Protein AF-A0A3B8VR86-F1 (afdb_monomer_lite)

Structure (mmCIF, N/CA/C/O backbone):
data_AF-A0A3B8VR86-F1
#
_entry.id   AF-A0A3B8VR86-F1
#
loop_
_atom_site.group_PDB
_atom_site.id
_atom_site.type_symbol
_atom_site.label_atom_id
_atom_site.label_alt_id
_atom_site.label_comp_id
_atom_site.label_asym_id
_atom_site.label_entity_id
_atom_site.label_seq_id
_atom_site.pdbx_PDB_ins_code
_atom_site.Cartn_x
_atom_site.Cartn_y
_atom_site.Cartn_z
_atom_site.occupancy
_atom_site.B_iso_or_equiv
_atom_site.auth_seq_id
_atom_site.auth_comp_id
_atom_site.auth_asym_id
_atom_site.auth_atom_id
_atom_site.pdbx_PDB_model_num
ATOM 1 N N . PHE A 1 1 ? 19.528 20.215 -13.055 1.00 92.31 1 PHE A N 1
ATOM 2 C CA . PHE A 1 1 ? 19.491 21.619 -13.507 1.00 92.31 1 PHE A CA 1
ATOM 3 C C . PHE A 1 1 ? 18.129 22.178 -13.163 1.00 92.31 1 PHE A C 1
ATOM 5 O O . PHE A 1 1 ? 17.144 21.514 -13.458 1.00 92.31 1 PHE A O 1
ATOM 12 N N . ILE A 1 2 ? 18.087 23.339 -12.516 1.00 92.44 2 ILE A N 1
ATOM 13 C CA . ILE A 1 2 ? 16.859 23.933 -11.980 1.00 92.44 2 ILE A CA 1
ATOM 14 C C . ILE A 1 2 ? 16.801 25.414 -12.376 1.00 92.44 2 ILE A C 1
ATOM 16 O O . ILE A 1 2 ? 17.784 26.120 -12.166 1.00 92.44 2 ILE A O 1
ATOM 20 N N . ASP A 1 3 ? 15.677 25.845 -12.936 1.00 89.75 3 ASP A N 1
ATOM 21 C CA . ASP A 1 3 ? 15.248 27.235 -13.146 1.00 89.75 3 ASP A CA 1
ATOM 22 C C . ASP A 1 3 ? 14.078 27.483 -12.184 1.00 89.75 3 ASP A C 1
ATOM 24 O O . ASP A 1 3 ? 12.928 27.148 -12.471 1.00 89.75 3 ASP A O 1
ATOM 28 N N . GLY A 1 4 ? 14.410 27.909 -10.965 1.00 87.06 4 GLY A N 1
ATOM 29 C CA . GLY A 1 4 ? 13.513 27.808 -9.812 1.00 87.06 4 GLY A CA 1
ATOM 30 C C . GLY A 1 4 ? 12.331 28.778 -9.817 1.00 87.06 4 GLY A C 1
ATOM 31 O O . GLY A 1 4 ? 11.322 28.505 -9.179 1.00 87.06 4 GLY A O 1
ATOM 32 N N . ASP A 1 5 ? 12.428 29.879 -10.559 1.00 82.75 5 ASP A N 1
ATOM 33 C CA . ASP A 1 5 ? 11.340 30.837 -10.785 1.00 82.75 5 ASP A CA 1
ATOM 34 C C . ASP A 1 5 ? 10.658 30.631 -12.151 1.00 82.75 5 ASP A C 1
ATOM 36 O O . ASP A 1 5 ? 9.761 31.395 -12.517 1.00 82.75 5 ASP A O 1
ATOM 40 N N . ASN A 1 6 ? 11.071 29.594 -12.898 1.00 86.12 6 ASN A N 1
ATOM 41 C CA . ASN A 1 6 ? 10.586 29.259 -14.239 1.00 86.12 6 ASN A CA 1
ATOM 42 C C . ASN A 1 6 ? 10.618 30.452 -15.200 1.00 86.12 6 ASN A C 1
ATOM 44 O O . ASN A 1 6 ? 9.720 30.667 -16.027 1.00 86.12 6 ASN A O 1
ATOM 48 N N . SER A 1 7 ? 11.665 31.256 -15.070 1.00 82.75 7 SER A N 1
ATOM 49 C CA . SER A 1 7 ? 11.883 32.455 -15.863 1.00 82.75 7 SER A CA 1
ATOM 50 C C . SER A 1 7 ? 12.019 32.171 -17.365 1.00 82.75 7 SER A C 1
ATOM 52 O O . SER A 1 7 ? 11.749 33.054 -18.187 1.00 82.75 7 SER A O 1
ATOM 54 N N . ASN A 1 8 ? 12.382 30.935 -17.744 1.00 83.69 8 ASN A N 1
ATOM 55 C CA . ASN A 1 8 ? 12.529 30.491 -19.128 1.00 83.69 8 ASN A CA 1
ATOM 56 C C . ASN A 1 8 ? 13.514 31.363 -19.925 1.00 83.69 8 ASN A C 1
ATOM 58 O O . ASN A 1 8 ? 13.299 31.666 -21.107 1.00 83.69 8 ASN A O 1
ATOM 62 N N . PHE A 1 9 ? 14.613 31.799 -19.303 1.00 83.12 9 PHE A N 1
ATOM 63 C CA . PHE A 1 9 ? 15.593 32.616 -20.009 1.00 83.12 9 PHE A CA 1
ATOM 64 C C . PHE A 1 9 ? 16.363 31.812 -21.074 1.00 83.12 9 PHE A C 1
ATOM 66 O O . PHE A 1 9 ? 16.691 30.638 -20.887 1.00 83.12 9 PHE A O 1
ATOM 73 N N . PRO A 1 10 ? 16.721 32.430 -22.220 1.00 82.44 10 PRO A N 1
ATOM 74 C CA . PRO A 1 10 ? 17.488 31.751 -23.267 1.00 82.44 10 PRO A CA 1
ATOM 75 C C . PRO A 1 10 ? 18.859 31.248 -22.812 1.00 82.44 10 PRO A C 1
ATOM 77 O O . PRO A 1 10 ? 19.404 30.322 -23.404 1.00 82.44 10 PRO A O 1
ATOM 80 N N . THR A 1 11 ? 19.434 31.879 -21.795 1.00 74.88 11 THR A N 1
ATOM 81 C CA . THR A 1 11 ? 20.703 31.493 -21.188 1.00 74.88 11 THR A CA 1
ATOM 82 C C . THR A 1 11 ? 20.657 31.843 -19.723 1.00 74.88 11 THR A C 1
ATOM 84 O O . THR A 1 11 ? 20.204 32.934 -19.376 1.00 74.88 11 THR A O 1
ATOM 87 N N . ARG A 1 12 ? 21.238 30.974 -18.906 1.00 70.25 12 ARG A N 1
ATOM 88 C CA . ARG A 1 12 ? 21.379 31.235 -17.487 1.00 70.25 12 ARG A CA 1
ATOM 89 C C . ARG A 1 12 ? 22.223 32.475 -17.200 1.00 70.25 12 ARG A C 1
ATOM 91 O O . ARG A 1 12 ? 23.349 32.586 -17.692 1.00 70.25 12 ARG A O 1
ATOM 98 N N . ASP A 1 13 ? 21.724 33.347 -16.331 1.00 66.25 13 ASP A N 1
ATOM 99 C CA . ASP A 1 13 ? 22.490 34.474 -15.801 1.00 66.25 13 ASP A CA 1
ATOM 100 C C . ASP A 1 13 ? 22.986 34.200 -14.372 1.00 66.25 13 ASP A C 1
ATOM 102 O O . ASP A 1 13 ? 22.255 34.319 -13.395 1.00 66.25 13 ASP A O 1
ATOM 106 N N . THR A 1 14 ? 24.268 33.856 -14.237 1.00 58.62 14 THR A N 1
ATOM 107 C CA . THR A 1 14 ? 24.924 33.645 -12.932 1.00 58.62 14 THR A CA 1
ATOM 108 C C . THR A 1 14 ? 25.666 34.889 -12.424 1.00 58.62 14 THR A C 1
ATOM 110 O O . THR A 1 14 ? 26.443 34.797 -11.475 1.00 58.62 14 THR A O 1
ATOM 113 N N . SER A 1 15 ? 25.527 36.044 -13.087 1.00 60.34 15 SER A N 1
ATOM 114 C CA . SER A 1 15 ? 26.291 37.264 -12.774 1.00 60.34 15 SER A CA 1
ATOM 115 C C . SER A 1 15 ? 25.761 38.025 -11.560 1.00 60.34 15 SER A C 1
ATOM 117 O O . SER A 1 15 ? 26.470 38.873 -11.015 1.00 60.34 15 SER A O 1
ATOM 119 N N . GLY A 1 16 ? 24.508 37.770 -11.170 1.00 56.12 16 GLY A N 1
ATOM 120 C CA . GLY A 1 16 ? 23.803 38.525 -10.132 1.00 56.12 16 GLY A CA 1
ATOM 121 C C . GLY A 1 16 ? 23.524 39.989 -10.501 1.00 56.12 16 GLY A C 1
ATOM 122 O O . GLY A 1 16 ? 23.138 40.773 -9.638 1.00 56.12 16 GLY A O 1
ATOM 123 N N . THR A 1 17 ? 23.763 40.392 -11.756 1.00 57.66 17 THR A N 1
ATOM 124 C CA . THR A 1 17 ? 23.596 41.783 -12.218 1.00 57.66 17 THR A CA 1
ATOM 125 C C . THR A 1 17 ? 22.307 42.035 -12.994 1.00 57.66 17 THR A C 1
ATOM 127 O O . THR A 1 17 ? 21.959 43.196 -13.220 1.00 57.66 17 THR A O 1
ATOM 130 N N . ASN A 1 18 ? 21.596 40.976 -13.381 1.00 60.91 18 ASN A N 1
ATOM 131 C CA . ASN A 1 18 ? 20.298 41.070 -14.026 1.00 60.91 18 ASN A CA 1
ATOM 132 C C . ASN A 1 18 ? 19.189 40.967 -12.969 1.00 60.91 18 ASN A C 1
ATOM 134 O O . ASN A 1 18 ? 19.035 39.909 -12.366 1.00 60.91 18 ASN A O 1
ATOM 138 N N . PRO A 1 19 ? 18.438 42.053 -12.718 1.00 55.03 19 PRO A N 1
ATOM 139 C CA . PRO A 1 19 ? 17.402 42.076 -11.689 1.00 55.03 19 PRO A CA 1
ATOM 140 C C . PRO A 1 19 ? 16.177 41.218 -12.035 1.00 55.03 19 PRO A C 1
ATOM 142 O O . PRO A 1 19 ? 15.383 40.954 -11.138 1.00 55.03 19 PRO A O 1
ATOM 145 N N . ASP A 1 20 ? 16.025 40.809 -13.301 1.00 53.38 20 ASP A N 1
ATOM 146 C CA . ASP A 1 20 ? 14.913 39.974 -13.770 1.00 53.38 20 ASP A CA 1
ATOM 147 C C . ASP A 1 20 ? 15.213 38.468 -13.640 1.00 53.38 20 ASP A C 1
ATOM 149 O O . ASP A 1 20 ? 14.305 37.661 -13.798 1.00 53.38 20 ASP A O 1
ATOM 153 N N . VAL A 1 21 ? 16.470 38.091 -13.361 1.00 56.06 21 VAL A N 1
ATOM 154 C CA . VAL A 1 21 ? 16.873 36.711 -13.052 1.00 56.06 21 VAL A CA 1
ATOM 155 C C . VAL A 1 21 ? 16.999 36.613 -11.542 1.00 56.06 21 VAL A C 1
ATOM 157 O O . VAL A 1 21 ? 17.958 37.127 -10.953 1.00 56.06 21 VAL A O 1
ATOM 160 N N . VAL A 1 22 ? 16.038 35.959 -10.894 1.00 56.66 22 VAL A N 1
ATOM 161 C CA . VAL A 1 22 ? 16.251 35.530 -9.515 1.00 56.66 22 VAL A CA 1
ATOM 162 C C . VAL A 1 22 ? 17.333 34.454 -9.585 1.00 56.66 22 VAL A C 1
ATOM 164 O O . VAL A 1 22 ? 17.293 33.568 -10.431 1.00 56.66 22 VAL A O 1
ATOM 167 N N . GLY A 1 23 ? 18.358 34.530 -8.734 1.00 62.97 23 GLY A N 1
ATOM 168 C CA . GLY A 1 23 ? 19.402 33.499 -8.647 1.00 62.97 23 GLY A CA 1
ATOM 169 C C . GLY A 1 23 ? 18.884 32.167 -8.087 1.00 62.97 23 GLY A C 1
ATOM 170 O O . GLY A 1 23 ? 19.576 31.535 -7.299 1.00 62.97 23 GLY A O 1
ATOM 171 N N . SER A 1 24 ? 17.657 31.781 -8.423 1.00 71.56 24 SER A N 1
ATOM 172 C CA . SER A 1 24 ? 16.942 30.605 -7.964 1.00 71.56 24 SER A CA 1
ATOM 173 C C . SER A 1 24 ? 17.316 29.398 -8.810 1.00 71.56 24 SER A C 1
ATOM 175 O O . SER A 1 24 ? 16.929 29.277 -9.971 1.00 71.56 24 SER A O 1
ATOM 177 N N . GLY A 1 25 ? 18.051 28.467 -8.206 1.00 81.00 25 GLY A N 1
ATOM 178 C CA . GLY A 1 25 ? 18.310 27.160 -8.795 1.00 81.00 25 GLY A CA 1
ATOM 179 C C . GLY A 1 25 ? 19.709 26.989 -9.357 1.00 81.00 25 GLY A C 1
ATOM 180 O O . GLY A 1 25 ? 20.681 27.630 -8.953 1.00 81.00 25 GLY A O 1
ATOM 181 N N . GLY A 1 26 ? 19.819 26.063 -10.303 1.00 88.31 26 GLY A N 1
ATOM 182 C CA . GLY A 1 26 ? 21.017 25.893 -11.089 1.00 88.31 26 GLY A CA 1
ATOM 183 C C . GLY A 1 26 ? 21.479 24.493 -11.397 1.00 88.31 26 GLY A C 1
ATOM 184 O O . GLY A 1 26 ? 20.700 23.546 -11.449 1.00 88.31 26 GLY A O 1
ATOM 185 N N . GLN A 1 27 ? 22.775 24.376 -11.679 1.00 92.31 27 GLN A N 1
ATOM 186 C CA . GLN A 1 27 ? 23.429 23.093 -11.861 1.00 92.31 27 GLN A CA 1
ATOM 187 C C . GLN A 1 27 ? 24.030 22.640 -10.531 1.00 92.31 27 GLN A C 1
ATOM 189 O O . GLN A 1 27 ? 24.890 23.315 -9.967 1.00 92.31 27 GLN A O 1
ATOM 194 N N . PHE A 1 28 ? 23.593 21.462 -10.109 1.00 94.12 28 PHE A N 1
ATOM 195 C CA . PHE A 1 28 ? 24.121 20.691 -8.996 1.00 94.12 28 PHE A CA 1
ATOM 196 C C . PHE A 1 28 ? 24.705 19.413 -9.594 1.00 94.12 28 PHE A C 1
ATOM 198 O O . PHE A 1 28 ? 24.042 18.769 -10.412 1.00 94.12 28 PHE A O 1
ATOM 205 N N . VAL A 1 29 ? 25.956 19.091 -9.273 1.00 95.56 29 VAL A N 1
ATOM 206 C CA . VAL A 1 29 ? 26.678 17.963 -9.878 1.00 95.56 29 VAL A CA 1
ATOM 207 C C . VAL A 1 29 ? 27.275 17.098 -8.787 1.00 95.56 29 VAL A C 1
ATOM 209 O O . VAL A 1 29 ? 27.971 17.623 -7.923 1.00 95.56 29 VAL A O 1
ATOM 212 N N . ILE A 1 30 ? 27.087 15.788 -8.907 1.00 96.75 30 ILE A N 1
ATOM 213 C CA . ILE A 1 30 ? 27.855 14.762 -8.205 1.00 96.75 30 ILE A CA 1
ATOM 214 C C . ILE A 1 30 ? 28.449 13.818 -9.259 1.00 96.75 30 ILE A C 1
ATOM 216 O O . ILE A 1 30 ? 27.813 13.535 -10.277 1.00 96.75 30 ILE A O 1
ATOM 220 N N . THR A 1 31 ? 29.689 13.390 -9.071 1.00 94.12 31 THR A N 1
ATOM 221 C CA . THR A 1 31 ? 30.352 12.372 -9.895 1.00 94.12 31 THR A CA 1
ATOM 222 C C . THR A 1 31 ? 30.292 11.021 -9.195 1.00 94.12 31 THR A C 1
ATOM 224 O O . THR A 1 31 ? 30.138 10.964 -7.982 1.00 94.12 31 THR A O 1
ATOM 227 N N . VAL A 1 32 ? 30.513 9.934 -9.939 1.00 91.38 32 VAL A N 1
ATOM 228 C CA . VAL A 1 32 ? 30.497 8.548 -9.424 1.00 91.38 32 VAL A CA 1
ATOM 229 C C . VAL A 1 32 ? 31.447 8.293 -8.238 1.00 91.38 32 VAL A C 1
ATOM 231 O O . VAL A 1 32 ? 31.246 7.382 -7.442 1.00 91.38 32 VAL A O 1
ATOM 234 N N . ASN A 1 33 ? 32.497 9.106 -8.095 1.00 92.00 33 ASN A N 1
ATOM 235 C CA . ASN A 1 33 ? 33.427 9.067 -6.966 1.00 92.00 33 ASN A CA 1
ATOM 236 C C . ASN A 1 33 ? 33.105 10.109 -5.876 1.00 92.00 33 ASN A C 1
ATOM 238 O O . ASN A 1 33 ? 33.997 10.475 -5.109 1.00 92.00 33 ASN A O 1
ATOM 242 N N . ASN A 1 34 ? 31.860 10.588 -5.813 1.00 94.12 34 ASN A N 1
ATOM 243 C CA . ASN A 1 34 ? 31.362 11.581 -4.860 1.00 94.12 34 ASN A CA 1
ATOM 244 C C . ASN A 1 34 ? 32.077 12.951 -4.899 1.00 94.12 34 ASN A C 1
ATOM 246 O O . ASN A 1 34 ? 32.069 13.689 -3.912 1.00 94.12 34 ASN A O 1
ATOM 250 N N . ALA A 1 35 ? 32.699 13.332 -6.022 1.00 95.50 35 ALA A N 1
ATOM 251 C CA . ALA A 1 35 ? 33.156 14.709 -6.211 1.00 95.50 35 ALA A CA 1
ATOM 252 C C . ALA A 1 35 ? 31.982 15.581 -6.671 1.00 95.50 35 ALA A C 1
ATOM 254 O O . ALA A 1 35 ? 31.164 15.158 -7.484 1.00 95.50 35 ALA A O 1
ATOM 255 N N . TYR A 1 36 ? 31.898 16.813 -6.174 1.00 95.94 36 TYR A N 1
ATOM 256 C CA . TYR A 1 36 ? 30.741 17.670 -6.416 1.00 95.94 36 TYR A CA 1
ATOM 257 C C . TYR A 1 36 ? 31.110 19.008 -7.061 1.00 95.94 36 TYR A C 1
ATOM 259 O O . TYR A 1 36 ? 32.258 19.463 -7.016 1.00 95.94 36 TYR A O 1
ATOM 267 N N . ARG A 1 37 ? 30.112 19.659 -7.667 1.00 93.25 37 ARG A N 1
ATOM 268 C CA . ARG A 1 37 ? 30.211 21.029 -8.183 1.00 93.25 37 ARG A CA 1
ATOM 269 C C . ARG A 1 37 ? 28.874 21.756 -8.063 1.00 93.25 37 ARG A C 1
ATOM 271 O O . ARG A 1 37 ? 27.836 21.229 -8.446 1.00 93.25 37 ARG A O 1
ATOM 278 N N . GLU A 1 38 ? 28.945 22.999 -7.600 1.00 90.31 38 GLU A N 1
ATOM 279 C CA . GLU A 1 38 ? 27.792 23.882 -7.351 1.00 90.31 38 GLU A CA 1
ATOM 280 C C . GLU A 1 38 ? 28.027 25.335 -7.787 1.00 90.31 38 GLU A C 1
ATOM 282 O O . GLU A 1 38 ? 27.231 26.225 -7.492 1.00 90.31 38 GLU A O 1
ATOM 287 N N . ASN A 1 39 ? 29.137 25.609 -8.474 1.00 87.06 39 ASN A N 1
ATOM 288 C CA . ASN A 1 39 ? 29.531 26.976 -8.811 1.00 87.06 39 ASN A CA 1
ATOM 289 C C . ASN A 1 39 ? 28.475 27.682 -9.659 1.00 87.06 39 ASN A C 1
ATOM 291 O O . ASN A 1 39 ? 28.183 28.860 -9.478 1.00 87.06 39 ASN A O 1
ATOM 295 N N . GLU A 1 40 ? 27.873 26.936 -10.572 1.00 85.31 40 GLU A N 1
ATOM 296 C CA . GLU A 1 40 ? 26.791 27.423 -11.392 1.00 85.31 40 GLU A CA 1
ATOM 297 C C . GLU A 1 40 ? 25.543 27.676 -10.544 1.00 85.31 40 GLU A C 1
ATOM 299 O O . GLU A 1 40 ? 24.824 28.603 -10.868 1.00 85.31 40 GLU A O 1
ATOM 304 N N . ALA A 1 41 ? 25.271 26.934 -9.468 1.00 83.31 41 ALA A N 1
ATOM 305 C CA . ALA A 1 41 ? 24.179 27.215 -8.524 1.00 83.31 41 ALA A CA 1
ATOM 306 C C . ALA A 1 41 ? 24.469 28.378 -7.548 1.00 83.31 41 ALA A C 1
ATOM 308 O O . ALA A 1 41 ? 23.674 28.639 -6.654 1.00 83.31 41 ALA A O 1
ATOM 309 N N . GLY A 1 42 ? 25.589 29.092 -7.710 1.00 82.69 42 GLY A N 1
ATOM 310 C CA . GLY A 1 42 ? 25.951 30.220 -6.848 1.00 82.69 42 GLY A CA 1
ATOM 311 C C . GLY A 1 42 ? 26.711 29.829 -5.578 1.00 82.69 42 GLY A C 1
ATOM 312 O O . GLY A 1 42 ? 26.880 30.675 -4.705 1.00 82.69 42 GLY A O 1
ATOM 313 N N . ASN A 1 43 ? 27.222 28.595 -5.496 1.00 87.25 43 ASN A N 1
ATOM 314 C CA . ASN A 1 43 ? 27.887 28.033 -4.311 1.00 87.25 43 ASN A CA 1
ATOM 315 C C . ASN A 1 43 ? 27.035 28.118 -3.023 1.00 87.25 43 ASN A C 1
ATOM 317 O O . ASN A 1 43 ? 27.471 28.738 -2.050 1.00 87.25 43 ASN A O 1
ATOM 321 N N . PRO A 1 44 ? 25.823 27.536 -3.013 1.00 84.56 44 PRO A N 1
ATOM 322 C CA . PRO A 1 44 ? 24.918 27.586 -1.867 1.00 84.56 44 PRO A CA 1
ATOM 323 C C . PRO A 1 44 ? 25.416 26.807 -0.635 1.00 84.56 44 PRO A C 1
ATOM 325 O O . PRO A 1 44 ? 24.967 27.100 0.468 1.00 84.56 44 PRO A O 1
ATOM 328 N N . GLY A 1 45 ? 26.360 25.875 -0.798 1.00 89.44 45 GLY A N 1
ATOM 329 C CA . GLY A 1 45 ? 26.959 25.079 0.274 1.00 89.44 45 GLY A CA 1
ATOM 330 C C . GLY A 1 45 ? 26.566 23.605 0.176 1.00 89.44 45 GLY A C 1
ATOM 331 O O . GLY A 1 45 ? 25.381 23.279 0.110 1.00 89.44 45 GLY A O 1
ATOM 332 N N . TYR A 1 46 ? 27.566 22.718 0.187 1.00 94.06 46 TYR A N 1
ATOM 333 C CA . TYR A 1 46 ? 27.408 21.268 0.037 1.00 94.06 46 TYR A CA 1
ATOM 334 C C . TYR A 1 46 ? 27.697 20.497 1.333 1.00 94.06 46 TYR A C 1
ATOM 336 O O . TYR A 1 46 ? 28.773 20.640 1.918 1.00 94.06 46 TYR A O 1
ATOM 344 N N . GLY A 1 47 ? 26.775 19.617 1.730 1.00 89.06 47 GLY A N 1
ATOM 345 C CA . GLY A 1 47 ? 26.893 18.760 2.913 1.00 89.06 47 GLY A CA 1
ATOM 346 C C . GLY A 1 47 ? 25.530 18.321 3.454 1.00 89.06 47 GLY A C 1
ATOM 347 O O . GLY A 1 47 ? 24.509 18.929 3.136 1.00 89.06 47 GLY A O 1
ATOM 348 N N . GLU A 1 48 ? 25.505 17.283 4.296 1.00 79.31 48 GLU A N 1
ATOM 349 C CA . GLU A 1 48 ? 24.270 16.719 4.880 1.00 79.31 48 GLU A CA 1
ATOM 350 C C . GLU A 1 48 ? 23.384 17.776 5.565 1.00 79.31 48 GLU A C 1
ATOM 352 O O . GLU A 1 48 ? 22.165 17.735 5.428 1.00 79.31 48 GLU A O 1
ATOM 357 N N . GLY A 1 49 ? 23.995 18.768 6.226 1.00 76.06 49 GLY A N 1
ATOM 358 C CA . GLY A 1 49 ? 23.303 19.896 6.866 1.00 76.06 49 GLY A CA 1
ATOM 359 C C . GLY A 1 49 ? 23.348 21.220 6.093 1.00 76.06 49 GLY A C 1
ATOM 360 O O . GLY A 1 49 ? 22.897 22.234 6.611 1.00 76.06 49 GLY A O 1
ATOM 361 N N . GLU A 1 50 ? 23.913 21.245 4.885 1.00 88.88 50 GLU A N 1
ATOM 362 C CA . GLU A 1 50 ? 24.061 22.477 4.096 1.00 88.88 50 GLU A CA 1
ATOM 363 C C . GLU A 1 50 ? 22.868 22.680 3.146 1.00 88.88 50 GLU A C 1
ATOM 365 O O . GLU A 1 50 ? 21.859 21.981 3.227 1.00 88.88 50 GLU A O 1
ATOM 370 N N . ALA A 1 51 ? 22.948 23.647 2.235 1.00 83.00 51 ALA A N 1
ATOM 371 C CA . ALA A 1 51 ? 21.869 23.978 1.308 1.00 83.00 51 ALA A CA 1
ATOM 372 C C . ALA A 1 51 ? 21.513 22.845 0.327 1.00 83.00 51 ALA A C 1
ATOM 374 O O . ALA A 1 51 ? 20.368 22.735 -0.119 1.00 83.00 51 ALA A O 1
ATOM 375 N N . TRP A 1 52 ? 22.477 21.989 -0.011 1.00 92.19 52 TRP A N 1
ATOM 376 C CA . TRP A 1 52 ? 22.225 20.780 -0.784 1.00 92.19 52 TRP A CA 1
ATOM 377 C C . TRP A 1 52 ? 23.235 19.679 -0.451 1.00 92.19 52 TRP A C 1
ATOM 379 O O . TRP A 1 52 ? 24.309 19.923 0.099 1.00 92.19 52 TRP A O 1
ATOM 389 N N . PHE A 1 53 ? 22.877 18.445 -0.779 1.00 94.00 53 PHE A N 1
ATOM 390 C CA . PHE A 1 53 ? 23.729 17.275 -0.629 1.00 94.00 53 PHE A CA 1
ATOM 391 C C . PHE A 1 53 ? 23.433 16.269 -1.733 1.00 94.00 53 PHE A C 1
ATOM 393 O O . PHE A 1 53 ? 22.331 16.256 -2.281 1.00 94.00 53 PHE A O 1
ATOM 400 N N . ALA A 1 54 ? 24.408 15.435 -2.063 1.00 95.50 54 ALA A N 1
ATOM 401 C CA . ALA A 1 54 ? 24.208 14.334 -2.984 1.00 95.50 54 ALA A CA 1
ATOM 402 C C . ALA A 1 54 ? 25.192 13.209 -2.678 1.00 95.50 54 ALA A C 1
ATOM 404 O O . ALA A 1 54 ? 26.284 13.469 -2.179 1.00 95.50 54 ALA A O 1
ATOM 405 N N . LEU A 1 55 ? 24.829 11.975 -2.999 1.00 95.12 55 LEU A N 1
ATOM 406 C CA . LEU A 1 55 ? 25.732 10.833 -2.915 1.00 95.12 55 LEU A CA 1
ATOM 407 C C . LEU A 1 55 ? 25.539 9.926 -4.119 1.00 95.12 55 LEU A C 1
ATOM 409 O O . LEU A 1 55 ? 24.454 9.850 -4.692 1.00 95.12 55 LEU A O 1
ATOM 413 N N . THR A 1 56 ? 26.611 9.235 -4.487 1.00 95.62 56 THR A N 1
ATOM 414 C CA . THR A 1 56 ? 26.597 8.193 -5.505 1.00 95.62 56 THR A CA 1
ATOM 415 C C . THR A 1 56 ? 27.015 6.851 -4.938 1.00 95.62 56 THR A C 1
ATOM 417 O O . THR A 1 56 ? 28.009 6.769 -4.205 1.00 95.62 56 THR A O 1
ATOM 420 N N . SER A 1 57 ? 26.314 5.802 -5.361 1.00 92.62 57 SER A N 1
ATOM 421 C CA . SER A 1 57 ? 26.659 4.405 -5.103 1.00 92.62 57 SER A CA 1
ATOM 422 C C . SER A 1 57 ? 26.910 3.692 -6.426 1.00 92.62 57 SER A C 1
ATOM 424 O O . SER A 1 57 ? 26.118 3.818 -7.353 1.00 92.62 57 SER A O 1
ATOM 426 N N . VAL A 1 58 ? 28.021 2.967 -6.541 1.00 91.25 58 VAL A N 1
ATOM 427 C CA . VAL A 1 58 ? 28.351 2.208 -7.757 1.00 91.25 58 VAL A CA 1
ATOM 428 C C . VAL A 1 58 ? 27.621 0.872 -7.727 1.00 91.25 58 VAL A C 1
ATOM 430 O O . VAL A 1 58 ? 27.657 0.176 -6.713 1.00 91.25 58 VAL A O 1
ATOM 433 N N . THR A 1 59 ? 27.009 0.506 -8.847 1.00 87.50 59 THR A N 1
ATOM 434 C CA . THR A 1 59 ? 26.355 -0.788 -9.062 1.00 87.50 59 THR A CA 1
ATOM 435 C C . THR A 1 59 ? 27.155 -1.616 -10.070 1.00 87.50 59 THR A C 1
ATOM 437 O O . THR A 1 59 ? 28.082 -1.112 -10.708 1.00 87.50 59 THR A O 1
ATOM 440 N N . ASP A 1 60 ? 26.808 -2.892 -10.245 1.00 85.75 60 ASP A N 1
ATOM 441 C CA . ASP A 1 60 ? 27.525 -3.786 -11.170 1.00 85.75 60 ASP A CA 1
ATOM 442 C C . ASP A 1 60 ? 27.489 -3.305 -12.633 1.00 85.75 60 ASP A C 1
ATOM 444 O O . ASP A 1 60 ? 28.382 -3.626 -13.420 1.00 85.75 60 ASP A O 1
ATOM 448 N N . THR A 1 61 ? 26.477 -2.512 -13.000 1.00 86.38 61 THR A N 1
ATOM 449 C CA . THR A 1 61 ? 26.256 -2.020 -14.368 1.00 86.38 61 THR A CA 1
ATOM 450 C C . THR A 1 61 ? 26.265 -0.495 -14.487 1.00 86.38 61 THR A C 1
ATOM 452 O O . THR A 1 61 ? 26.028 0.022 -15.579 1.00 86.38 61 THR A O 1
ATOM 455 N N . GLY A 1 62 ? 26.520 0.249 -13.406 1.00 88.00 62 GLY A N 1
ATOM 456 C CA . GLY A 1 62 ? 26.422 1.707 -13.419 1.00 88.00 62 GLY A CA 1
ATOM 457 C C . GLY A 1 62 ? 26.582 2.346 -12.044 1.00 88.00 62 GLY A C 1
ATOM 458 O O . GLY A 1 62 ? 27.478 1.996 -11.277 1.00 88.00 62 GLY A O 1
ATOM 459 N N . TYR A 1 63 ? 25.747 3.339 -11.756 1.00 90.81 63 TYR A N 1
ATOM 460 C CA . TYR A 1 63 ? 25.715 4.005 -10.462 1.00 90.81 63 TYR A CA 1
ATOM 461 C C . TYR A 1 63 ? 24.359 4.665 -10.221 1.00 90.81 63 TYR A C 1
ATOM 463 O O . TYR A 1 63 ? 23.732 5.168 -11.155 1.00 90.81 63 TYR A O 1
ATOM 471 N N . ASP A 1 64 ? 23.978 4.730 -8.955 1.00 91.00 64 ASP A N 1
ATOM 472 C CA . ASP A 1 64 ? 22.866 5.536 -8.474 1.00 91.00 64 ASP A CA 1
ATOM 473 C C . ASP A 1 64 ? 23.399 6.883 -7.993 1.00 91.00 64 ASP A C 1
ATOM 475 O O . ASP A 1 64 ? 24.517 6.972 -7.477 1.00 91.00 64 ASP A O 1
ATOM 479 N N . ALA A 1 65 ? 22.613 7.940 -8.180 1.00 92.38 65 ALA A N 1
ATOM 480 C CA . ALA A 1 65 ? 22.927 9.278 -7.701 1.00 92.38 65 ALA A CA 1
ATOM 481 C C . ALA A 1 65 ? 21.689 9.896 -7.052 1.00 92.38 65 ALA A C 1
ATOM 483 O O . ALA A 1 65 ? 20.694 10.158 -7.727 1.00 92.38 65 ALA A O 1
ATOM 484 N N . GLU A 1 66 ? 21.774 10.175 -5.758 1.00 91.00 66 GLU A N 1
ATOM 485 C CA . GLU A 1 66 ? 20.696 10.784 -4.983 1.00 91.00 66 GLU A CA 1
ATOM 486 C C . GLU A 1 66 ? 21.034 12.238 -4.668 1.00 91.00 66 GLU A C 1
ATOM 488 O O . GLU A 1 66 ? 22.176 12.556 -4.339 1.00 91.00 66 GLU A O 1
ATOM 493 N N . PHE A 1 67 ? 20.046 13.130 -4.767 1.00 93.62 67 PHE A N 1
ATOM 494 C CA . PHE A 1 67 ? 20.203 14.563 -4.521 1.00 93.62 67 PHE A CA 1
ATOM 495 C C . PHE A 1 67 ? 19.147 15.052 -3.529 1.00 93.62 67 PHE A C 1
ATOM 497 O O . PHE A 1 67 ? 17.958 14.802 -3.704 1.00 93.62 67 PHE A O 1
ATOM 504 N N . ARG A 1 68 ? 19.574 15.856 -2.555 1.00 90.31 68 ARG A N 1
ATOM 505 C CA . ARG A 1 68 ? 18.722 16.695 -1.706 1.00 90.31 68 ARG A CA 1
ATOM 506 C C . ARG A 1 68 ? 19.081 18.151 -1.970 1.00 90.31 68 ARG A C 1
ATOM 508 O O . ARG A 1 68 ? 20.221 18.545 -1.744 1.00 90.31 68 ARG A O 1
ATOM 515 N N . ILE A 1 69 ? 18.128 18.961 -2.420 1.00 89.62 69 ILE A N 1
ATOM 516 C CA . ILE A 1 69 ? 18.333 20.390 -2.696 1.00 89.62 69 ILE A CA 1
ATOM 517 C C . ILE A 1 69 ? 17.278 21.176 -1.920 1.00 89.62 69 ILE A C 1
ATOM 519 O O . ILE A 1 69 ? 16.087 20.915 -2.071 1.00 89.62 69 ILE A O 1
ATOM 523 N N . SER A 1 70 ? 17.704 22.130 -1.091 1.00 83.06 70 SER A N 1
ATOM 524 C CA . SER A 1 70 ? 16.787 22.979 -0.326 1.00 83.06 70 SER A CA 1
ATOM 525 C C . SER A 1 70 ? 15.910 23.828 -1.249 1.00 83.06 70 SER A C 1
ATOM 527 O O . SER A 1 70 ? 16.409 24.458 -2.187 1.00 83.06 70 SER A O 1
ATOM 529 N N . LEU A 1 71 ? 14.611 23.910 -0.942 1.00 82.62 71 LEU A N 1
ATOM 530 C CA . LEU A 1 71 ? 13.673 24.763 -1.676 1.00 82.62 71 LEU A CA 1
ATOM 531 C C . LEU A 1 71 ? 14.099 26.236 -1.640 1.00 82.62 71 LEU A C 1
ATOM 533 O O . LEU A 1 71 ? 14.029 26.916 -2.661 1.00 82.62 71 LEU A O 1
ATOM 537 N N . ASP A 1 72 ? 14.630 26.718 -0.513 1.00 81.25 72 ASP A N 1
ATOM 538 C CA . ASP A 1 72 ? 15.118 28.097 -0.382 1.00 81.25 72 ASP A CA 1
ATOM 539 C C . ASP A 1 72 ? 16.240 28.415 -1.381 1.00 81.25 72 ASP A C 1
ATOM 541 O O . ASP A 1 72 ? 16.294 29.513 -1.935 1.00 81.25 72 ASP A O 1
ATOM 545 N N . THR A 1 73 ? 17.095 27.432 -1.680 1.00 83.62 73 THR A N 1
ATOM 546 C CA . THR A 1 73 ? 18.184 27.576 -2.666 1.00 83.62 73 THR A CA 1
ATOM 547 C C . THR A 1 73 ? 17.656 27.764 -4.084 1.00 83.62 73 THR A C 1
ATOM 549 O O . THR A 1 73 ? 18.309 28.378 -4.930 1.00 83.62 73 THR A O 1
ATOM 552 N N . ILE A 1 74 ? 16.459 27.252 -4.360 1.00 86.44 74 ILE A N 1
ATOM 553 C CA . ILE A 1 74 ? 15.848 27.298 -5.684 1.00 86.44 74 ILE A CA 1
ATOM 554 C C . ILE A 1 74 ? 14.728 28.336 -5.778 1.00 86.44 74 ILE A C 1
ATOM 556 O O . ILE A 1 74 ? 13.867 28.222 -6.635 1.00 86.44 74 ILE A O 1
ATOM 560 N N . GLY A 1 75 ? 14.753 29.378 -4.942 1.00 80.81 75 GLY A N 1
ATOM 561 C CA . GLY A 1 75 ? 13.770 30.471 -4.993 1.00 80.81 75 GLY A CA 1
ATOM 562 C C . GLY A 1 75 ? 12.532 30.253 -4.127 1.00 80.81 75 GLY A C 1
ATOM 563 O O . GLY A 1 75 ? 11.600 31.049 -4.193 1.00 80.81 75 GLY A O 1
ATOM 564 N N . ASN A 1 76 ? 12.545 29.218 -3.286 1.00 78.88 76 ASN A N 1
ATOM 565 C CA . ASN A 1 76 ? 11.454 28.818 -2.402 1.00 78.88 76 ASN A CA 1
ATOM 566 C C . ASN A 1 76 ? 10.097 28.640 -3.122 1.00 78.88 76 ASN A C 1
ATOM 568 O O . ASN A 1 76 ? 9.093 29.200 -2.657 1.00 78.88 76 ASN A O 1
ATOM 572 N N . PRO A 1 77 ? 10.064 27.894 -4.247 1.00 79.50 77 PRO A N 1
ATOM 573 C CA . PRO A 1 77 ? 8.838 27.642 -4.988 1.00 79.50 77 PRO A CA 1
ATOM 574 C C . PRO A 1 77 ? 7.849 26.877 -4.101 1.00 79.50 77 PRO A C 1
ATOM 576 O O . PRO A 1 77 ? 8.235 26.103 -3.219 1.00 79.50 77 PRO A O 1
ATOM 579 N N . LYS A 1 78 ? 6.564 27.152 -4.286 1.00 70.88 78 LYS A N 1
ATOM 580 C CA . LYS A 1 78 ? 5.467 26.631 -3.470 1.00 70.88 78 LYS A CA 1
ATOM 581 C C . LYS A 1 78 ? 4.745 25.491 -4.185 1.00 70.88 78 LYS A C 1
ATOM 583 O O . LYS A 1 78 ? 4.831 25.390 -5.407 1.00 70.88 78 LYS A O 1
ATOM 588 N N . PRO A 1 79 ? 4.010 24.639 -3.449 1.00 66.56 79 PRO A N 1
ATOM 589 C CA . PRO A 1 79 ? 3.045 23.745 -4.071 1.00 66.56 79 PRO A CA 1
ATOM 590 C C . PRO A 1 79 ? 2.128 24.517 -5.037 1.00 66.56 79 PRO A C 1
ATOM 592 O O . PRO A 1 79 ? 1.644 25.597 -4.701 1.00 66.56 79 PRO A O 1
ATOM 595 N N . GLY A 1 80 ? 1.943 23.992 -6.246 1.00 59.84 80 GLY A N 1
ATOM 596 C CA . GLY A 1 80 ? 1.260 24.634 -7.371 1.00 59.84 80 GLY A CA 1
ATOM 597 C C . GLY A 1 80 ? 2.178 25.417 -8.321 1.00 59.84 80 GLY A C 1
ATOM 598 O O . GLY A 1 80 ? 1.796 25.636 -9.474 1.00 59.84 80 GLY A O 1
ATOM 599 N N . ASP A 1 81 ? 3.388 25.796 -7.895 1.00 76.12 81 ASP A N 1
ATOM 600 C CA . ASP A 1 81 ? 4.346 26.474 -8.767 1.00 76.12 81 ASP A CA 1
ATOM 601 C C . ASP A 1 81 ? 4.958 25.494 -9.775 1.00 76.12 81 ASP A C 1
ATOM 603 O O . ASP A 1 81 ? 5.164 24.304 -9.521 1.00 76.12 81 ASP A O 1
ATOM 607 N N . VAL A 1 82 ? 5.283 26.023 -10.948 1.00 81.81 82 VAL A N 1
ATOM 608 C CA . VAL A 1 82 ? 6.057 25.309 -11.960 1.00 81.81 82 VAL A CA 1
ATOM 609 C C . VAL A 1 82 ? 7.481 25.822 -11.889 1.00 81.81 82 VAL A C 1
ATOM 611 O O . VAL A 1 82 ? 7.674 27.033 -11.903 1.00 81.81 82 VAL A O 1
ATOM 614 N N . ILE A 1 83 ? 8.454 24.915 -11.877 1.00 89.62 83 ILE A N 1
ATOM 615 C CA . ILE A 1 83 ? 9.876 25.227 -12.041 1.00 89.62 83 ILE A CA 1
ATOM 616 C C . ILE A 1 83 ? 10.398 24.623 -13.343 1.00 89.62 83 ILE A C 1
ATOM 618 O O . ILE A 1 83 ? 9.916 23.581 -13.795 1.00 89.62 83 ILE A O 1
ATOM 622 N N . GLY A 1 84 ? 11.406 25.246 -13.947 1.00 91.50 84 GLY A N 1
ATOM 623 C CA . GLY A 1 84 ? 12.128 24.629 -15.053 1.00 91.50 84 GLY A CA 1
ATOM 624 C C . GLY A 1 84 ? 13.090 23.568 -14.516 1.00 91.50 84 GLY A C 1
ATOM 625 O O . GLY A 1 84 ? 13.879 23.825 -13.606 1.00 91.50 84 GLY A O 1
ATOM 626 N N . PHE A 1 85 ? 13.052 22.361 -15.069 1.00 93.94 85 PHE A N 1
ATOM 627 C CA . PHE A 1 85 ? 13.842 21.232 -14.595 1.00 93.94 85 PHE A CA 1
ATOM 628 C C . PHE A 1 85 ? 14.421 20.410 -15.744 1.00 93.94 85 PHE A C 1
ATOM 630 O O . PHE A 1 85 ? 13.759 20.116 -16.741 1.00 93.94 85 PHE A O 1
ATOM 637 N N . THR A 1 86 ? 15.676 19.994 -15.588 1.00 94.06 86 THR A N 1
ATOM 638 C CA . THR A 1 86 ? 16.237 18.904 -16.386 1.00 94.06 86 THR A CA 1
ATOM 639 C C . THR A 1 86 ? 17.374 18.190 -15.666 1.00 94.06 86 THR A C 1
ATOM 641 O O . THR A 1 86 ? 18.091 18.786 -14.857 1.00 94.06 86 THR A O 1
ATOM 644 N N . VAL A 1 87 ? 17.578 16.914 -15.977 1.00 94.94 87 VAL A N 1
ATOM 645 C CA . VAL A 1 87 ? 18.701 16.101 -15.489 1.00 94.94 87 VAL A CA 1
ATOM 646 C C . VAL A 1 87 ? 19.598 15.764 -16.667 1.00 94.94 87 VAL A C 1
ATOM 648 O O . VAL A 1 87 ? 19.113 15.559 -17.780 1.00 94.94 87 VAL A O 1
ATOM 651 N N . ALA A 1 88 ? 20.909 15.724 -16.432 1.00 93.00 88 ALA A N 1
ATOM 652 C CA . ALA A 1 88 ? 21.853 15.269 -17.437 1.00 93.00 88 ALA A CA 1
ATOM 653 C C . ALA A 1 88 ? 22.889 14.317 -16.848 1.00 93.00 88 ALA A C 1
ATOM 655 O O . ALA A 1 88 ? 23.392 14.547 -15.750 1.00 93.00 88 ALA A O 1
ATOM 656 N N . ILE A 1 89 ? 23.241 13.305 -17.632 1.00 92.88 89 ILE A N 1
ATOM 657 C CA . ILE A 1 89 ? 24.210 12.265 -17.306 1.00 92.88 89 ILE A CA 1
ATOM 658 C C . ILE A 1 89 ? 25.384 12.433 -18.263 1.00 92.88 89 ILE A C 1
ATOM 660 O O . ILE A 1 89 ? 25.198 12.458 -19.481 1.00 92.88 89 ILE A O 1
ATOM 664 N N . ASN A 1 90 ? 26.577 12.615 -17.705 1.00 89.88 90 ASN A N 1
ATOM 665 C CA . ASN A 1 90 ? 27.815 12.677 -18.471 1.00 89.88 90 ASN A CA 1
ATOM 666 C C . ASN A 1 90 ? 28.427 11.283 -18.525 1.00 89.88 90 ASN A C 1
ATOM 668 O O . ASN A 1 90 ? 28.437 10.585 -17.516 1.00 89.88 90 ASN A O 1
ATOM 672 N N . GLU A 1 91 ? 28.961 10.927 -19.679 1.00 85.88 91 GLU A N 1
ATOM 673 C CA . GLU A 1 91 ? 29.644 9.663 -19.904 1.00 85.88 91 GLU A CA 1
ATOM 674 C C . GLU A 1 91 ? 31.121 9.948 -20.250 1.00 85.88 91 GLU A C 1
ATOM 676 O O . GLU A 1 91 ? 31.429 10.956 -20.902 1.00 85.88 91 GLU A O 1
ATOM 681 N N . ASP A 1 92 ? 32.004 9.127 -19.677 1.00 82.38 92 ASP A N 1
ATOM 682 C CA . ASP A 1 92 ? 33.470 9.219 -19.718 1.00 82.38 92 ASP A CA 1
ATOM 683 C C . ASP A 1 92 ? 34.067 7.821 -19.419 1.00 82.38 92 ASP A C 1
ATOM 685 O O . ASP A 1 92 ? 34.535 7.558 -18.308 1.00 82.38 92 ASP A O 1
ATOM 689 N N . ASP A 1 93 ? 33.938 6.880 -20.363 1.00 77.88 93 ASP A N 1
ATOM 690 C CA . ASP A 1 93 ? 34.409 5.488 -20.254 1.00 77.88 93 ASP A CA 1
ATOM 691 C C . ASP A 1 93 ? 35.822 5.242 -20.823 1.00 77.88 93 ASP A C 1
ATOM 693 O O . ASP A 1 93 ? 36.339 4.122 -20.728 1.00 77.88 93 ASP A O 1
ATOM 697 N N . ASP A 1 94 ? 36.477 6.279 -21.364 1.00 78.88 94 ASP A N 1
ATOM 698 C CA . ASP A 1 94 ? 37.729 6.164 -22.124 1.00 78.88 94 ASP A CA 1
ATOM 699 C C . ASP A 1 94 ? 38.957 6.864 -21.494 1.00 78.88 94 ASP A C 1
ATOM 701 O O . ASP A 1 94 ? 40.016 6.954 -22.128 1.00 78.88 94 ASP A O 1
ATOM 705 N N . ASP A 1 95 ? 38.850 7.306 -20.232 1.00 72.31 95 ASP A N 1
ATOM 706 C CA . ASP A 1 95 ? 39.849 8.114 -19.503 1.00 72.31 95 ASP A CA 1
ATOM 707 C C . ASP A 1 95 ? 40.171 9.474 -20.189 1.00 72.31 95 ASP A C 1
ATOM 709 O O . ASP A 1 95 ? 41.218 10.096 -19.934 1.00 72.31 95 ASP A O 1
ATOM 713 N N . GLY A 1 96 ? 39.301 9.928 -21.096 1.00 75.50 96 GLY A N 1
ATOM 714 C CA . GLY A 1 96 ? 39.403 11.151 -21.881 1.00 75.50 96 GLY A CA 1
ATOM 715 C C . GLY A 1 96 ? 38.603 12.329 -21.307 1.00 75.50 96 GLY A C 1
ATOM 716 O O . GLY A 1 96 ? 38.341 12.425 -20.111 1.00 75.50 96 GLY A O 1
ATOM 717 N N . PRO A 1 97 ? 38.318 13.369 -22.111 1.00 79.31 97 PRO A N 1
ATOM 718 C CA . PRO A 1 97 ? 37.258 14.308 -21.775 1.00 79.31 97 PRO A CA 1
ATOM 719 C C . PRO A 1 97 ? 35.898 13.646 -22.022 1.00 79.31 97 PRO A C 1
ATOM 721 O O . PRO A 1 97 ? 35.770 12.905 -22.983 1.00 79.31 97 PRO A O 1
ATOM 724 N N . ARG A 1 98 ? 34.866 14.051 -21.269 1.00 80.62 98 ARG A N 1
ATOM 725 C CA . ARG A 1 98 ? 33.467 13.643 -21.494 1.00 80.62 98 ARG A CA 1
ATOM 726 C C . ARG A 1 98 ? 33.122 13.440 -22.977 1.00 80.62 98 ARG A C 1
ATOM 728 O O . ARG A 1 98 ? 33.063 14.420 -23.735 1.00 80.62 98 ARG A O 1
ATOM 735 N N . ASP A 1 99 ? 32.756 12.214 -23.318 1.00 81.50 99 ASP A N 1
ATOM 736 C CA . ASP A 1 99 ? 32.413 11.792 -24.671 1.00 81.50 99 ASP A CA 1
ATOM 737 C C . ASP A 1 99 ? 30.985 12.188 -25.044 1.00 81.50 99 ASP A C 1
ATOM 739 O O . ASP A 1 99 ? 30.728 12.753 -26.118 1.00 81.50 99 ASP A O 1
ATOM 743 N N . LYS A 1 100 ? 30.032 11.946 -24.136 1.00 86.25 100 LYS A N 1
ATOM 744 C CA . LYS A 1 100 ? 28.618 12.276 -24.345 1.00 86.25 100 LYS A CA 1
ATOM 745 C C . LYS A 1 100 ? 27.949 12.843 -23.104 1.00 86.25 100 LYS A C 1
ATOM 747 O O . LYS A 1 100 ? 28.386 12.683 -21.969 1.00 86.25 100 LYS A O 1
ATOM 752 N N . GLN A 1 101 ? 26.843 13.537 -23.353 1.00 90.06 101 GLN A N 1
ATOM 753 C CA . GLN A 1 101 ? 25.895 13.919 -22.322 1.00 90.06 101 GLN A CA 1
ATOM 754 C C . GLN A 1 101 ? 24.491 13.579 -22.801 1.00 90.06 101 GLN A C 1
ATOM 756 O O . GLN A 1 101 ? 24.058 14.065 -23.847 1.00 90.06 101 GLN A O 1
ATOM 761 N N . ILE A 1 102 ? 23.794 12.756 -22.030 1.00 91.56 102 ILE A N 1
ATOM 762 C CA . ILE A 1 102 ? 22.362 12.532 -22.200 1.00 91.56 102 ILE A CA 1
ATOM 763 C C . ILE A 1 102 ? 21.646 13.523 -21.292 1.00 91.56 102 ILE A C 1
ATOM 765 O O . ILE A 1 102 ? 22.054 13.725 -20.152 1.00 91.56 102 ILE A O 1
ATOM 769 N N . VAL A 1 103 ? 20.607 14.172 -21.807 1.00 92.56 103 VAL A N 1
ATOM 770 C CA . VAL A 1 103 ? 19.790 15.145 -21.077 1.00 92.56 103 VAL A CA 1
ATOM 771 C C . VAL A 1 103 ? 18.343 14.679 -21.173 1.00 92.56 103 VAL A C 1
ATOM 773 O O . VAL A 1 103 ? 17.914 14.312 -22.264 1.00 92.56 103 VAL A O 1
ATOM 776 N N . TRP A 1 104 ? 17.605 14.693 -20.059 1.00 92.56 104 TRP A N 1
ATOM 777 C CA . TRP A 1 104 ? 16.193 14.294 -20.029 1.00 92.56 104 TRP A CA 1
ATOM 778 C C . TRP A 1 104 ? 15.368 15.094 -21.045 1.00 92.56 104 TRP A C 1
ATOM 780 O O . TRP A 1 104 ? 14.682 14.526 -21.891 1.00 92.56 104 TRP A O 1
ATOM 790 N N . VAL A 1 105 ? 15.502 16.421 -21.005 1.00 91.81 105 VAL A N 1
ATOM 791 C CA . VAL A 1 105 ? 14.901 17.341 -21.975 1.00 91.81 105 VAL A CA 1
ATOM 792 C C . VAL A 1 105 ? 15.708 18.636 -22.077 1.00 91.81 105 VAL A C 1
ATOM 794 O O . VAL A 1 105 ? 16.309 19.095 -21.102 1.00 91.81 105 VAL A O 1
ATOM 797 N N . GLY A 1 106 ? 15.718 19.240 -23.263 1.00 91.88 106 GLY A N 1
ATOM 798 C CA . GLY A 1 106 ? 16.372 20.525 -23.494 1.00 91.88 106 GLY A CA 1
ATOM 799 C C . GLY A 1 106 ? 17.893 20.448 -23.569 1.00 91.88 106 GLY A C 1
ATOM 800 O O . GLY A 1 106 ? 18.471 19.426 -23.931 1.00 91.88 106 GLY A O 1
ATOM 801 N N . ASN A 1 107 ? 18.543 21.568 -23.255 1.00 90.75 107 ASN A N 1
ATOM 802 C CA . ASN A 1 107 ? 19.992 21.729 -23.302 1.00 90.75 107 ASN A CA 1
ATOM 803 C C . ASN A 1 107 ? 20.511 22.315 -21.989 1.00 90.75 107 ASN A C 1
ATOM 805 O O . ASN A 1 107 ? 19.960 23.291 -21.482 1.00 90.75 107 ASN A O 1
ATOM 809 N N . ALA A 1 108 ? 21.626 21.786 -21.479 1.00 88.25 108 ALA A N 1
ATOM 810 C CA . ALA A 1 108 ? 22.283 22.320 -20.287 1.00 88.25 108 ALA A CA 1
ATOM 811 C C . ALA A 1 108 ? 22.537 23.839 -20.403 1.00 88.25 108 ALA A C 1
ATOM 813 O O . ALA A 1 108 ? 22.958 24.334 -21.450 1.00 88.25 108 ALA A O 1
ATOM 814 N N . HIS A 1 109 ? 22.290 24.575 -19.313 1.00 85.19 109 HIS A N 1
ATOM 815 C CA . HIS A 1 109 ? 22.463 26.036 -19.202 1.00 85.19 109 HIS A CA 1
ATOM 816 C C . HIS A 1 109 ? 21.567 26.895 -20.116 1.00 85.19 109 HIS A C 1
ATOM 818 O O . HIS A 1 109 ? 21.792 28.102 -20.237 1.00 85.19 109 HIS A O 1
ATOM 824 N N . THR A 1 110 ? 20.552 26.292 -20.738 1.00 89.81 110 THR A N 1
ATOM 825 C CA . THR A 1 110 ? 19.594 26.956 -21.632 1.00 89.81 110 THR A CA 1
ATOM 826 C C . THR A 1 110 ? 18.189 26.805 -21.038 1.00 89.81 110 THR A C 1
ATOM 828 O O . THR A 1 110 ? 17.443 25.907 -21.425 1.00 89.81 110 THR A O 1
ATOM 831 N N . GLU A 1 111 ? 17.847 27.646 -20.061 1.00 87.88 111 GLU A N 1
ATOM 832 C CA . GLU A 1 111 ? 16.680 27.469 -19.172 1.00 87.88 111 GLU A CA 1
ATOM 833 C C . GLU A 1 111 ? 15.346 27.402 -19.929 1.00 87.88 111 GLU A C 1
ATOM 835 O O . GLU A 1 111 ? 14.550 26.514 -19.657 1.00 87.88 111 GLU A O 1
ATOM 840 N N . ILE A 1 112 ? 15.172 28.195 -20.995 1.00 89.12 112 ILE A N 1
ATOM 841 C CA . ILE A 1 112 ? 13.995 28.156 -21.896 1.00 89.12 112 ILE A CA 1
ATOM 842 C C . ILE A 1 112 ? 13.721 26.786 -22.543 1.00 89.12 112 ILE A C 1
ATOM 844 O O . ILE A 1 112 ? 12.701 26.590 -23.201 1.00 89.12 112 ILE A O 1
ATOM 848 N N . THR A 1 113 ? 14.673 25.855 -22.468 1.00 92.25 113 THR A N 1
ATOM 849 C CA . THR A 1 113 ? 14.535 24.510 -23.041 1.00 92.25 113 THR A CA 1
ATOM 850 C C . THR A 1 113 ? 14.273 23.435 -21.996 1.00 92.25 113 THR A C 1
ATOM 852 O O . THR A 1 113 ? 14.058 22.285 -22.378 1.00 92.25 113 THR A O 1
ATOM 855 N N . TYR A 1 114 ? 14.323 23.775 -20.708 1.00 92.88 114 TYR A N 1
ATOM 856 C CA . TYR A 1 114 ? 14.044 22.829 -19.636 1.00 92.88 114 TYR A CA 1
ATOM 857 C C . TYR A 1 114 ? 12.581 22.376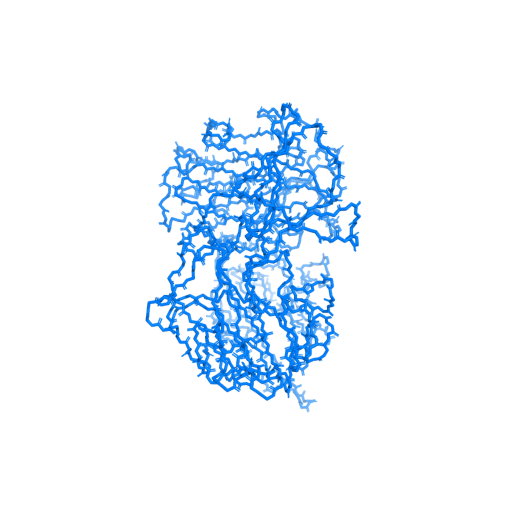 -19.675 1.00 92.88 114 TYR A C 1
ATOM 859 O O . TYR A 1 114 ? 11.712 23.039 -20.242 1.00 92.88 114 TYR A O 1
ATOM 867 N N . GLY A 1 115 ? 12.321 21.203 -19.103 1.00 89.94 115 GLY A N 1
ATOM 868 C CA . GLY A 1 115 ? 10.962 20.722 -18.908 1.00 89.94 115 GLY A CA 1
ATOM 869 C C . GLY A 1 115 ? 10.301 21.488 -17.774 1.00 89.94 115 GLY A C 1
ATOM 870 O O . GLY A 1 115 ? 10.979 22.025 -16.904 1.00 89.94 115 GLY A O 1
ATOM 871 N N . ASN A 1 116 ? 8.975 21.494 -17.758 1.00 87.44 116 ASN A N 1
ATOM 872 C CA . ASN A 1 116 ? 8.226 22.001 -16.619 1.00 87.44 116 ASN A CA 1
ATOM 873 C C . ASN A 1 116 ? 8.103 20.891 -15.575 1.00 87.44 116 ASN A C 1
ATOM 875 O O . ASN A 1 116 ? 7.549 19.832 -15.870 1.00 87.44 116 ASN A O 1
ATOM 879 N N . LEU A 1 117 ? 8.586 21.148 -14.365 1.00 85.56 117 LEU A N 1
ATOM 880 C CA . LEU A 1 117 ? 8.281 20.352 -13.185 1.00 85.56 117 LEU A CA 1
ATOM 881 C C . LEU A 1 117 ? 7.242 21.115 -12.362 1.00 85.56 117 LEU A C 1
ATOM 883 O O . LEU A 1 117 ? 7.528 22.187 -11.835 1.00 85.56 117 LEU A O 1
ATOM 887 N N . LEU A 1 118 ? 6.027 20.575 -12.292 1.00 75.69 118 LEU A N 1
ATOM 888 C CA . LEU A 1 118 ? 4.986 21.071 -11.398 1.00 75.69 118 LEU A CA 1
ATOM 889 C C . LEU A 1 118 ? 5.280 20.554 -9.989 1.00 75.69 118 LEU A C 1
ATOM 891 O O . LEU A 1 118 ? 5.325 19.342 -9.779 1.00 75.69 118 LEU A O 1
ATOM 895 N N . LEU A 1 119 ? 5.470 21.456 -9.030 1.00 72.06 119 LEU A N 1
ATOM 896 C CA . LEU A 1 119 ? 5.588 21.083 -7.626 1.00 72.06 119 LEU A CA 1
ATOM 897 C C . LEU A 1 119 ? 4.181 20.870 -7.068 1.00 72.06 119 LEU A C 1
ATOM 899 O O . LEU A 1 119 ? 3.545 21.811 -6.619 1.00 72.06 119 LEU A O 1
ATOM 903 N N . GLY A 1 120 ? 3.651 19.654 -7.168 1.00 67.94 120 GLY A N 1
ATOM 904 C CA . GLY A 1 120 ? 2.339 19.302 -6.617 1.00 67.94 120 GLY A CA 1
ATOM 905 C C . GLY A 1 120 ? 2.390 18.883 -5.145 1.00 67.94 120 GLY A C 1
ATOM 906 O O . GLY A 1 120 ? 3.463 18.622 -4.597 1.00 67.94 120 GLY A O 1
ATOM 907 N N . GLY A 1 121 ? 1.213 18.773 -4.523 1.00 69.69 121 GLY A N 1
ATOM 908 C CA . GLY A 1 121 ? 1.039 17.947 -3.327 1.00 69.69 121 GLY A CA 1
ATOM 909 C C . GLY A 1 121 ? 1.245 16.465 -3.658 1.00 69.69 121 GLY A C 1
ATOM 910 O O . GLY A 1 121 ? 1.210 16.065 -4.826 1.00 69.69 121 GLY A O 1
ATOM 911 N N . ARG A 1 122 ? 1.480 15.634 -2.639 1.00 82.06 122 ARG A N 1
ATOM 912 C CA . ARG A 1 122 ? 1.537 14.177 -2.840 1.00 82.06 122 ARG A CA 1
ATOM 913 C C . ARG A 1 122 ? 0.176 13.668 -3.301 1.00 82.06 122 ARG A C 1
ATOM 915 O O . ARG A 1 122 ? -0.836 14.222 -2.901 1.00 82.06 122 ARG A O 1
ATOM 922 N N . SER A 1 123 ? 0.140 12.623 -4.117 1.00 82.75 123 SER A N 1
ATOM 923 C CA . SER A 1 123 ? -1.109 11.945 -4.468 1.00 82.75 123 SER A CA 1
ATOM 924 C C . SER A 1 123 ? -1.074 10.519 -3.940 1.00 82.75 123 SER A C 1
ATOM 926 O O . SER A 1 123 ? -0.008 9.907 -3.895 1.00 82.75 123 SER A O 1
ATOM 928 N N . TYR A 1 124 ? -2.228 10.023 -3.520 1.00 87.50 124 TYR A N 1
ATOM 929 C CA . TYR A 1 124 ? -2.440 8.673 -3.040 1.00 87.50 124 TYR A CA 1
ATOM 930 C C . TYR A 1 124 ? -3.759 8.153 -3.600 1.00 87.50 124 TYR A C 1
ATOM 932 O O . TYR A 1 124 ? -4.778 8.835 -3.508 1.00 87.50 124 TYR A O 1
ATOM 940 N N . THR A 1 125 ? -3.760 6.952 -4.173 1.00 85.94 125 THR A N 1
ATOM 941 C CA . THR A 1 125 ? -5.000 6.290 -4.599 1.00 85.94 125 THR A CA 1
ATOM 942 C C . THR A 1 125 ? -5.362 5.240 -3.564 1.00 85.94 125 THR A C 1
ATOM 944 O O . THR A 1 125 ? -4.735 4.187 -3.516 1.00 85.94 125 THR A O 1
ATOM 947 N N . ALA A 1 126 ? -6.357 5.536 -2.728 1.00 93.69 126 ALA A N 1
ATOM 948 C CA . ALA A 1 126 ? -6.863 4.592 -1.746 1.00 93.69 126 ALA A CA 1
ATOM 949 C C . ALA A 1 126 ? -7.691 3.524 -2.444 1.00 93.69 126 ALA A C 1
ATOM 951 O O . ALA A 1 126 ? -8.691 3.864 -3.074 1.00 93.69 126 ALA A O 1
ATOM 952 N N . PRO A 1 127 ? -7.316 2.248 -2.354 1.00 85.94 127 PRO A N 1
ATOM 953 C CA . PRO A 1 127 ? -8.112 1.205 -2.956 1.00 85.94 127 PRO A CA 1
ATOM 954 C C . PRO A 1 127 ? -9.435 0.978 -2.247 1.00 85.94 127 PRO A C 1
ATOM 956 O O . PRO A 1 127 ? -9.558 1.192 -1.037 1.00 85.94 127 PRO A O 1
ATOM 959 N N . LYS A 1 128 ? -10.397 0.452 -3.009 1.00 84.69 128 LYS A N 1
ATOM 960 C CA . LYS A 1 128 ? -11.627 -0.074 -2.434 1.00 84.69 128 LYS A CA 1
ATOM 961 C C . LYS A 1 128 ? -11.421 -1.498 -1.906 1.00 84.69 128 LYS A C 1
ATOM 963 O O . LYS A 1 128 ? -11.213 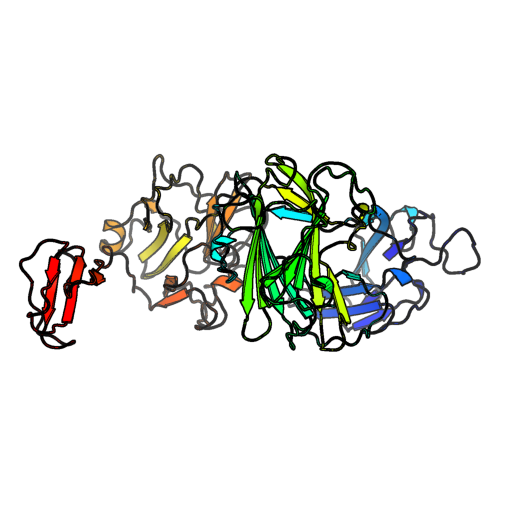-2.410 -2.708 1.00 84.69 128 LYS A O 1
ATOM 968 N N . THR A 1 129 ? -11.519 -1.683 -0.594 1.00 84.62 129 THR A N 1
ATOM 969 C CA . THR A 1 129 ? -11.307 -2.957 0.117 1.00 84.62 129 THR A CA 1
ATOM 970 C C . THR A 1 129 ? -12.517 -3.312 0.984 1.00 84.62 129 THR A C 1
ATOM 972 O O . THR A 1 129 ? -13.476 -2.541 1.076 1.00 84.62 129 THR A O 1
ATOM 975 N N . ASP A 1 130 ? -12.474 -4.476 1.636 1.00 86.38 130 ASP A N 1
ATOM 976 C CA . ASP A 1 130 ? -13.342 -4.738 2.786 1.00 86.38 130 ASP A CA 1
ATOM 977 C C . ASP A 1 130 ? -12.971 -3.811 3.954 1.00 86.38 130 ASP A C 1
ATOM 979 O O . ASP A 1 130 ? -11.848 -3.307 4.031 1.00 86.38 130 ASP A O 1
ATOM 983 N N . ALA A 1 131 ? -13.930 -3.575 4.853 1.00 91.00 131 ALA A N 1
ATOM 984 C CA . ALA A 1 131 ? -13.762 -2.694 6.002 1.00 91.00 131 ALA A CA 1
ATOM 985 C C . ALA A 1 131 ? -12.703 -3.235 6.990 1.00 91.00 131 ALA A C 1
ATOM 987 O O . ALA A 1 131 ? -12.932 -4.297 7.582 1.00 91.00 131 ALA A O 1
ATOM 988 N N . PRO A 1 132 ? -11.610 -2.490 7.251 1.00 92.75 132 PRO A N 1
ATOM 989 C CA . PRO A 1 132 ? -10.673 -2.785 8.330 1.00 92.75 132 PRO A CA 1
ATOM 990 C C . PRO A 1 132 ? -11.355 -2.774 9.698 1.00 92.75 132 PRO A C 1
ATOM 992 O O . PRO A 1 132 ? -12.324 -2.032 9.933 1.00 92.75 132 PRO A O 1
ATOM 995 N N . LYS A 1 133 ? -10.826 -3.556 10.640 1.00 93.25 133 LYS A N 1
ATOM 996 C CA . LYS A 1 133 ? -11.270 -3.497 12.027 1.00 93.25 133 LYS A CA 1
ATOM 997 C C . LYS A 1 133 ? -10.490 -2.414 12.766 1.00 93.25 133 LYS A C 1
ATOM 999 O O . LYS A 1 133 ? -9.316 -2.565 13.038 1.00 93.25 133 LYS A O 1
ATOM 1004 N N . ILE A 1 134 ? -11.190 -1.365 13.184 1.00 97.12 134 ILE A N 1
ATOM 1005 C CA . ILE A 1 134 ? -10.586 -0.242 13.912 1.00 97.12 134 ILE A CA 1
ATOM 1006 C C . ILE A 1 134 ? -10.431 -0.598 15.388 1.00 97.12 134 ILE A C 1
ATOM 1008 O O . ILE A 1 134 ? -11.318 -0.326 16.201 1.00 97.12 134 ILE A O 1
ATOM 1012 N N . ASP A 1 135 ? -9.320 -1.242 15.731 1.00 95.56 135 ASP A N 1
ATOM 1013 C CA . ASP A 1 135 ? -8.983 -1.613 17.108 1.00 95.56 135 ASP A CA 1
ATOM 1014 C C . ASP A 1 135 ? -7.650 -1.028 17.601 1.00 95.56 135 ASP A C 1
ATOM 1016 O O . ASP A 1 135 ? -7.293 -1.193 18.772 1.00 95.56 135 ASP A O 1
ATOM 1020 N N . GLY A 1 136 ? -6.983 -0.247 16.748 1.00 93.69 136 GLY A N 1
ATOM 1021 C CA . GLY A 1 136 ? -5.742 0.451 17.049 1.00 93.69 136 GLY A CA 1
ATOM 1022 C C . GLY A 1 136 ? -4.516 -0.440 16.896 1.00 93.69 136 GLY A C 1
ATOM 1023 O O . GLY A 1 136 ? -3.433 -0.016 17.295 1.00 93.69 136 GLY A O 1
ATOM 1024 N N . ILE A 1 137 ? -4.674 -1.660 16.374 1.00 91.88 137 ILE A N 1
ATOM 1025 C CA . ILE A 1 137 ? -3.597 -2.595 16.059 1.00 91.88 137 ILE A CA 1
ATOM 1026 C C . ILE A 1 137 ? -3.618 -2.825 14.553 1.00 91.88 137 ILE A C 1
ATOM 1028 O O . ILE A 1 137 ? -4.498 -3.494 14.028 1.00 91.88 137 ILE A O 1
ATOM 1032 N N . ILE A 1 138 ? -2.601 -2.325 13.858 1.00 86.38 138 ILE A N 1
ATOM 1033 C CA . ILE A 1 138 ? -2.556 -2.421 12.400 1.00 86.38 138 ILE A CA 1
ATOM 1034 C C . ILE A 1 138 ? -2.180 -3.850 11.999 1.00 86.38 138 ILE A C 1
ATOM 1036 O O . ILE A 1 138 ? -1.027 -4.264 12.167 1.00 86.38 138 ILE A O 1
ATOM 1040 N N . ASN A 1 139 ? -3.126 -4.590 11.415 1.00 81.44 139 ASN A N 1
ATOM 1041 C CA . ASN A 1 139 ? -2.826 -5.826 10.698 1.00 81.44 139 ASN A CA 1
ATOM 1042 C C . ASN A 1 139 ? -2.708 -5.505 9.209 1.00 81.44 139 ASN A C 1
ATOM 1044 O O . ASN A 1 139 ? -3.644 -5.016 8.587 1.00 81.44 139 ASN A O 1
ATOM 1048 N N . TYR A 1 140 ? -1.549 -5.793 8.615 1.00 66.75 140 TYR A N 1
ATOM 1049 C CA . TYR A 1 140 ? -1.284 -5.442 7.215 1.00 66.75 140 TYR A CA 1
ATOM 1050 C C . TYR A 1 140 ? -2.304 -6.044 6.229 1.00 66.75 140 TYR A C 1
ATOM 1052 O O . TYR A 1 140 ? -2.605 -5.424 5.216 1.00 66.75 140 TYR A O 1
ATOM 1060 N N . GLU A 1 141 ? -2.881 -7.205 6.558 1.00 70.00 141 GLU A N 1
ATOM 1061 C CA . GLU A 1 141 ? -3.947 -7.856 5.779 1.00 70.00 141 GLU A CA 1
ATOM 1062 C C . GLU A 1 141 ? -5.204 -6.978 5.636 1.00 70.00 141 GLU A C 1
ATOM 1064 O O . GLU A 1 141 ? -5.892 -7.039 4.624 1.00 70.00 141 GLU A O 1
ATOM 1069 N N . GLU A 1 142 ? -5.504 -6.129 6.623 1.00 78.81 142 GLU A N 1
ATOM 1070 C CA . GLU A 1 142 ? -6.686 -5.254 6.603 1.00 78.81 142 GLU A CA 1
ATOM 1071 C C . GLU A 1 142 ? -6.526 -4.082 5.626 1.00 78.81 142 GLU A C 1
ATOM 1073 O O . GLU A 1 142 ? -7.513 -3.498 5.186 1.00 78.81 142 GLU A O 1
ATOM 1078 N N . TYR A 1 143 ? -5.284 -3.763 5.260 1.00 83.75 143 TYR A N 1
ATOM 1079 C CA . TYR A 1 143 ? -4.925 -2.695 4.330 1.00 83.75 143 TYR A CA 1
ATOM 1080 C C . TYR A 1 143 ? -4.207 -3.257 3.094 1.00 83.75 143 TYR A C 1
ATOM 1082 O O . TYR A 1 143 ? -3.419 -2.559 2.451 1.00 83.75 143 TYR A O 1
ATOM 1090 N N . GLU A 1 144 ? -4.449 -4.530 2.765 1.00 67.69 144 GLU A N 1
ATOM 1091 C CA . GLU A 1 144 ? -3.832 -5.189 1.618 1.00 67.69 144 GLU A CA 1
ATOM 1092 C C . GLU A 1 144 ? -4.127 -4.426 0.319 1.00 67.69 144 GLU A C 1
ATOM 1094 O O . GLU A 1 144 ? -5.206 -3.874 0.098 1.00 67.69 144 GLU A O 1
ATOM 1099 N N . GLY A 1 145 ? -3.105 -4.332 -0.532 1.00 66.81 145 GLY A N 1
ATOM 1100 C CA . GLY A 1 145 ? -3.177 -3.599 -1.789 1.00 66.81 145 GLY A CA 1
ATOM 1101 C C . GLY A 1 145 ? -3.130 -2.069 -1.653 1.00 66.81 145 GLY A C 1
ATOM 1102 O O . GLY A 1 145 ? -2.950 -1.379 -2.658 1.00 66.81 145 GLY A O 1
ATOM 1103 N N . ALA A 1 146 ? -3.216 -1.520 -0.438 1.00 81.00 146 ALA A N 1
ATOM 1104 C CA . ALA A 1 146 ? -2.937 -0.112 -0.194 1.00 81.00 146 ALA A CA 1
ATOM 1105 C C . ALA A 1 146 ? -1.429 0.151 -0.311 1.00 81.00 146 ALA A C 1
ATOM 1107 O O . ALA A 1 146 ? -0.604 -0.531 0.308 1.00 81.00 146 ALA A O 1
ATOM 1108 N N . GLU A 1 147 ? -1.045 1.163 -1.091 1.00 79.62 147 GLU A N 1
ATOM 1109 C CA . GLU A 1 147 ? 0.353 1.584 -1.168 1.00 79.62 147 GLU A CA 1
ATOM 1110 C C . GLU A 1 147 ? 0.820 2.058 0.217 1.00 79.62 147 GLU A C 1
ATOM 1112 O O . GLU A 1 147 ? 0.102 2.761 0.929 1.00 79.62 147 GLU A O 1
ATOM 1117 N N . ARG A 1 148 ? 2.028 1.683 0.633 1.00 83.81 148 ARG A N 1
ATOM 1118 C CA . ARG A 1 148 ? 2.560 2.142 1.917 1.00 83.81 148 ARG A CA 1
ATOM 1119 C C . ARG A 1 148 ? 3.109 3.558 1.788 1.00 83.81 148 ARG A C 1
ATOM 1121 O O . ARG A 1 148 ? 4.102 3.782 1.098 1.00 83.81 148 ARG A O 1
ATOM 1128 N N . ILE A 1 149 ? 2.559 4.485 2.561 1.00 85.62 149 ILE A N 1
ATOM 1129 C CA . ILE A 1 149 ? 3.165 5.794 2.810 1.00 85.62 149 ILE A CA 1
ATOM 1130 C C . ILE A 1 149 ? 4.302 5.614 3.817 1.00 85.62 149 ILE A C 1
ATOM 1132 O O . ILE A 1 149 ? 4.125 4.953 4.837 1.00 85.62 149 ILE A O 1
ATOM 1136 N N . TYR A 1 150 ? 5.461 6.225 3.562 1.00 83.94 150 TYR A N 1
ATOM 1137 C CA . TYR A 1 150 ? 6.547 6.313 4.539 1.00 83.94 150 TYR A CA 1
ATOM 1138 C C . TYR A 1 150 ? 7.065 7.742 4.659 1.00 83.94 150 TYR A C 1
ATOM 1140 O O . TYR A 1 150 ? 7.590 8.301 3.691 1.00 83.94 150 TYR A O 1
ATOM 1148 N N . ILE A 1 151 ? 6.937 8.309 5.857 1.00 81.94 151 ILE A N 1
ATOM 1149 C CA . ILE A 1 151 ? 7.323 9.679 6.175 1.00 81.94 151 ILE A CA 1
ATOM 1150 C C . ILE A 1 151 ? 8.322 9.703 7.319 1.00 81.94 151 ILE A C 1
ATOM 1152 O O . ILE A 1 151 ? 8.119 9.084 8.355 1.00 81.94 151 ILE A O 1
ATOM 1156 N N . ASN A 1 152 ? 9.409 10.434 7.123 1.00 78.44 152 ASN A N 1
ATOM 1157 C CA . ASN A 1 152 ? 10.488 10.626 8.077 1.00 78.44 152 ASN A CA 1
ATOM 1158 C C . ASN A 1 152 ? 10.972 12.090 8.035 1.00 78.44 152 ASN A C 1
ATOM 1160 O O . ASN A 1 152 ? 10.548 12.851 7.153 1.00 78.44 152 ASN A O 1
ATOM 1164 N N . PRO A 1 153 ? 11.890 12.491 8.932 1.00 74.62 153 PRO A N 1
ATOM 1165 C CA . PRO A 1 153 ? 12.386 13.866 8.995 1.00 74.62 153 PRO A CA 1
ATOM 1166 C C . PRO A 1 153 ? 13.004 14.412 7.694 1.00 74.62 153 PRO A C 1
ATOM 1168 O O . PRO A 1 153 ? 13.146 15.621 7.526 1.00 74.62 153 PRO A O 1
ATOM 1171 N N . HIS A 1 154 ? 13.391 13.543 6.758 1.00 66.19 154 HIS A N 1
ATOM 1172 C CA . HIS A 1 154 ? 14.061 13.927 5.515 1.00 66.19 154 HIS A CA 1
ATOM 1173 C C . HIS A 1 154 ? 13.117 14.059 4.319 1.00 66.19 154 HIS A C 1
ATOM 1175 O O . HIS A 1 154 ? 13.482 14.709 3.338 1.00 66.19 154 HIS A O 1
ATOM 1181 N N . ASN A 1 155 ? 11.932 13.448 4.374 1.00 67.31 155 ASN A N 1
ATOM 1182 C CA . ASN A 1 155 ? 10.974 13.466 3.271 1.00 67.31 155 ASN A CA 1
ATOM 1183 C C . ASN A 1 155 ? 9.606 14.067 3.648 1.00 67.31 155 ASN A C 1
ATOM 1185 O O . ASN A 1 155 ? 8.805 14.323 2.750 1.00 67.31 155 ASN A O 1
ATOM 1189 N N . GLY A 1 156 ? 9.299 14.284 4.927 1.00 75.06 156 GLY A N 1
ATOM 1190 C CA . GLY A 1 156 ? 8.052 14.913 5.359 1.00 75.06 156 GLY A CA 1
ATOM 1191 C C . GLY A 1 156 ? 8.082 16.439 5.281 1.00 75.06 156 GLY A C 1
ATOM 1192 O O . GLY A 1 156 ? 9.118 17.060 5.042 1.00 75.06 156 GLY A O 1
ATOM 1193 N N . VAL A 1 157 ? 6.918 17.054 5.483 1.00 80.50 157 VAL A N 1
ATOM 1194 C CA . VAL A 1 157 ? 6.788 18.509 5.606 1.00 80.50 157 VAL A CA 1
ATOM 1195 C C . VAL A 1 157 ? 6.665 18.858 7.081 1.00 80.50 157 VAL A C 1
ATOM 1197 O O . VAL A 1 157 ? 5.698 18.486 7.740 1.00 80.50 157 VAL A O 1
ATOM 1200 N N . TYR A 1 158 ? 7.635 19.593 7.606 1.00 78.94 158 TYR A N 1
ATOM 1201 C CA . TYR A 1 158 ? 7.547 20.102 8.966 1.00 78.94 158 TYR A CA 1
ATOM 1202 C C . TYR A 1 158 ? 6.742 21.402 9.023 1.00 78.94 158 TYR A C 1
ATOM 1204 O O . TYR A 1 158 ? 7.002 22.347 8.267 1.00 78.94 158 TYR A O 1
ATOM 1212 N N . ASP A 1 159 ? 5.806 21.472 9.967 1.00 71.25 159 ASP A N 1
ATOM 1213 C CA . ASP A 1 159 ? 5.231 22.739 10.412 1.00 71.25 159 ASP A CA 1
ATOM 1214 C C . ASP A 1 159 ? 5.859 23.138 11.751 1.00 71.25 159 ASP A C 1
ATOM 1216 O O . ASP A 1 159 ? 5.499 22.636 12.816 1.00 71.25 159 ASP A O 1
ATOM 1220 N N . ILE A 1 160 ? 6.855 24.026 11.687 1.00 59.09 160 ILE A N 1
ATOM 1221 C CA . ILE A 1 160 ? 7.600 24.507 12.854 1.00 59.09 160 ILE A CA 1
ATOM 1222 C C . ILE A 1 160 ? 7.450 26.028 12.960 1.00 59.09 160 ILE A C 1
ATOM 1224 O O . ILE A 1 160 ? 8.006 26.769 12.145 1.00 59.09 160 ILE A O 1
ATOM 1228 N N . PRO A 1 161 ? 6.767 26.540 13.998 1.00 51.88 161 PRO A N 1
ATOM 1229 C CA . PRO A 1 161 ? 6.928 27.929 14.423 1.00 51.88 161 PRO A CA 1
ATOM 1230 C C . PRO A 1 161 ? 8.219 28.144 15.239 1.00 51.88 161 PRO A C 1
ATOM 1232 O O . PRO A 1 161 ? 8.704 29.273 15.325 1.00 51.88 161 PRO A O 1
ATOM 1235 N N . SER A 1 162 ? 8.771 27.081 15.844 1.00 38.03 162 SER A N 1
ATOM 1236 C CA . SER A 1 162 ? 10.054 27.055 16.568 1.00 38.03 162 SER A CA 1
ATOM 1237 C C . SER A 1 162 ? 10.413 25.623 17.001 1.00 38.03 162 SER A C 1
ATOM 1239 O O . SER A 1 162 ? 9.616 25.025 17.714 1.00 38.03 162 SER A O 1
ATOM 1241 N N . GLY A 1 163 ? 11.589 25.102 16.636 1.00 48.19 163 GLY A N 1
ATOM 1242 C CA . GLY A 1 163 ? 12.056 23.760 17.021 1.00 48.19 163 GLY A CA 1
ATOM 1243 C C . GLY A 1 163 ? 13.437 23.445 16.433 1.00 48.19 163 GLY A C 1
ATOM 1244 O O . GLY A 1 163 ? 13.857 24.111 15.493 1.00 48.19 163 GLY A O 1
ATOM 1245 N N . ASP A 1 164 ? 14.168 22.526 17.062 1.00 53.56 164 ASP A N 1
ATOM 1246 C CA . ASP A 1 164 ? 15.546 22.116 16.744 1.00 53.56 164 ASP A CA 1
ATOM 1247 C C . ASP A 1 164 ? 15.553 21.105 15.578 1.00 53.56 164 ASP A C 1
ATOM 1249 O O . ASP A 1 164 ? 14.854 20.103 15.652 1.00 53.56 164 ASP A O 1
ATOM 1253 N N . ASP A 1 165 ? 16.335 21.351 14.519 1.00 52.75 165 ASP A N 1
ATOM 1254 C CA . ASP A 1 165 ? 16.438 20.478 13.331 1.00 52.75 165 ASP A CA 1
ATOM 1255 C C . ASP A 1 165 ? 17.391 19.273 13.533 1.00 52.75 165 ASP A C 1
ATOM 1257 O O . ASP A 1 165 ? 17.806 18.621 12.568 1.00 52.75 165 ASP A O 1
ATOM 1261 N N . THR A 1 166 ? 17.800 18.973 14.772 1.00 59.88 166 THR A N 1
ATOM 1262 C CA . THR A 1 166 ? 18.638 17.805 15.080 1.00 59.88 166 THR A CA 1
ATOM 1263 C C . THR A 1 166 ? 17.796 16.556 15.350 1.00 59.88 166 THR A C 1
ATOM 1265 O O . THR A 1 166 ? 17.463 16.236 16.486 1.00 59.88 166 THR A O 1
ATOM 1268 N N . TRP A 1 167 ? 17.497 15.810 14.287 1.00 63.06 167 TRP A N 1
ATOM 1269 C CA . TRP A 1 167 ? 16.703 14.578 14.350 1.00 63.06 167 TRP A CA 1
ATOM 1270 C C . TRP A 1 167 ? 17.593 13.339 14.244 1.00 63.06 167 TRP A C 1
ATOM 1272 O O . TRP A 1 167 ? 18.439 13.240 13.349 1.00 63.06 167 TRP A O 1
ATOM 1282 N N . ALA A 1 168 ? 17.421 12.375 15.150 1.00 60.00 168 ALA A N 1
ATOM 1283 C CA . ALA A 1 168 ? 17.982 11.047 14.939 1.00 60.00 168 ALA A CA 1
ATOM 1284 C C . ALA A 1 168 ? 17.200 10.361 13.806 1.00 60.00 168 ALA A C 1
ATOM 1286 O O . ALA A 1 168 ? 15.984 10.474 13.736 1.00 60.00 168 ALA A O 1
ATOM 1287 N N . TRP A 1 169 ? 17.883 9.630 12.919 1.00 50.50 169 TRP A N 1
ATOM 1288 C CA . TRP A 1 169 ? 17.263 8.990 11.741 1.00 50.50 169 TRP A CA 1
ATOM 1289 C C . TRP A 1 169 ? 16.072 8.068 12.079 1.00 50.50 169 TRP A C 1
ATOM 1291 O O . TRP A 1 169 ? 15.239 7.771 11.228 1.00 50.50 169 TRP A O 1
ATOM 1301 N N . ASN A 1 170 ? 16.014 7.576 13.314 1.00 57.06 170 ASN A N 1
ATOM 1302 C CA . ASN A 1 170 ? 15.008 6.646 13.813 1.00 57.06 170 ASN A CA 1
ATOM 1303 C C . ASN A 1 170 ? 13.980 7.290 14.760 1.00 57.06 170 ASN A C 1
ATOM 1305 O O . ASN A 1 170 ? 13.268 6.549 15.435 1.00 57.06 170 ASN A O 1
ATOM 1309 N N . ASP A 1 171 ? 13.951 8.617 14.840 1.00 69.44 171 ASP A N 1
ATOM 1310 C CA . ASP A 1 171 ? 13.070 9.392 15.708 1.00 69.44 171 ASP A CA 1
ATOM 1311 C C . ASP A 1 171 ? 12.040 10.168 14.867 1.00 69.44 171 ASP A C 1
ATOM 1313 O O . ASP A 1 171 ? 12.356 10.635 13.769 1.00 69.44 171 ASP A O 1
ATOM 1317 N N . HIS A 1 172 ? 10.810 10.251 15.370 1.00 83.00 172 HIS A N 1
ATOM 1318 C CA . HIS A 1 172 ? 9.678 10.972 14.792 1.00 83.00 172 HIS A CA 1
ATOM 1319 C C . HIS A 1 172 ? 9.414 10.686 13.295 1.00 83.00 172 HIS A C 1
ATOM 1321 O O . HIS A 1 172 ? 9.675 11.497 12.403 1.00 83.00 172 HIS A O 1
ATOM 1327 N N . SER A 1 173 ? 8.891 9.492 13.000 1.00 86.75 173 SER A N 1
ATOM 1328 C CA . SER A 1 173 ? 8.529 9.052 11.639 1.00 86.75 173 SER A CA 1
ATOM 1329 C C . SER A 1 173 ? 7.248 8.219 11.645 1.00 86.75 173 SER A C 1
ATOM 1331 O O . SER A 1 173 ? 6.831 7.744 12.697 1.00 86.75 173 SER A O 1
ATOM 1333 N N . PHE A 1 174 ? 6.613 8.015 10.491 1.00 89.94 174 PHE A N 1
ATOM 1334 C CA . PHE A 1 174 ? 5.440 7.149 10.400 1.00 89.94 174 PHE A CA 1
ATOM 1335 C C . PHE A 1 174 ? 5.333 6.384 9.081 1.00 89.94 174 PHE A C 1
ATOM 1337 O O . PHE A 1 174 ? 5.745 6.857 8.017 1.00 89.94 174 PHE A O 1
ATOM 1344 N N . PHE A 1 175 ? 4.722 5.204 9.159 1.00 89.94 175 PHE A N 1
ATOM 1345 C CA . PHE A 1 175 ? 4.098 4.545 8.017 1.00 89.94 175 PHE A CA 1
ATOM 1346 C C . PHE A 1 175 ? 2.597 4.809 8.029 1.00 89.94 175 PHE A C 1
ATOM 1348 O O . PHE A 1 175 ? 2.012 4.954 9.100 1.00 89.94 175 PHE A O 1
ATOM 1355 N N . ALA A 1 176 ? 1.968 4.861 6.858 1.00 96.56 176 ALA A N 1
ATOM 1356 C CA . ALA A 1 176 ? 0.516 4.936 6.775 1.00 96.56 176 ALA A CA 1
ATOM 1357 C C . ALA A 1 176 ? -0.053 4.180 5.572 1.00 96.56 176 ALA A C 1
ATOM 1359 O O . ALA A 1 176 ? 0.632 3.983 4.566 1.00 96.56 176 ALA A O 1
ATOM 1360 N N . TRP A 1 177 ? -1.321 3.798 5.683 1.00 96.69 177 TRP A N 1
ATOM 1361 C CA . TRP A 1 177 ? -2.110 3.155 4.636 1.00 96.69 177 TRP A CA 1
ATOM 1362 C C . TRP A 1 177 ? -3.504 3.763 4.628 1.00 96.69 177 TRP A C 1
ATOM 1364 O O . TRP A 1 177 ? -4.056 4.055 5.691 1.00 96.69 177 TRP A O 1
ATOM 1374 N N . VAL A 1 178 ? -4.071 3.959 3.438 1.00 97.75 178 VAL A N 1
ATOM 1375 C CA . VAL A 1 178 ? -5.438 4.464 3.296 1.00 97.75 178 VAL A CA 1
ATOM 1376 C C . VAL A 1 178 ? -6.218 3.523 2.395 1.00 97.75 178 VAL A C 1
ATOM 1378 O O . VAL A 1 178 ? -5.791 3.245 1.281 1.00 97.75 178 VAL A O 1
ATOM 1381 N N . THR A 1 179 ? -7.372 3.059 2.850 1.00 96.19 179 THR A N 1
ATOM 1382 C CA . THR A 1 179 ? -8.331 2.301 2.036 1.00 96.19 179 THR A CA 1
ATOM 1383 C C . THR A 1 179 ? -9.705 2.944 2.146 1.00 96.19 179 THR A C 1
ATOM 1385 O O . THR A 1 179 ? -9.920 3.894 2.905 1.00 96.19 179 THR A O 1
ATOM 1388 N N . HIS A 1 180 ? -10.663 2.466 1.366 1.00 96.12 180 HIS A N 1
ATOM 1389 C CA . HIS A 1 180 ? -12.057 2.832 1.557 1.00 96.12 180 HIS A CA 1
ATOM 1390 C C . HIS A 1 180 ? -12.971 1.665 1.192 1.00 96.12 180 HIS A C 1
ATOM 1392 O O . HIS A 1 180 ? -12.576 0.758 0.474 1.00 96.12 180 HIS A O 1
ATOM 1398 N N . ASP A 1 181 ? -14.227 1.720 1.608 1.00 93.00 181 ASP A N 1
ATOM 1399 C CA . ASP A 1 181 ? -15.269 0.812 1.127 1.00 93.00 181 ASP A CA 1
ATOM 1400 C C . ASP A 1 181 ? -16.437 1.633 0.549 1.00 93.00 181 ASP A C 1
ATOM 1402 O O . ASP A 1 181 ? -16.230 2.731 0.008 1.00 93.00 181 ASP A O 1
ATOM 1406 N N . ASP A 1 182 ? -17.662 1.110 0.574 1.00 88.88 182 ASP A N 1
ATOM 1407 C CA . ASP A 1 182 ? -18.856 1.867 0.181 1.00 88.88 182 ASP A CA 1
ATOM 1408 C C . ASP A 1 182 ? -19.323 2.875 1.247 1.00 88.88 182 ASP A C 1
ATOM 1410 O O . ASP A 1 182 ? -20.025 3.829 0.909 1.00 88.88 182 ASP A O 1
ATOM 1414 N N . GLU A 1 183 ? -18.928 2.708 2.509 1.00 95.06 183 GLU A N 1
ATOM 1415 C CA . GLU A 1 183 ? -19.437 3.468 3.651 1.00 95.06 183 GLU A CA 1
ATOM 1416 C C . GLU A 1 183 ? -18.435 4.476 4.222 1.00 95.06 183 GLU A C 1
ATOM 1418 O O . GLU A 1 183 ? -18.858 5.520 4.722 1.00 95.06 183 GLU A O 1
ATOM 1423 N N . ALA A 1 184 ? -17.132 4.203 4.175 1.00 97.25 184 ALA A N 1
ATOM 1424 C CA . ALA A 1 184 ? -16.113 4.961 4.891 1.00 97.25 184 ALA A CA 1
ATOM 1425 C C . ALA A 1 184 ? -14.754 4.995 4.177 1.00 97.25 184 ALA A C 1
ATOM 1427 O O . ALA A 1 184 ? -14.482 4.234 3.250 1.00 97.25 184 ALA A O 1
ATOM 1428 N N . VAL A 1 185 ? -13.917 5.930 4.625 1.00 97.81 185 VAL A N 1
ATOM 1429 C CA . VAL A 1 185 ? -12.472 5.987 4.380 1.00 97.81 185 VAL A CA 1
ATOM 1430 C C . VAL A 1 185 ? -11.768 5.533 5.657 1.00 97.81 185 VAL A C 1
ATOM 1432 O O . VAL A 1 185 ? -12.158 5.942 6.756 1.00 97.81 185 VAL A O 1
ATOM 1435 N N . TYR A 1 186 ? -10.735 4.709 5.506 1.00 98.31 186 TYR A N 1
ATOM 1436 C CA . TYR A 1 186 ? -9.960 4.132 6.598 1.00 98.31 186 TYR A CA 1
ATOM 1437 C C . TYR A 1 186 ? -8.505 4.563 6.490 1.00 98.31 186 TYR A C 1
ATOM 1439 O O . TYR A 1 186 ? -7.932 4.505 5.406 1.00 98.31 186 TYR A O 1
ATOM 1447 N N . VAL A 1 187 ? -7.908 4.992 7.600 1.00 98.56 187 VAL A N 1
ATOM 1448 C CA . VAL A 1 187 ? -6.505 5.425 7.647 1.00 98.56 187 VAL A CA 1
ATOM 1449 C C . VAL A 1 187 ? -5.814 4.715 8.802 1.00 98.56 187 VAL A C 1
ATOM 1451 O O . VAL A 1 187 ? -6.205 4.907 9.948 1.00 98.56 187 VAL A O 1
ATOM 1454 N N . ALA A 1 188 ? -4.773 3.942 8.517 1.00 98.38 188 ALA A N 1
ATOM 1455 C CA . ALA A 1 188 ? -3.879 3.372 9.521 1.00 98.38 188 ALA A CA 1
ATOM 1456 C C . ALA A 1 188 ? -2.565 4.149 9.541 1.00 98.38 188 ALA A C 1
ATOM 1458 O O . ALA A 1 188 ? -2.005 4.424 8.480 1.00 98.38 188 ALA A O 1
ATOM 1459 N N . VAL A 1 189 ? -2.058 4.476 10.730 1.00 98.56 189 VAL A N 1
ATOM 1460 C CA . VAL A 1 189 ? -0.786 5.182 10.925 1.00 98.56 189 VAL A CA 1
ATOM 1461 C C . VAL A 1 189 ? 0.037 4.492 12.014 1.00 98.56 189 VAL A C 1
ATOM 1463 O O . VAL A 1 189 ? -0.387 4.420 13.166 1.00 98.56 189 VAL A O 1
ATOM 1466 N N . ASP A 1 190 ? 1.216 3.987 11.648 1.00 95.94 190 ASP A N 1
ATOM 1467 C CA . ASP A 1 190 ? 2.209 3.391 12.553 1.00 95.94 190 ASP A CA 1
ATOM 1468 C C . ASP A 1 190 ? 3.329 4.395 12.810 1.00 95.94 190 ASP A C 1
ATOM 1470 O O . ASP A 1 190 ? 4.146 4.664 11.927 1.00 95.94 190 ASP A O 1
ATOM 1474 N N . VAL A 1 191 ? 3.348 4.969 14.010 1.00 95.56 191 VAL A N 1
ATOM 1475 C CA . VAL A 1 191 ? 4.265 6.034 14.409 1.00 95.56 191 VAL A CA 1
ATOM 1476 C C . VAL A 1 191 ? 5.457 5.451 15.155 1.00 95.56 191 VAL A C 1
ATOM 1478 O O . VAL A 1 191 ? 5.316 4.642 16.074 1.00 95.56 191 VAL A O 1
ATOM 1481 N N . ARG A 1 192 ? 6.651 5.905 14.774 1.00 90.94 192 ARG A N 1
ATOM 1482 C CA . ARG A 1 192 ? 7.897 5.715 15.510 1.00 90.94 192 ARG A CA 1
ATOM 1483 C C . ARG A 1 192 ? 8.226 6.977 16.270 1.00 90.94 192 ARG A C 1
ATOM 1485 O O . ARG A 1 192 ? 8.418 8.030 15.664 1.00 90.94 192 ARG A O 1
ATOM 1492 N N . ASP A 1 193 ? 8.326 6.812 17.574 1.00 88.25 193 ASP A N 1
ATOM 1493 C CA . ASP A 1 193 ? 8.583 7.884 18.514 1.00 88.25 193 ASP A CA 1
ATOM 1494 C C . ASP A 1 193 ? 9.286 7.283 19.734 1.00 88.25 193 ASP A C 1
ATOM 1496 O O . ASP A 1 193 ? 8.889 6.220 20.233 1.00 88.25 193 ASP A O 1
ATOM 1500 N N . ASP A 1 194 ? 10.391 7.891 20.158 1.00 84.31 194 ASP A N 1
ATOM 1501 C CA . ASP A 1 194 ? 11.194 7.363 21.254 1.00 84.31 194 ASP A CA 1
ATOM 1502 C C . ASP A 1 194 ? 10.620 7.719 22.635 1.00 84.31 194 ASP A C 1
ATOM 1504 O O . ASP A 1 194 ? 10.995 7.085 23.637 1.00 84.31 194 ASP A O 1
ATOM 1508 N N . LYS A 1 195 ? 9.674 8.666 22.700 1.00 89.81 195 LYS A N 1
ATOM 1509 C CA . LYS A 1 195 ? 9.131 9.162 23.953 1.00 89.81 195 LYS A CA 1
ATOM 1510 C C . LYS A 1 195 ? 7.673 9.600 23.852 1.00 89.81 195 LYS A C 1
ATOM 1512 O O . LYS A 1 195 ? 7.353 10.757 23.660 1.00 89.81 195 LYS A O 1
ATOM 1517 N N . ILE A 1 196 ? 6.800 8.691 24.274 1.00 93.19 196 ILE A N 1
ATOM 1518 C CA . ILE A 1 196 ? 5.364 8.971 24.349 1.00 93.19 196 ILE A CA 1
ATOM 1519 C C . ILE A 1 196 ? 4.999 9.809 25.587 1.00 93.19 196 ILE A C 1
ATOM 1521 O O . ILE A 1 196 ? 5.121 9.342 26.730 1.00 93.19 196 ILE A O 1
ATOM 1525 N N . VAL A 1 197 ? 4.494 11.019 25.366 1.00 94.44 197 VAL A N 1
ATOM 1526 C CA . VAL A 1 197 ? 3.972 11.983 26.332 1.00 94.44 197 VAL A CA 1
ATOM 1527 C C . VAL A 1 197 ? 2.535 12.376 25.978 1.00 94.44 197 VAL A C 1
ATOM 1529 O O . VAL A 1 197 ? 2.200 12.801 24.878 1.00 94.44 197 VAL A O 1
ATOM 1532 N N . THR A 1 198 ? 1.657 12.236 26.972 1.00 95.31 198 THR A N 1
ATOM 1533 C CA . THR A 1 198 ? 0.220 12.511 26.840 1.00 95.31 198 THR A CA 1
ATOM 1534 C C . THR A 1 198 ? -0.305 13.281 28.060 1.00 95.31 198 THR A C 1
ATOM 1536 O O . THR A 1 198 ? -1.155 12.780 28.810 1.00 95.31 198 THR A O 1
ATOM 1539 N N . ASP A 1 199 ? 0.318 14.413 28.385 1.00 94.00 199 ASP A N 1
ATOM 1540 C CA . ASP A 1 199 ? 0.093 15.158 29.631 1.00 94.00 199 ASP A CA 1
ATOM 1541 C C . ASP A 1 199 ? -0.826 16.387 29.486 1.00 94.00 199 ASP A C 1
ATOM 1543 O O . ASP A 1 199 ? -1.192 16.999 30.499 1.00 94.00 199 ASP A O 1
ATOM 1547 N N . SER A 1 200 ? -1.252 16.702 28.260 1.00 95.56 200 SER A N 1
ATOM 1548 C CA . SER A 1 200 ? -2.028 17.895 27.921 1.00 95.56 200 SER A CA 1
ATOM 1549 C C . SER A 1 200 ? -3.526 17.622 27.718 1.00 95.56 200 SER A C 1
ATOM 1551 O O . SER A 1 200 ? -4.356 18.394 28.212 1.00 95.56 200 SER A O 1
ATOM 1553 N N . ALA A 1 201 ? -3.909 16.535 27.044 1.00 96.25 201 ALA A N 1
ATOM 1554 C CA . ALA A 1 201 ? -5.292 16.081 26.890 1.00 96.25 201 ALA A CA 1
ATOM 1555 C C . ALA A 1 201 ? -5.600 14.899 27.828 1.00 96.25 201 ALA A C 1
ATOM 1557 O O . ALA A 1 201 ? -4.845 13.931 27.932 1.00 96.25 201 ALA A O 1
ATOM 1558 N N . GLU A 1 202 ? -6.741 14.956 28.526 1.00 97.50 202 GLU A N 1
ATOM 1559 C CA . GLU A 1 202 ? -7.171 13.854 29.396 1.00 97.50 202 GLU A CA 1
ATOM 1560 C C . GLU A 1 202 ? -7.483 12.610 28.548 1.00 97.50 202 GLU A C 1
ATOM 1562 O O . GLU A 1 202 ? -8.140 12.713 27.513 1.00 97.50 202 GLU A O 1
ATOM 1567 N N . ALA A 1 203 ? -7.028 11.433 28.982 1.00 97.12 203 ALA A N 1
ATOM 1568 C CA . ALA A 1 203 ? -7.227 10.186 28.245 1.00 97.12 203 ALA A CA 1
ATOM 1569 C C . ALA A 1 203 ? -8.712 9.930 27.940 1.00 97.12 203 ALA A C 1
ATOM 1571 O O . ALA A 1 203 ? -9.549 9.945 28.848 1.00 97.12 203 ALA A O 1
ATOM 1572 N N . GLY A 1 204 ? -9.031 9.681 26.668 1.00 95.12 204 GLY A N 1
ATOM 1573 C CA . GLY A 1 204 ? -10.412 9.476 26.223 1.00 95.12 204 GLY A CA 1
ATOM 1574 C C . GLY A 1 204 ? -11.307 10.714 26.340 1.00 95.12 204 GLY A C 1
ATOM 1575 O O . GLY A 1 204 ? -12.522 10.561 26.462 1.00 95.12 204 GLY A O 1
ATOM 1576 N N . SER A 1 205 ? -10.736 11.922 26.381 1.00 97.44 205 SER A N 1
ATOM 1577 C CA . SER A 1 205 ? -11.504 13.170 26.336 1.00 97.44 205 SER A CA 1
ATOM 1578 C C . SER A 1 205 ? -11.666 13.698 24.912 1.00 97.44 205 SER A C 1
ATOM 1580 O O . SER A 1 205 ? -10.821 13.473 24.051 1.00 97.44 205 SER A O 1
ATOM 1582 N N . GLU A 1 206 ? -12.750 14.434 24.697 1.00 97.12 206 GLU A N 1
ATOM 1583 C CA . GLU A 1 206 ? -13.031 15.174 23.469 1.00 97.12 206 GLU A CA 1
ATOM 1584 C C . GLU A 1 206 ? -12.507 16.610 23.577 1.00 97.12 206 GLU A C 1
ATOM 1586 O O . GLU A 1 206 ? -12.663 17.260 24.617 1.00 97.12 206 GLU A O 1
ATOM 1591 N N . ASP A 1 207 ? -11.919 17.120 22.495 1.00 93.88 207 ASP A N 1
ATOM 1592 C CA . ASP A 1 207 ? -11.527 18.522 22.306 1.00 93.88 207 ASP A CA 1
ATOM 1593 C C . ASP A 1 207 ? -10.543 19.088 23.348 1.00 93.88 207 ASP A C 1
ATOM 1595 O O . ASP A 1 207 ? -10.452 20.307 23.554 1.00 93.88 207 ASP A O 1
ATOM 1599 N N . GLY A 1 208 ? -9.755 18.212 23.976 1.00 94.31 208 GLY A N 1
ATOM 1600 C CA . GLY A 1 208 ? -8.582 18.597 24.759 1.00 94.31 208 GLY A CA 1
ATOM 1601 C C . GLY A 1 208 ? -7.498 19.276 23.908 1.00 94.31 208 GLY A C 1
ATOM 1602 O O . GLY A 1 208 ? -7.652 19.490 22.705 1.00 94.31 208 GLY A O 1
ATOM 1603 N N . GLN A 1 209 ? -6.357 19.605 24.523 1.00 94.56 209 GLN A N 1
ATOM 1604 C CA . GLN A 1 209 ? -5.183 20.114 23.798 1.00 94.56 209 GLN A CA 1
ATOM 1605 C C . GLN A 1 209 ? -4.445 18.976 23.071 1.00 94.56 209 GLN A C 1
ATOM 1607 O O . GLN A 1 209 ? -3.262 18.755 23.298 1.00 94.56 209 GLN A O 1
ATOM 1612 N N . THR A 1 210 ? -5.157 18.239 22.218 1.00 95.38 210 THR A N 1
ATOM 1613 C CA . THR A 1 210 ? -4.673 17.014 21.566 1.00 95.38 210 THR A CA 1
ATOM 1614 C C . THR A 1 210 ? -3.456 17.255 20.681 1.00 95.38 210 THR A C 1
ATOM 1616 O O . THR A 1 210 ? -2.563 16.427 20.659 1.00 95.38 210 THR A O 1
ATOM 1619 N N . TRP A 1 211 ? -3.374 18.421 20.036 1.00 90.00 211 TRP A N 1
ATOM 1620 C CA . TRP A 1 211 ? -2.233 18.835 19.210 1.00 90.00 211 TRP A CA 1
ATOM 1621 C C . TRP A 1 211 ? -0.960 19.132 20.015 1.00 90.00 211 TRP A C 1
ATOM 1623 O O . TRP A 1 211 ? 0.052 19.496 19.426 1.00 90.00 211 TRP A O 1
ATOM 1633 N N . VAL A 1 212 ? -1.021 19.125 21.351 1.00 92.75 212 VAL A N 1
ATOM 1634 C CA . VAL A 1 212 ? 0.165 19.297 22.199 1.00 92.75 212 VAL A CA 1
ATOM 1635 C C . VAL A 1 212 ? 0.802 17.953 22.515 1.00 92.75 212 VAL A C 1
ATOM 1637 O O . VAL A 1 212 ? 2.021 17.924 22.531 1.00 92.75 212 VAL A O 1
ATOM 1640 N N . ASP A 1 213 ? -0.012 16.911 22.715 1.00 95.38 213 ASP A N 1
ATOM 1641 C CA . ASP A 1 213 ? 0.408 15.534 23.001 1.00 95.38 213 ASP A CA 1
ATOM 1642 C C . ASP A 1 213 ? 0.814 14.779 21.725 1.00 95.38 213 ASP A C 1
ATOM 1644 O O . ASP A 1 213 ? 0.395 15.142 20.615 1.00 95.38 213 ASP A O 1
ATOM 1648 N N . ASP A 1 214 ? 1.511 13.650 21.896 1.00 96.31 214 ASP A N 1
ATOM 1649 C CA . ASP A 1 214 ? 1.740 12.704 20.802 1.00 96.31 214 ASP A CA 1
ATOM 1650 C C . ASP A 1 214 ? 0.420 12.217 20.223 1.00 96.31 214 ASP A C 1
ATOM 1652 O O . ASP A 1 214 ? -0.440 11.631 20.899 1.00 96.31 214 ASP A O 1
ATOM 1656 N N . SER A 1 215 ? 0.238 12.512 18.944 1.00 97.44 215 SER A N 1
ATOM 1657 C CA . SER A 1 215 ? -1.034 12.338 18.265 1.00 97.44 215 SER A CA 1
ATOM 1658 C C . SER A 1 215 ? -0.869 12.250 16.763 1.00 97.44 215 SER A C 1
ATOM 1660 O O . SER A 1 215 ? 0.086 12.773 16.189 1.00 97.44 215 SER A O 1
ATOM 1662 N N . VAL A 1 216 ? -1.855 11.621 16.129 1.00 98.38 216 VAL A N 1
ATOM 1663 C CA . VAL A 1 216 ? -2.035 11.629 14.679 1.00 98.38 216 VAL A CA 1
ATOM 1664 C C . VAL A 1 216 ? -3.236 12.507 14.346 1.00 98.38 216 VAL A C 1
ATOM 1666 O O . VAL A 1 216 ? -4.291 12.406 14.976 1.00 98.38 216 VAL A O 1
ATOM 1669 N N . GLU A 1 217 ? -3.082 13.340 13.324 1.00 97.25 217 GLU A N 1
ATOM 1670 C CA . GLU A 1 217 ? -4.121 14.190 12.755 1.00 97.25 217 GLU A CA 1
ATOM 1671 C C . GLU A 1 217 ? -4.320 13.833 11.277 1.00 97.25 217 GLU A C 1
ATOM 1673 O O . GLU A 1 217 ? -3.354 13.787 10.514 1.00 97.25 217 GLU A O 1
ATOM 1678 N N . ILE A 1 218 ? -5.563 13.615 10.851 1.00 97.19 218 ILE A N 1
ATOM 1679 C CA . ILE A 1 218 ? -5.923 13.497 9.432 1.00 97.19 218 ILE A CA 1
ATOM 1680 C C . ILE A 1 218 ? -6.804 14.673 9.023 1.00 97.19 218 ILE A C 1
ATOM 1682 O O . ILE A 1 218 ? -7.659 15.122 9.790 1.00 97.19 218 ILE A O 1
ATOM 1686 N N . PHE A 1 219 ? -6.585 15.181 7.815 1.00 94.25 219 PHE A N 1
ATOM 1687 C CA . PHE A 1 219 ? -7.270 16.357 7.293 1.00 94.25 219 PHE A CA 1
ATOM 1688 C C . PHE A 1 219 ? -7.916 16.059 5.951 1.00 94.25 219 PHE A C 1
ATOM 1690 O O . PHE A 1 219 ? -7.271 15.465 5.089 1.00 94.25 219 PHE A O 1
ATOM 1697 N N . PHE A 1 220 ? -9.141 16.545 5.762 1.00 92.81 220 PHE A N 1
ATOM 1698 C CA . PHE A 1 220 ? -9.856 16.475 4.493 1.00 92.81 220 PHE A CA 1
ATOM 1699 C C . PHE A 1 220 ? -10.289 17.863 4.010 1.00 92.81 220 PHE A C 1
ATOM 1701 O O . PHE A 1 220 ? -10.899 18.618 4.769 1.00 92.81 220 PHE A O 1
ATOM 1708 N N . ASP A 1 221 ? -10.024 18.137 2.735 1.00 88.06 221 ASP A N 1
ATOM 1709 C CA . ASP A 1 221 ? -10.649 19.172 1.902 1.00 88.06 221 ASP A CA 1
ATOM 1710 C C . ASP A 1 221 ? -11.442 18.443 0.805 1.00 88.06 221 ASP A C 1
ATOM 1712 O O . ASP A 1 221 ? -10.918 18.048 -0.234 1.00 88.06 221 ASP A O 1
ATOM 1716 N N . VAL A 1 222 ? -12.683 18.095 1.120 1.00 84.19 222 VAL A N 1
ATOM 1717 C CA . VAL A 1 222 ? -13.473 17.101 0.384 1.00 84.19 222 VAL A CA 1
ATOM 1718 C C . VAL A 1 222 ? -14.009 17.672 -0.930 1.00 84.19 222 VAL A C 1
ATOM 1720 O O . VAL A 1 222 ? -14.101 16.948 -1.922 1.00 84.19 222 VAL A O 1
ATOM 1723 N N . ASP A 1 223 ? -14.372 18.950 -0.957 1.00 76.88 223 ASP A N 1
ATOM 1724 C CA . ASP A 1 223 ? -14.866 19.638 -2.143 1.00 76.88 223 ASP A CA 1
ATOM 1725 C C . ASP A 1 223 ? -13.750 20.177 -3.054 1.00 76.88 223 ASP A C 1
ATOM 1727 O O . ASP A 1 223 ? -14.059 20.734 -4.115 1.00 76.88 223 ASP A O 1
ATOM 1731 N N . ASP A 1 224 ? -12.479 19.953 -2.683 1.00 75.25 224 ASP A N 1
ATOM 1732 C CA . ASP A 1 224 ? -11.276 20.404 -3.400 1.00 75.25 224 ASP A CA 1
ATOM 1733 C C . ASP A 1 224 ? -11.310 21.926 -3.647 1.00 75.25 224 ASP A C 1
ATOM 1735 O O . ASP A 1 224 ? -10.822 22.451 -4.659 1.00 75.25 224 ASP A O 1
ATOM 1739 N N . SER A 1 225 ? -11.943 22.669 -2.733 1.00 76.88 225 SER A N 1
ATOM 1740 C CA . SER A 1 225 ? -12.038 24.127 -2.806 1.00 76.88 225 SER A CA 1
ATOM 1741 C C . SER A 1 225 ? -10.680 24.792 -2.649 1.00 76.88 225 SER A C 1
ATOM 1743 O O . SER A 1 225 ? -10.474 25.882 -3.198 1.00 76.88 225 SER A O 1
ATOM 1745 N N . ASN A 1 226 ? -9.742 24.132 -1.959 1.00 76.56 226 ASN A N 1
ATOM 1746 C CA . ASN A 1 226 ? -8.420 24.649 -1.634 1.00 76.56 226 ASN A CA 1
ATOM 1747 C C . ASN A 1 226 ? -8.492 25.966 -0.824 1.00 76.56 226 ASN A C 1
ATOM 1749 O O . ASN A 1 226 ? -7.577 26.798 -0.859 1.00 76.56 226 ASN A O 1
ATOM 1753 N N . ASP A 1 227 ? -9.589 26.182 -0.094 1.00 75.12 227 ASP A N 1
ATOM 1754 C CA . ASP A 1 227 ? -9.817 27.384 0.706 1.00 75.12 227 ASP A CA 1
ATOM 1755 C C . ASP A 1 227 ? -8.993 27.345 1.997 1.00 75.12 227 ASP A C 1
ATOM 1757 O O . ASP A 1 227 ? -9.091 26.413 2.781 1.00 75.12 227 ASP A O 1
ATOM 1761 N N . ALA A 1 228 ? -8.219 28.398 2.273 1.00 70.50 228 ALA A N 1
ATOM 1762 C CA . ALA A 1 228 ? -7.440 28.474 3.507 1.00 70.50 228 ALA A CA 1
ATOM 1763 C C . ALA A 1 228 ? -8.332 28.715 4.741 1.00 70.50 228 ALA A C 1
ATOM 1765 O O . ALA A 1 228 ? -8.969 29.770 4.853 1.00 70.50 228 ALA A O 1
ATOM 1766 N N . GLY A 1 229 ? -8.265 27.814 5.724 1.00 63.09 229 GLY A N 1
ATOM 1767 C CA . GLY A 1 229 ? -8.839 28.020 7.056 1.00 63.09 229 GLY A CA 1
ATOM 1768 C C . GLY A 1 229 ? -10.263 27.495 7.225 1.00 63.09 229 GLY A C 1
ATOM 1769 O O . GLY A 1 229 ? -11.056 28.131 7.927 1.00 63.09 229 GLY A O 1
ATOM 1770 N N . ARG A 1 230 ? -10.524 26.311 6.666 1.00 65.19 230 ARG A N 1
ATOM 1771 C CA . ARG A 1 230 ? -11.806 25.603 6.564 1.00 65.19 230 ARG A CA 1
ATOM 1772 C C . ARG A 1 230 ? -12.841 26.301 5.690 1.00 65.19 230 ARG A C 1
ATOM 1774 O O . ARG A 1 230 ? -13.221 27.451 5.932 1.00 65.19 230 ARG A O 1
ATOM 1781 N N . GLY A 1 231 ? -13.367 25.548 4.727 1.00 58.38 231 GLY A N 1
ATOM 1782 C CA . GLY A 1 231 ? -14.552 25.910 3.963 1.00 58.38 231 GLY A CA 1
ATOM 1783 C C . GLY A 1 231 ? -15.784 26.146 4.850 1.00 58.38 231 GLY A C 1
ATOM 1784 O O . GLY A 1 231 ? -15.830 25.843 6.044 1.00 58.38 231 GLY A O 1
ATOM 1785 N N . VAL A 1 232 ? -16.829 26.735 4.263 1.00 52.78 232 VAL A N 1
ATOM 1786 C CA . VAL A 1 232 ? -18.090 27.071 4.960 1.00 52.78 232 VAL A CA 1
ATOM 1787 C C . VAL A 1 232 ? -19.183 26.001 4.815 1.00 52.78 232 VAL A C 1
ATOM 1789 O O . VAL A 1 232 ? -20.307 26.222 5.278 1.00 52.78 232 VAL A O 1
ATOM 1792 N N . GLN A 1 233 ? -18.902 24.868 4.162 1.00 54.25 233 GLN A N 1
ATOM 1793 C CA . GLN A 1 233 ? -19.861 23.779 3.956 1.00 54.25 233 GLN A CA 1
ATOM 1794 C C . GLN A 1 233 ? -19.313 22.434 4.452 1.00 54.25 233 GLN A C 1
ATOM 1796 O O . GLN A 1 233 ? -18.199 22.070 4.139 1.00 54.25 233 GLN A O 1
ATOM 1801 N N . GLY A 1 234 ? -20.144 21.722 5.226 1.00 57.09 234 GLY A N 1
ATOM 1802 C CA . GLY A 1 234 ? -20.158 20.262 5.402 1.00 57.09 234 GLY A CA 1
ATOM 1803 C C . GLY A 1 234 ? -18.838 19.522 5.652 1.00 57.09 234 GLY A C 1
ATOM 1804 O O . GLY A 1 234 ? -18.200 19.099 4.706 1.00 57.09 234 GLY A O 1
ATOM 1805 N N . PHE A 1 235 ? -18.549 19.236 6.928 1.00 63.09 235 PHE A N 1
ATOM 1806 C CA . PHE A 1 235 ? -17.705 18.133 7.445 1.00 63.09 235 PHE A CA 1
ATOM 1807 C C . PHE A 1 235 ? -16.264 17.941 6.913 1.00 63.09 235 PHE A C 1
ATOM 1809 O O . PHE A 1 235 ? -15.580 16.992 7.293 1.00 63.09 235 PHE A O 1
ATOM 1816 N N . GLU A 1 236 ? -15.764 18.880 6.121 1.00 72.62 236 GLU A N 1
ATOM 1817 C CA . GLU A 1 236 ? -14.338 19.070 5.854 1.00 72.62 236 GLU A CA 1
ATOM 1818 C C . GLU A 1 236 ? -13.621 19.524 7.122 1.00 72.62 236 GLU A C 1
ATOM 1820 O O . GLU A 1 236 ? -14.178 20.290 7.921 1.00 72.62 236 GLU A O 1
ATOM 1825 N N . GLY A 1 237 ? -12.391 19.054 7.331 1.00 82.94 237 GLY A N 1
ATOM 1826 C CA . GLY A 1 237 ? -11.639 19.424 8.519 1.00 82.94 237 GLY A CA 1
ATOM 1827 C C . GLY A 1 237 ? -10.687 18.370 9.053 1.00 82.94 237 GLY A C 1
ATOM 1828 O O . GLY A 1 237 ? -10.200 17.506 8.331 1.00 82.94 237 GLY A O 1
ATOM 1829 N N . GLN A 1 238 ? -10.390 18.514 10.340 1.00 92.75 238 GLN A N 1
ATOM 1830 C CA . GLN A 1 238 ? -9.361 17.776 11.063 1.00 92.75 238 GLN A CA 1
ATOM 1831 C C . GLN A 1 238 ? -10.006 16.758 12.003 1.00 92.75 238 GLN A C 1
ATOM 1833 O O . GLN A 1 238 ? -10.924 17.104 12.750 1.00 92.75 238 GLN A O 1
ATOM 1838 N N . TYR A 1 239 ? -9.449 15.553 12.005 1.00 96.00 239 TYR A N 1
ATOM 1839 C CA . TYR A 1 239 ? -9.767 14.470 12.926 1.00 96.00 239 TYR A CA 1
ATOM 1840 C C . TYR A 1 239 ? -8.480 14.051 13.635 1.00 96.00 239 TYR A C 1
ATOM 1842 O O . TYR A 1 239 ? -7.475 13.782 12.979 1.00 96.00 239 TYR A O 1
ATOM 1850 N N . VAL A 1 240 ? -8.490 14.017 14.966 1.00 98.00 240 VAL A N 1
ATOM 1851 C CA . VAL A 1 240 ? -7.290 13.751 15.778 1.00 98.00 240 VAL A CA 1
ATOM 1852 C C . VAL A 1 240 ? -7.542 12.609 16.743 1.00 98.00 240 VAL A C 1
ATOM 1854 O O . VAL A 1 240 ? -8.598 12.576 17.372 1.00 98.00 240 VAL A O 1
ATOM 1857 N N . ILE A 1 241 ? -6.545 11.744 16.920 1.00 98.56 241 ILE A N 1
ATOM 1858 C CA . ILE A 1 241 ? -6.459 10.784 18.026 1.00 98.56 241 ILE A CA 1
ATOM 1859 C C . ILE A 1 241 ? -5.070 10.909 18.661 1.00 98.56 241 ILE A C 1
ATOM 1861 O O . ILE A 1 241 ? -4.059 10.966 17.961 1.00 98.56 241 ILE A O 1
ATOM 1865 N N . THR A 1 242 ? -5.010 10.971 19.987 1.00 98.44 242 THR A N 1
ATOM 1866 C CA . THR A 1 242 ? -3.756 10.980 20.758 1.00 98.44 242 THR A CA 1
ATOM 1867 C C . THR A 1 242 ? -3.339 9.563 21.164 1.00 98.44 242 THR A C 1
ATOM 1869 O O . THR A 1 242 ? -4.171 8.655 21.258 1.00 98.44 242 THR A O 1
ATOM 1872 N N . ALA A 1 243 ? -2.074 9.379 21.550 1.00 97.25 243 ALA A N 1
ATOM 1873 C CA . ALA A 1 243 ? -1.540 8.133 22.117 1.00 97.25 243 ALA A CA 1
ATOM 1874 C C . ALA A 1 243 ? -2.084 7.787 23.531 1.00 97.25 243 ALA A C 1
ATOM 1876 O O . ALA A 1 243 ? -1.506 6.978 24.260 1.00 97.25 243 ALA A O 1
ATOM 1877 N N . ASN A 1 244 ? -3.202 8.398 23.941 1.00 96.69 244 ASN A N 1
ATOM 1878 C CA . ASN A 1 244 ? -4.009 8.014 25.102 1.00 96.69 244 ASN A CA 1
ATOM 1879 C C . ASN A 1 244 ? -5.520 7.926 24.786 1.00 96.69 244 ASN A C 1
ATOM 1881 O O . ASN A 1 244 ? -6.337 7.786 25.702 1.00 96.69 244 ASN A O 1
ATOM 1885 N N . GLY A 1 245 ? -5.893 8.009 23.504 1.00 97.25 245 GLY A N 1
ATOM 1886 C CA . GLY A 1 245 ? -7.263 7.881 23.016 1.00 97.25 245 GLY A CA 1
ATOM 1887 C C . GLY A 1 245 ? -8.138 9.118 23.207 1.00 97.25 245 GLY A C 1
ATOM 1888 O O . GLY A 1 245 ? -9.350 9.012 23.044 1.00 97.25 245 GLY A O 1
ATOM 1889 N N . ALA A 1 246 ? -7.575 10.270 23.583 1.00 98.38 246 ALA A N 1
ATOM 1890 C CA . ALA A 1 246 ? -8.283 11.542 23.461 1.00 98.38 246 ALA A CA 1
ATOM 1891 C C . ALA A 1 246 ? -8.462 11.891 21.976 1.00 98.38 246 ALA A C 1
ATOM 1893 O O . ALA A 1 246 ? -7.624 11.535 21.145 1.00 98.38 246 ALA A O 1
ATOM 1894 N N . TRP A 1 247 ? -9.542 12.590 21.640 1.00 98.44 247 TRP A N 1
ATOM 1895 C CA . TRP A 1 247 ? -9.870 12.927 20.259 1.00 98.44 247 TRP A CA 1
ATOM 1896 C C . TRP A 1 247 ? -10.266 14.387 20.089 1.00 98.44 247 TRP A C 1
ATOM 1898 O O . TRP A 1 247 ? -10.589 15.089 21.049 1.00 98.44 247 TRP A O 1
ATOM 1908 N N . ARG A 1 248 ? -10.225 14.852 18.841 1.00 96.31 248 ARG A N 1
ATOM 1909 C CA . ARG A 1 248 ? -10.678 16.187 18.447 1.00 96.31 248 ARG A CA 1
ATOM 1910 C C . ARG A 1 248 ? -11.239 16.161 17.035 1.00 96.31 248 ARG A C 1
ATOM 1912 O O . ARG A 1 248 ? -10.609 15.626 16.128 1.00 96.31 248 ARG A O 1
ATOM 1919 N N . ASP A 1 249 ? -12.383 16.806 16.875 1.00 93.62 249 ASP A N 1
ATOM 1920 C CA . ASP A 1 249 ? -13.138 16.915 15.625 1.00 93.62 249 ASP A CA 1
ATOM 1921 C C . ASP A 1 249 ? -14.054 18.150 15.585 1.00 93.62 249 ASP A C 1
ATOM 1923 O O . ASP A 1 249 ? -14.788 18.356 14.612 1.00 93.62 249 ASP A O 1
ATOM 1927 N N . ASN A 1 250 ? -13.957 19.060 16.567 1.00 90.81 250 ASN A N 1
ATOM 1928 C CA . ASN A 1 250 ? -14.562 20.398 16.486 1.00 90.81 250 ASN A CA 1
ATOM 1929 C C . ASN A 1 250 ? -14.215 21.127 15.188 1.00 90.81 250 ASN A C 1
ATOM 1931 O O . ASN A 1 250 ? -14.915 22.015 14.702 1.00 90.81 250 ASN A O 1
ATOM 1935 N N . GLU A 1 251 ? -13.104 20.706 14.622 1.00 87.38 251 GLU A N 1
ATOM 1936 C CA . GLU A 1 251 ? -12.501 21.191 13.422 1.00 87.38 251 GLU A CA 1
ATOM 1937 C C . GLU A 1 251 ? -13.033 20.555 12.136 1.00 87.38 251 GLU A C 1
ATOM 1939 O O . GLU A 1 251 ? -12.802 21.136 11.083 1.00 87.38 251 GLU A O 1
ATOM 1944 N N . ALA A 1 252 ? -13.781 19.459 12.245 1.00 88.56 252 ALA A N 1
ATOM 1945 C CA . ALA A 1 252 ? -14.596 18.822 11.213 1.00 88.56 252 ALA A CA 1
ATOM 1946 C C . ALA A 1 252 ? -16.109 19.046 11.449 1.00 88.56 252 ALA A C 1
ATOM 1948 O O . ALA A 1 252 ? -16.953 18.332 10.916 1.00 88.56 252 ALA A O 1
ATOM 1949 N N . ASN A 1 253 ? -16.471 20.074 12.229 1.00 87.44 253 ASN A N 1
ATOM 1950 C CA . ASN A 1 253 ? -17.841 20.410 12.643 1.00 87.44 253 ASN A CA 1
ATOM 1951 C C . ASN A 1 253 ? -18.491 19.443 13.657 1.00 87.44 253 ASN A C 1
ATOM 1953 O O . ASN A 1 253 ? -19.719 19.350 13.685 1.00 87.44 253 ASN A O 1
ATOM 1957 N N . ASN A 1 254 ? -17.701 18.813 14.535 1.00 90.38 254 ASN A N 1
ATOM 1958 C CA . ASN A 1 254 ? -18.169 17.901 15.595 1.00 90.38 254 ASN A CA 1
ATOM 1959 C C . ASN A 1 254 ? -19.106 16.782 15.078 1.00 90.38 254 ASN A C 1
ATOM 1961 O O . ASN A 1 254 ? -20.269 16.712 15.505 1.00 90.38 254 ASN A O 1
ATOM 1965 N N . PRO A 1 255 ? -18.665 15.950 14.116 1.00 92.06 255 PRO A N 1
ATOM 1966 C CA . PRO A 1 255 ? -19.367 14.716 13.772 1.00 92.06 255 PRO A CA 1
ATOM 1967 C C . PRO A 1 255 ? -19.481 13.793 14.997 1.00 92.06 255 PRO A C 1
ATOM 1969 O O . PRO A 1 255 ? -18.750 13.923 15.971 1.00 92.06 255 PRO A O 1
ATOM 1972 N N . GLN A 1 256 ? -20.425 12.854 14.999 1.00 95.44 256 GLN A N 1
ATOM 1973 C CA . GLN A 1 256 ? -20.588 11.975 16.157 1.00 95.44 256 GLN A CA 1
ATOM 1974 C C . GLN A 1 256 ? -19.437 10.951 16.236 1.00 95.44 256 GLN A C 1
ATOM 1976 O O . GLN A 1 256 ? -19.271 10.138 15.325 1.00 95.44 256 GLN A O 1
ATOM 1981 N N . PHE A 1 257 ? -18.677 10.965 17.338 1.00 97.19 257 PHE A N 1
ATOM 1982 C CA . PHE A 1 257 ? -17.597 10.008 17.605 1.00 97.19 257 PHE A CA 1
ATOM 1983 C C . PHE A 1 257 ? -18.111 8.689 18.205 1.00 97.19 257 PHE A C 1
ATOM 1985 O O . PHE A 1 257 ? -18.782 8.679 19.241 1.00 97.19 257 PHE A O 1
ATOM 1992 N N . GLY A 1 258 ? -17.738 7.565 17.592 1.00 97.56 258 GLY A N 1
ATOM 1993 C CA . GLY A 1 258 ? -18.042 6.218 18.076 1.00 97.56 258 GLY A CA 1
ATOM 1994 C C . GLY A 1 258 ? -17.942 5.158 16.977 1.00 97.56 258 GLY A C 1
ATOM 1995 O O . GLY A 1 258 ? -18.148 5.444 15.804 1.00 97.56 258 GLY A O 1
ATOM 1996 N N . GLU A 1 259 ? -17.679 3.901 17.344 1.00 95.50 259 GLU A N 1
ATOM 1997 C CA . GLU A 1 259 ? -17.435 2.781 16.404 1.00 95.50 259 GLU A CA 1
ATOM 1998 C C . GLU A 1 259 ? -18.522 2.626 15.310 1.00 95.50 259 GLU A C 1
ATOM 2000 O O . GLU A 1 259 ? -18.244 2.299 14.147 1.00 95.50 259 GLU A O 1
ATOM 2005 N N . ALA A 1 260 ? -19.777 2.905 15.678 1.00 94.56 260 ALA A N 1
ATOM 2006 C CA . ALA A 1 260 ? -20.942 2.850 14.795 1.00 94.56 260 ALA A CA 1
ATOM 2007 C C . ALA A 1 260 ? -21.385 4.220 14.245 1.00 94.56 260 ALA A C 1
ATOM 2009 O O . ALA A 1 260 ? -22.306 4.272 13.421 1.00 94.56 260 ALA A O 1
ATOM 2010 N N . ASP A 1 261 ? -20.760 5.308 14.686 1.00 96.94 261 ASP A N 1
ATOM 2011 C CA . ASP A 1 261 ? -21.189 6.684 14.444 1.00 96.94 261 ASP A CA 1
ATOM 2012 C C . ASP A 1 261 ? -20.497 7.282 13.207 1.00 96.94 261 ASP A C 1
ATOM 2014 O O . ASP A 1 261 ? -20.170 6.541 12.277 1.00 96.94 261 ASP A O 1
ATOM 2018 N N . ASP A 1 262 ? -20.410 8.607 13.099 1.00 96.12 262 ASP A N 1
ATOM 2019 C CA . ASP A 1 262 ? -19.930 9.294 11.892 1.00 96.12 262 ASP A CA 1
ATOM 2020 C C . ASP A 1 262 ? -18.442 9.042 11.657 1.00 96.12 262 ASP A C 1
ATOM 2022 O O . ASP A 1 262 ? -18.008 8.866 10.516 1.00 96.12 262 ASP A O 1
ATOM 2026 N N . TRP A 1 263 ? -17.673 8.960 12.739 1.00 97.38 263 TRP A N 1
ATOM 2027 C CA . TRP A 1 263 ? -16.273 8.582 12.691 1.00 97.38 263 TRP A CA 1
ATOM 2028 C C . TRP A 1 263 ? -15.826 7.919 13.994 1.00 97.38 263 TRP A C 1
ATOM 2030 O O . TRP A 1 263 ? -16.477 8.026 15.036 1.00 97.38 263 TRP A O 1
ATOM 2040 N N . PHE A 1 264 ? -14.705 7.214 13.930 1.00 98.50 264 PHE A N 1
ATOM 2041 C CA . PHE A 1 264 ? -14.082 6.573 15.076 1.00 98.50 264 PHE A CA 1
ATOM 2042 C C . PHE A 1 264 ? -12.572 6.513 14.889 1.00 98.50 264 PHE A C 1
ATOM 2044 O O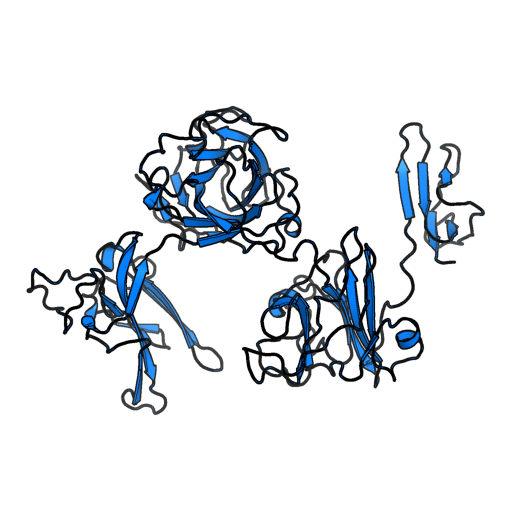 . PHE A 1 264 ? -12.078 6.492 13.760 1.00 98.50 264 PHE A O 1
ATOM 2051 N N . GLY A 1 265 ? -11.854 6.420 16.001 1.00 98.12 265 GLY A N 1
ATOM 2052 C CA . GLY A 1 265 ? -10.452 6.063 15.985 1.00 98.12 265 GLY A CA 1
ATOM 2053 C C . GLY A 1 265 ? -10.060 5.279 17.226 1.00 98.12 265 GLY A C 1
ATOM 2054 O O . GLY A 1 265 ? -10.658 5.433 18.294 1.00 98.12 265 GLY A O 1
ATOM 2055 N N . ALA A 1 266 ? -9.062 4.424 17.065 1.00 98.12 266 ALA A N 1
ATOM 2056 C CA . ALA A 1 266 ? -8.508 3.596 18.124 1.00 98.12 266 ALA A CA 1
ATOM 2057 C C . ALA A 1 266 ? -6.982 3.662 18.082 1.00 98.12 266 ALA A C 1
ATOM 2059 O O . ALA A 1 266 ? -6.399 3.901 17.027 1.00 98.12 266 ALA A O 1
ATOM 2060 N N . PHE A 1 267 ? -6.342 3.457 19.233 1.00 97.94 267 PHE A N 1
ATOM 2061 C CA . PHE A 1 267 ? -4.888 3.489 19.350 1.00 97.94 267 PHE A CA 1
ATOM 2062 C C . PHE A 1 267 ? -4.364 2.284 20.131 1.00 97.94 267 PHE A C 1
ATOM 2064 O O . PHE A 1 267 ? -5.051 1.764 21.014 1.00 97.94 267 PHE A O 1
ATOM 2071 N N . SER A 1 268 ? -3.115 1.908 19.866 1.00 97.62 268 SER A N 1
ATOM 2072 C CA . SER A 1 268 ? -2.324 1.013 20.714 1.00 97.62 268 SER A CA 1
ATOM 2073 C C . SER A 1 268 ? -0.878 1.485 20.806 1.00 97.62 268 SER A C 1
ATOM 2075 O O . SER A 1 268 ? -0.341 2.091 19.884 1.00 97.62 268 SER A O 1
ATOM 2077 N N . LEU A 1 269 ? -0.218 1.188 21.925 1.00 96.62 269 LEU A N 1
ATOM 2078 C CA . LEU A 1 269 ? 1.221 1.415 22.068 1.00 96.62 269 LEU A CA 1
ATOM 2079 C C . LEU A 1 269 ? 2.009 0.262 21.442 1.00 96.62 269 LEU A C 1
ATOM 2081 O O . LEU A 1 269 ? 1.594 -0.896 21.530 1.00 96.62 269 LEU A O 1
ATOM 2085 N N . THR A 1 270 ? 3.176 0.570 20.884 1.00 91.88 270 THR A N 1
ATOM 2086 C CA . THR A 1 270 ? 4.121 -0.418 20.352 1.00 91.88 270 THR A CA 1
ATOM 2087 C C . THR A 1 270 ? 5.468 -0.320 21.067 1.00 91.88 270 THR A C 1
ATOM 2089 O O . THR A 1 270 ? 5.718 0.600 21.845 1.00 91.88 270 THR A O 1
ATOM 2092 N N . ASP A 1 271 ? 6.373 -1.266 20.801 1.00 84.12 271 ASP A N 1
ATOM 2093 C CA . ASP A 1 271 ? 7.717 -1.278 21.400 1.00 84.12 271 ASP A CA 1
ATOM 2094 C C . ASP A 1 271 ? 8.591 -0.072 20.995 1.00 84.12 271 ASP A C 1
ATOM 2096 O O . ASP A 1 271 ? 9.650 0.136 21.586 1.00 84.12 271 ASP A O 1
ATOM 2100 N N . GLY A 1 272 ? 8.190 0.714 19.990 1.00 81.88 272 GLY A N 1
ATOM 2101 C CA . GLY A 1 272 ? 8.953 1.881 19.538 1.00 81.88 272 GLY A CA 1
ATOM 2102 C C . GLY A 1 272 ? 8.091 3.043 19.069 1.00 81.88 272 GLY A C 1
ATOM 2103 O O . GLY A 1 272 ? 8.512 3.736 18.148 1.00 81.88 272 GLY A O 1
ATOM 2104 N N . GLY A 1 273 ? 6.890 3.183 19.632 1.00 94.19 273 GLY A N 1
ATOM 2105 C CA . GLY A 1 273 ? 5.965 4.265 19.328 1.00 94.19 273 GLY A CA 1
ATOM 2106 C C . GLY A 1 273 ? 4.514 3.875 19.610 1.00 94.19 273 GLY A C 1
ATOM 2107 O O . GLY A 1 273 ? 4.198 3.313 20.664 1.00 94.19 273 GLY A O 1
ATOM 2108 N N . TYR A 1 274 ? 3.625 4.160 18.662 1.00 97.50 274 TYR A N 1
ATOM 2109 C CA . TYR A 1 274 ? 2.189 3.907 18.776 1.00 97.50 274 TYR A CA 1
ATOM 2110 C C . TYR A 1 274 ? 1.541 3.759 17.398 1.00 97.50 274 TYR A C 1
ATOM 2112 O O . TYR A 1 274 ? 2.067 4.224 16.394 1.00 97.50 274 TYR A O 1
ATOM 2120 N N . GLN A 1 275 ? 0.390 3.102 17.360 1.00 98.00 275 GLN A N 1
ATOM 2121 C CA . GLN A 1 275 ? -0.421 2.913 16.165 1.00 98.00 275 GLN A CA 1
ATOM 2122 C C . GLN A 1 275 ? -1.788 3.532 16.380 1.00 98.00 275 GLN A C 1
ATOM 2124 O O . GLN A 1 275 ? -2.326 3.464 17.488 1.00 98.00 275 GLN A O 1
ATOM 2129 N N . ILE A 1 276 ? -2.332 4.135 15.328 1.00 98.69 276 ILE A N 1
ATOM 2130 C CA . ILE A 1 276 ? -3.676 4.701 15.315 1.00 98.69 276 ILE A CA 1
ATOM 2131 C C . ILE A 1 276 ? -4.378 4.289 14.030 1.00 98.69 276 ILE A C 1
ATOM 2133 O O . ILE A 1 276 ? -3.817 4.391 12.941 1.00 98.69 276 ILE A O 1
ATOM 2137 N N . GLU A 1 277 ? -5.631 3.875 14.168 1.00 98.56 277 GLU A N 1
ATOM 2138 C CA . GLU A 1 277 ? -6.529 3.610 13.052 1.00 98.56 277 GLU A CA 1
ATOM 2139 C C . GLU A 1 277 ? -7.729 4.549 13.110 1.00 98.56 277 GLU A C 1
ATOM 2141 O O . GLU A 1 277 ? -8.299 4.772 14.179 1.00 98.56 277 GLU A O 1
ATOM 2146 N N . PHE A 1 278 ? -8.128 5.074 11.955 1.00 98.69 278 PHE A N 1
ATOM 2147 C CA . PHE A 1 278 ? -9.276 5.951 11.774 1.00 98.69 278 PHE A CA 1
ATOM 2148 C C . PHE A 1 278 ? -10.286 5.306 10.832 1.00 98.69 278 PHE A C 1
ATOM 2150 O O . PHE A 1 278 ? -9.921 4.707 9.822 1.00 98.69 278 PHE A O 1
ATOM 2157 N N . LYS A 1 279 ? -11.567 5.535 11.112 1.00 98.19 279 LYS A N 1
ATOM 2158 C CA . LYS A 1 279 ? -12.686 5.327 10.191 1.00 98.19 279 LYS A CA 1
ATOM 2159 C C . LYS A 1 279 ? -13.490 6.611 10.132 1.00 98.19 279 LYS A C 1
ATOM 2161 O O . LYS A 1 279 ? -14.003 7.049 11.158 1.00 98.19 279 LYS A O 1
ATOM 2166 N N . VAL A 1 280 ? -13.668 7.166 8.940 1.00 97.69 280 VAL A N 1
ATOM 2167 C CA . VAL A 1 280 ? -14.522 8.338 8.708 1.00 97.69 280 VAL A CA 1
ATOM 2168 C C . VAL A 1 280 ? -15.564 7.974 7.663 1.00 97.69 280 VAL A C 1
ATOM 2170 O O . VAL A 1 280 ? -15.217 7.622 6.535 1.00 97.69 280 VAL A O 1
ATOM 2173 N N . LYS A 1 281 ? -16.852 8.018 8.021 1.00 96.06 281 LYS A N 1
ATOM 2174 C CA . LYS A 1 281 ? -17.915 7.706 7.063 1.00 96.06 281 LYS A CA 1
ATOM 2175 C C . LYS A 1 281 ? -17.916 8.708 5.920 1.00 96.06 281 LYS A C 1
ATOM 2177 O O . LYS A 1 281 ? -17.809 9.913 6.119 1.00 96.06 281 LYS A O 1
ATOM 2182 N N . LYS A 1 282 ? -18.186 8.212 4.720 1.00 93.44 282 LYS A N 1
ATOM 2183 C CA . LYS A 1 282 ? -18.403 9.009 3.512 1.00 93.44 282 LYS A CA 1
ATOM 2184 C C . LYS A 1 282 ? -19.535 10.019 3.677 1.00 93.44 282 LYS A C 1
ATOM 2186 O O . LYS A 1 282 ? -19.418 11.137 3.193 1.00 93.44 282 LYS A O 1
ATOM 2191 N N . SER A 1 283 ? -20.568 9.695 4.452 1.00 90.81 283 SER A N 1
ATOM 2192 C CA . SER A 1 283 ? -21.635 10.645 4.797 1.00 90.81 283 SER A CA 1
ATOM 2193 C C . SER A 1 283 ? -21.160 11.831 5.643 1.00 90.81 283 SER A C 1
ATOM 2195 O O . SER A 1 283 ? -21.777 12.893 5.606 1.00 90.81 283 SER A O 1
ATOM 2197 N N . ALA A 1 284 ? -20.061 11.666 6.384 1.00 89.81 284 ALA A N 1
ATOM 2198 C CA . ALA A 1 284 ? -19.354 12.736 7.086 1.00 89.81 284 ALA A CA 1
ATOM 2199 C C . ALA A 1 284 ? -18.277 13.397 6.205 1.00 89.81 284 ALA A C 1
ATOM 2201 O O . ALA A 1 284 ? -17.505 14.207 6.684 1.00 89.81 284 ALA A O 1
ATOM 2202 N N . LEU A 1 285 ? -18.218 13.072 4.914 1.00 90.00 285 LEU A N 1
ATOM 2203 C CA . LEU A 1 285 ? -17.312 13.660 3.927 1.00 90.00 285 LEU A CA 1
ATOM 2204 C C . LEU A 1 285 ? -18.099 14.043 2.665 1.00 90.00 285 LEU A C 1
ATOM 2206 O O . LEU A 1 285 ? -17.649 13.820 1.552 1.00 90.00 285 LEU A O 1
ATOM 2210 N N . SER A 1 286 ? -19.322 14.557 2.815 1.00 87.75 286 SER A N 1
ATOM 2211 C CA . SER A 1 286 ? -20.179 14.973 1.687 1.00 87.75 286 SER A CA 1
ATOM 2212 C C . SER A 1 286 ? -20.438 13.886 0.623 1.00 87.75 286 SER A C 1
ATOM 2214 O O . SER A 1 286 ? -20.662 14.198 -0.546 1.00 87.75 286 SER A O 1
ATOM 2216 N N . ASP A 1 287 ? -20.461 12.618 1.041 1.00 88.44 287 ASP A N 1
ATOM 2217 C CA . ASP A 1 287 ? -20.752 11.435 0.223 1.00 88.44 287 ASP A CA 1
ATOM 2218 C C . ASP A 1 287 ? -19.880 11.345 -1.049 1.00 88.44 287 ASP A C 1
ATOM 2220 O O . ASP A 1 287 ? -20.409 11.310 -2.169 1.00 88.44 287 ASP A O 1
ATOM 2224 N N . PRO A 1 288 ? -18.537 11.298 -0.919 1.00 87.06 288 PRO A N 1
ATOM 2225 C CA . PRO A 1 288 ? -17.661 11.289 -2.070 1.00 87.06 288 PRO A CA 1
ATOM 2226 C C . PRO A 1 288 ? -17.827 9.965 -2.818 1.00 87.06 288 PRO A C 1
ATOM 2228 O O . PRO A 1 288 ? -17.788 8.867 -2.249 1.00 87.06 288 PRO A O 1
ATOM 2231 N N . ALA A 1 289 ? -18.039 10.079 -4.126 1.00 82.12 289 ALA A N 1
ATOM 2232 C CA . ALA A 1 289 ? -18.196 8.924 -4.990 1.00 82.12 289 ALA A CA 1
ATOM 2233 C C . ALA A 1 289 ? -16.867 8.176 -5.161 1.00 82.12 289 ALA A C 1
ATOM 2235 O O . ALA A 1 289 ? -15.780 8.710 -4.954 1.00 82.12 289 ALA A O 1
ATOM 2236 N N . GLN A 1 290 ? -16.954 6.932 -5.615 1.00 79.56 290 GLN A N 1
ATOM 2237 C CA . GLN A 1 290 ? -15.791 6.236 -6.151 1.00 79.56 290 GLN A CA 1
ATOM 2238 C C . GLN A 1 290 ? -15.191 7.032 -7.324 1.00 79.56 290 GLN A C 1
ATOM 2240 O O . GLN A 1 290 ? -15.919 7.621 -8.127 1.00 79.56 290 GLN A O 1
ATOM 2245 N N . GLY A 1 291 ? -13.866 7.086 -7.388 1.00 75.50 291 GLY A N 1
ATOM 2246 C CA . GLY A 1 291 ? -13.080 7.933 -8.281 1.00 75.50 291 GLY A CA 1
ATOM 2247 C C . GLY A 1 291 ? -12.978 9.400 -7.850 1.00 75.50 291 GLY A C 1
ATOM 2248 O O . GLY A 1 291 ? -12.343 10.180 -8.560 1.00 75.50 291 GLY A O 1
ATOM 2249 N N . ALA A 1 292 ? -13.604 9.810 -6.738 1.00 81.62 292 ALA A N 1
ATOM 2250 C CA . ALA A 1 292 ? -13.483 11.178 -6.238 1.00 81.62 292 ALA A CA 1
ATOM 2251 C C . ALA A 1 292 ? -12.043 11.480 -5.808 1.00 81.62 292 ALA A C 1
ATOM 2253 O O . ALA A 1 292 ? -11.358 10.617 -5.265 1.00 81.62 292 ALA A O 1
ATOM 2254 N N . ASN A 1 293 ? -11.622 12.722 -6.036 1.00 84.81 293 ASN A N 1
ATOM 2255 C CA . ASN A 1 293 ? -10.377 13.272 -5.526 1.00 84.81 293 ASN A CA 1
ATOM 2256 C C . ASN A 1 293 ? -10.701 14.203 -4.357 1.00 84.81 293 ASN A C 1
ATOM 2258 O O . ASN A 1 293 ? -11.518 15.104 -4.527 1.00 84.81 293 ASN A O 1
ATOM 2262 N N . LEU A 1 294 ? -10.067 13.974 -3.214 1.00 90.12 294 LEU A N 1
ATOM 2263 C CA . LEU A 1 294 ? -10.206 14.760 -1.994 1.00 90.12 294 LEU A CA 1
ATOM 2264 C C . LEU A 1 294 ? -8.848 15.381 -1.667 1.00 90.12 294 LEU A C 1
ATOM 2266 O O . LEU A 1 294 ? -7.828 14.697 -1.745 1.00 90.12 294 LEU A O 1
ATOM 2270 N N . GLY A 1 295 ? -8.807 16.640 -1.250 1.00 90.56 295 GLY A N 1
ATOM 2271 C CA . GLY A 1 295 ? -7.631 17.181 -0.583 1.00 90.56 295 GLY A CA 1
ATOM 2272 C C . GLY A 1 295 ? -7.394 16.429 0.729 1.00 90.56 295 GLY A C 1
ATOM 2273 O O . GLY A 1 295 ? -8.326 16.207 1.504 1.00 90.56 295 GLY A O 1
ATOM 2274 N N . PHE A 1 296 ? -6.163 15.985 0.970 1.00 94.38 296 PHE A N 1
ATOM 2275 C CA . PHE A 1 296 ? -5.841 15.103 2.090 1.00 94.38 296 PHE A CA 1
ATOM 2276 C C . PHE A 1 296 ? -4.462 15.379 2.693 1.00 94.38 296 PHE A C 1
ATOM 2278 O O . PHE A 1 296 ? -3.486 15.638 1.982 1.00 94.38 296 PHE A O 1
ATOM 2285 N N . ASN A 1 297 ? -4.366 15.285 4.019 1.00 94.44 297 ASN A N 1
ATOM 2286 C CA . ASN A 1 297 ? -3.096 15.296 4.740 1.00 94.44 297 ASN A CA 1
ATOM 2287 C C . ASN A 1 297 ? -3.139 14.367 5.962 1.00 94.44 297 ASN A C 1
ATOM 2289 O O . ASN A 1 297 ? -4.185 14.192 6.580 1.00 94.44 297 ASN A O 1
ATOM 2293 N N . ILE A 1 298 ? -1.975 13.836 6.333 1.00 97.50 298 ILE A N 1
ATOM 2294 C CA . ILE A 1 298 ? -1.719 13.123 7.587 1.00 97.50 298 ILE A CA 1
ATOM 2295 C C . ILE A 1 298 ? -0.603 13.875 8.306 1.00 97.50 298 ILE A C 1
ATOM 2297 O O . ILE A 1 298 ? 0.405 14.203 7.681 1.00 97.50 298 ILE A O 1
ATOM 2301 N N . ALA A 1 299 ? -0.743 14.120 9.601 1.00 95.44 299 ALA A N 1
ATOM 2302 C CA . ALA A 1 299 ? 0.293 14.725 10.421 1.00 95.44 299 ALA A CA 1
ATOM 2303 C C . ALA A 1 299 ? 0.471 13.969 11.735 1.00 95.44 299 ALA A C 1
ATOM 2305 O O . ALA A 1 299 ? -0.497 13.450 12.281 1.00 95.44 299 ALA A O 1
ATOM 2306 N N . ILE A 1 300 ? 1.695 13.950 12.256 1.00 95.88 300 ILE A N 1
ATOM 2307 C CA . ILE A 1 300 ? 1.995 13.479 13.610 1.00 95.88 300 ILE A CA 1
ATOM 2308 C C . ILE A 1 300 ? 2.569 14.626 14.437 1.00 95.88 300 ILE A C 1
ATOM 2310 O O . ILE A 1 300 ? 3.367 15.411 13.921 1.00 95.88 300 ILE A O 1
ATOM 2314 N N . ASN A 1 301 ? 2.146 14.754 15.692 1.00 93.94 301 ASN A N 1
ATOM 2315 C CA . ASN A 1 301 ? 2.729 15.686 16.659 1.00 93.94 301 ASN A CA 1
ATOM 2316 C C . ASN A 1 301 ? 3.726 14.939 17.559 1.00 93.94 301 ASN A C 1
ATOM 2318 O O . ASN A 1 301 ? 3.451 13.802 17.929 1.00 93.94 301 ASN A O 1
ATOM 2322 N N . ASP A 1 302 ? 4.851 15.592 17.867 1.00 90.25 302 ASP A N 1
ATOM 2323 C CA . ASP A 1 302 ? 5.908 15.141 18.797 1.00 90.25 302 ASP A CA 1
ATOM 2324 C C . ASP A 1 302 ? 5.792 15.924 20.111 1.00 90.25 302 ASP A C 1
ATOM 2326 O O . ASP A 1 302 ? 5.962 17.152 20.078 1.00 90.25 302 ASP A O 1
ATOM 2330 N N . ASP A 1 303 ? 5.540 15.271 21.247 1.00 89.94 303 ASP A N 1
ATOM 2331 C CA . ASP A 1 303 ? 5.719 15.861 22.578 1.00 89.94 303 ASP A CA 1
ATOM 2332 C C . ASP A 1 303 ? 6.827 15.183 23.382 1.00 89.94 303 ASP A C 1
ATOM 2334 O O . ASP A 1 303 ? 6.705 14.098 23.935 1.00 89.94 303 ASP A O 1
ATOM 2338 N N . ASP A 1 304 ? 7.881 15.950 23.628 1.00 87.62 304 ASP A N 1
ATOM 2339 C CA . ASP A 1 304 ? 9.012 15.518 24.431 1.00 87.62 304 ASP A CA 1
ATOM 2340 C C . ASP A 1 304 ? 8.901 15.911 25.925 1.00 87.62 304 ASP A C 1
ATOM 2342 O O . ASP A 1 304 ? 9.891 15.935 26.672 1.00 87.62 304 ASP A O 1
ATOM 2346 N N . GLY A 1 305 ? 7.711 16.248 26.424 1.00 85.38 305 GLY A N 1
ATOM 2347 C CA . GLY A 1 305 ? 7.442 16.610 27.823 1.00 85.38 305 GLY A CA 1
ATOM 2348 C C . GLY A 1 305 ? 7.654 18.085 28.151 1.00 85.38 305 GLY A C 1
ATOM 2349 O O . GLY A 1 305 ? 7.891 18.448 29.308 1.00 85.38 305 GLY A O 1
ATOM 2350 N N . SER A 1 306 ? 7.644 18.954 27.144 1.00 84.94 306 SER A N 1
ATOM 2351 C CA . SER A 1 306 ? 7.624 20.416 27.315 1.00 84.94 306 SER A CA 1
ATOM 2352 C C . SER A 1 306 ? 6.579 21.080 26.413 1.00 84.94 306 SER A C 1
ATOM 2354 O O . SER A 1 306 ? 6.668 22.286 26.155 1.00 84.94 306 SER A O 1
ATOM 2356 N N . GLY A 1 307 ? 5.579 20.297 25.999 1.00 84.06 307 GLY A N 1
ATOM 2357 C CA . GLY A 1 307 ? 4.623 20.611 24.951 1.00 84.06 307 GLY A CA 1
ATOM 2358 C C . GLY A 1 307 ? 5.199 20.322 23.566 1.00 84.06 307 GLY A C 1
AT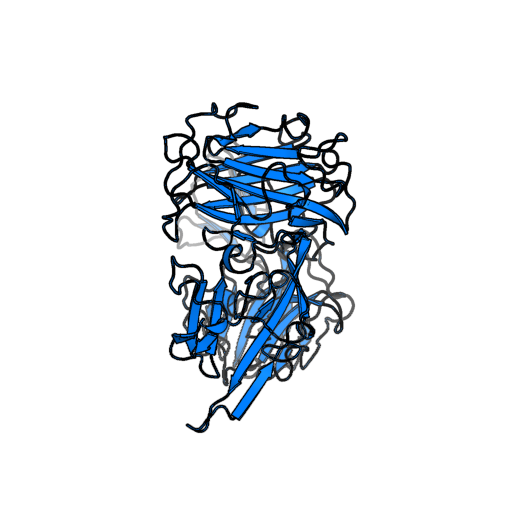OM 2359 O O . GLY A 1 307 ? 6.414 20.173 23.420 1.00 84.06 307 GLY A O 1
ATOM 2360 N N . ARG A 1 308 ? 4.322 20.318 22.553 1.00 86.44 308 ARG A N 1
ATOM 2361 C CA . ARG A 1 308 ? 4.666 19.992 21.164 1.00 86.44 308 ARG A CA 1
ATOM 2362 C C . ARG A 1 308 ? 5.997 20.587 20.697 1.00 86.44 308 ARG A C 1
ATOM 2364 O O . ARG A 1 308 ? 6.138 21.808 20.554 1.00 86.44 308 ARG A O 1
ATOM 2371 N N . LYS A 1 309 ? 6.927 19.693 20.379 1.00 85.00 309 LYS A N 1
ATOM 2372 C CA . LYS A 1 309 ? 8.249 19.946 19.809 1.00 85.00 309 LYS A CA 1
ATOM 2373 C C . LYS A 1 309 ? 8.179 20.165 18.300 1.00 85.00 309 LYS A C 1
ATOM 2375 O O . LYS A 1 309 ? 8.776 21.122 17.806 1.00 85.00 309 LYS A O 1
ATOM 2380 N N . ALA A 1 310 ? 7.422 19.339 17.579 1.00 85.31 310 ALA A N 1
ATOM 2381 C CA . ALA A 1 310 ? 7.253 19.454 16.133 1.00 85.31 310 ALA A CA 1
ATOM 2382 C C . ALA A 1 310 ? 5.933 18.844 15.646 1.00 85.31 310 ALA A C 1
ATOM 2384 O O . ALA A 1 310 ? 5.238 18.150 16.386 1.00 85.31 310 ALA A O 1
ATOM 2385 N N . GLN A 1 311 ? 5.601 19.133 14.386 1.00 89.69 311 GLN A N 1
ATOM 2386 C CA . GLN A 1 311 ? 4.573 18.420 13.641 1.00 89.69 311 GLN A CA 1
ATOM 2387 C C . GLN A 1 311 ? 5.120 18.018 12.268 1.00 89.69 311 GLN A C 1
ATOM 2389 O O . GLN A 1 311 ? 5.526 18.883 11.481 1.00 89.69 311 GLN A O 1
ATOM 2394 N N . LEU A 1 312 ? 5.127 16.716 11.983 1.00 89.12 312 LEU A N 1
ATOM 2395 C CA . LEU A 1 312 ? 5.596 16.136 10.726 1.00 89.12 312 LEU A CA 1
ATOM 2396 C C . LEU A 1 312 ? 4.408 15.708 9.863 1.00 89.12 312 LEU A C 1
ATOM 2398 O O . LEU A 1 312 ? 3.553 14.952 10.308 1.00 89.12 312 LEU A O 1
ATOM 2402 N N . ASN A 1 313 ? 4.362 16.176 8.616 1.00 91.94 313 ASN A N 1
ATOM 2403 C CA . ASN A 1 313 ? 3.219 16.009 7.718 1.00 91.94 313 ASN A CA 1
ATOM 2404 C C . ASN A 1 313 ? 3.569 15.157 6.488 1.00 91.94 313 ASN A C 1
ATOM 2406 O O . ASN A 1 313 ? 4.676 15.245 5.942 1.00 91.94 313 ASN A O 1
ATOM 2410 N N . TRP A 1 314 ? 2.585 14.398 5.998 1.00 92.69 314 TRP A N 1
ATOM 2411 C CA . TRP A 1 314 ? 2.617 13.721 4.704 1.00 92.69 314 TRP A CA 1
ATOM 2412 C C . TRP A 1 314 ? 2.570 14.732 3.560 1.00 92.69 314 TRP A C 1
ATOM 2414 O O . TRP A 1 314 ? 3.417 14.677 2.675 1.00 92.69 314 TRP A O 1
ATOM 2424 N N . SER A 1 315 ? 1.633 15.677 3.551 1.00 86.94 315 SER A N 1
ATOM 2425 C CA . SER A 1 315 ? 1.553 16.684 2.492 1.00 86.94 315 SER A CA 1
ATOM 2426 C C . SER A 1 315 ? 0.955 17.993 2.989 1.00 86.94 315 SER A C 1
ATOM 2428 O O . SER A 1 315 ? -0.116 18.025 3.577 1.00 86.94 315 SER A O 1
ATOM 2430 N N . GLY A 1 316 ? 1.602 19.107 2.669 1.00 81.81 316 GLY A N 1
ATOM 2431 C CA . GLY A 1 316 ? 1.066 20.421 3.003 1.00 81.81 316 GLY A CA 1
ATOM 2432 C C . GLY A 1 316 ? 1.188 20.799 4.473 1.00 81.81 316 GLY A C 1
ATOM 2433 O O . GLY A 1 316 ? 1.994 20.250 5.222 1.00 81.81 316 GLY A O 1
ATOM 2434 N N . ARG A 1 317 ? 0.425 21.824 4.851 1.00 83.75 317 ARG A N 1
ATOM 2435 C CA . ARG A 1 317 ? 0.402 22.438 6.178 1.00 83.75 317 ARG A CA 1
ATOM 2436 C C . ARG A 1 317 ? -1.013 22.394 6.755 1.00 83.75 317 ARG A C 1
ATOM 2438 O O . ARG A 1 317 ? -1.957 22.666 6.011 1.00 83.75 317 ARG A O 1
ATOM 2445 N N . PRO A 1 318 ? -1.177 22.128 8.061 1.00 84.50 318 PRO A N 1
ATOM 2446 C CA . PRO A 1 318 ? -2.476 22.191 8.725 1.00 84.50 318 PRO A CA 1
ATOM 2447 C C . PRO A 1 318 ? -3.207 23.510 8.444 1.00 84.50 318 PRO A C 1
ATOM 2449 O O . PRO A 1 318 ? -2.613 24.588 8.522 1.00 84.50 318 PRO A O 1
ATOM 2452 N N . HIS A 1 319 ? -4.502 23.425 8.124 1.00 82.38 319 HIS A N 1
ATOM 2453 C CA . HIS A 1 319 ? -5.377 24.579 7.847 1.00 82.38 319 HIS A CA 1
ATOM 2454 C C . HIS A 1 319 ? -4.921 25.472 6.676 1.00 82.38 319 HIS A C 1
ATOM 2456 O O . HIS A 1 319 ? -5.235 26.666 6.629 1.00 82.38 319 HIS A O 1
ATOM 2462 N N . ALA A 1 320 ? -4.130 24.905 5.766 1.00 83.44 320 ALA A N 1
ATOM 2463 C CA . ALA A 1 320 ? -3.765 25.499 4.492 1.00 83.44 320 ALA A CA 1
ATOM 2464 C C . ALA A 1 320 ? -4.093 24.492 3.386 1.00 83.44 320 ALA A C 1
ATOM 2466 O O . ALA A 1 320 ? -3.205 23.884 2.793 1.00 83.44 320 ALA A O 1
ATOM 2467 N N . GLU A 1 321 ? -5.383 24.308 3.146 1.00 84.44 321 GLU A N 1
ATOM 2468 C CA . GLU A 1 321 ? -5.985 23.259 2.325 1.00 84.44 321 GLU A CA 1
ATOM 2469 C C . GLU A 1 321 ? -5.403 23.237 0.899 1.00 84.44 321 GLU A C 1
ATOM 2471 O O . GLU A 1 321 ? -5.048 22.176 0.402 1.00 84.44 321 GLU A O 1
ATOM 2476 N N . PHE A 1 322 ? -5.091 24.406 0.319 1.00 78.25 322 PHE A N 1
ATOM 2477 C CA . PHE A 1 322 ? -4.361 24.545 -0.957 1.00 78.25 322 PHE A CA 1
ATOM 2478 C C . PHE A 1 322 ? -2.966 23.894 -1.015 1.00 78.25 322 PHE A C 1
ATOM 2480 O O . PHE A 1 322 ? -2.317 23.899 -2.062 1.00 78.25 322 PHE A O 1
ATOM 2487 N N . THR A 1 323 ? -2.445 23.415 0.113 1.00 80.12 323 THR A N 1
ATOM 2488 C CA . THR A 1 323 ? -1.163 22.706 0.197 1.00 80.12 323 THR A CA 1
ATOM 2489 C C . THR A 1 323 ? -1.322 21.204 0.409 1.00 80.12 323 THR A C 1
ATOM 2491 O O . THR A 1 323 ? -0.318 20.489 0.361 1.00 80.12 323 THR A O 1
ATOM 2494 N N . TYR A 1 324 ? -2.543 20.725 0.660 1.00 87.50 324 TYR A N 1
ATOM 2495 C CA . TYR A 1 324 ? -2.818 19.313 0.881 1.00 87.50 324 TYR A CA 1
ATOM 2496 C C . TYR A 1 324 ? -2.450 18.463 -0.334 1.00 87.50 324 TYR A C 1
ATOM 2498 O O . TYR A 1 324 ? -2.282 18.934 -1.460 1.00 87.50 324 TYR A O 1
ATOM 2506 N N . GLY A 1 325 ? -2.228 17.182 -0.056 1.00 87.19 325 GLY A N 1
ATOM 2507 C CA . GLY A 1 325 ? -2.111 16.172 -1.090 1.00 87.19 325 GLY A CA 1
ATOM 2508 C C . GLY A 1 325 ? -3.475 15.834 -1.684 1.00 87.19 325 GLY A C 1
ATOM 2509 O O . GLY A 1 325 ? -4.499 16.380 -1.292 1.00 87.19 325 GLY A O 1
ATOM 2510 N N . SER A 1 326 ? -3.480 14.901 -2.619 1.00 88.81 326 SER A N 1
ATOM 2511 C CA . SER A 1 326 ? -4.661 14.360 -3.276 1.00 88.81 326 SER A CA 1
ATOM 2512 C C . SER A 1 326 ? -4.885 12.929 -2.796 1.00 88.81 326 SER A C 1
ATOM 2514 O O . SER A 1 326 ? -3.981 12.099 -2.877 1.00 88.81 326 SER A O 1
ATOM 2516 N N . LEU A 1 327 ? -6.085 12.640 -2.308 1.00 94.00 327 LEU A N 1
ATOM 2517 C CA . LEU A 1 327 ? -6.576 11.303 -2.013 1.00 94.00 327 LEU A CA 1
ATOM 2518 C C . LEU A 1 327 ? -7.640 10.936 -3.043 1.00 94.00 327 LEU A C 1
ATOM 2520 O O . LEU A 1 327 ? -8.742 11.481 -3.043 1.00 94.00 327 LEU A O 1
ATOM 2524 N N . ILE A 1 328 ? -7.314 9.989 -3.909 1.00 86.88 328 ILE A N 1
ATOM 2525 C CA . ILE A 1 328 ? -8.231 9.453 -4.907 1.00 86.88 328 ILE A CA 1
ATOM 2526 C C . ILE A 1 328 ? -8.886 8.208 -4.315 1.00 86.88 328 ILE A C 1
ATOM 2528 O O . ILE A 1 328 ? -8.189 7.272 -3.929 1.00 86.88 328 ILE A O 1
ATOM 2532 N N . LEU A 1 329 ? -10.216 8.174 -4.258 1.00 87.88 329 LEU A N 1
ATOM 2533 C CA . LEU A 1 329 ? -10.965 6.975 -3.878 1.00 87.88 329 LEU A CA 1
ATOM 2534 C C . LEU A 1 329 ? -10.976 6.015 -5.066 1.00 87.88 329 LEU A C 1
ATOM 2536 O O . LEU A 1 329 ? -11.791 6.149 -5.973 1.00 87.88 329 LEU A O 1
ATOM 2540 N N . GLY A 1 330 ? -10.002 5.120 -5.112 1.00 74.94 330 GLY A N 1
ATOM 2541 C CA . GLY A 1 330 ? -9.738 4.226 -6.224 1.00 74.94 330 GLY A CA 1
ATOM 2542 C C . GLY A 1 330 ? -10.844 3.209 -6.489 1.00 74.94 330 GLY A C 1
ATOM 2543 O O . GLY A 1 330 ? -11.843 3.073 -5.784 1.00 74.94 330 GLY A O 1
ATOM 2544 N N . GLU A 1 331 ? -10.661 2.466 -7.570 1.00 72.69 331 GLU A N 1
ATOM 2545 C CA . GLU A 1 331 ? -11.474 1.284 -7.814 1.00 72.69 331 GLU A CA 1
ATOM 2546 C C . GLU A 1 331 ? -11.139 0.196 -6.786 1.00 72.69 331 GLU A C 1
ATOM 2548 O O . GLU A 1 331 ? -10.139 0.264 -6.062 1.00 72.69 331 GLU A O 1
ATOM 2553 N N . SER A 1 332 ? -11.965 -0.848 -6.749 1.00 56.09 332 SER A N 1
ATOM 2554 C CA . SER A 1 332 ? -11.516 -2.093 -6.137 1.00 56.09 332 SER A CA 1
ATOM 2555 C C . SER A 1 332 ? -10.316 -2.574 -6.935 1.00 56.09 332 SER A C 1
ATOM 2557 O O . SER A 1 332 ? -10.443 -3.023 -8.074 1.00 56.09 332 SER A O 1
ATOM 2559 N N . ILE A 1 333 ? -9.135 -2.455 -6.341 1.00 48.81 333 ILE A N 1
ATOM 2560 C CA . ILE A 1 333 ? -8.093 -3.419 -6.645 1.00 48.81 333 ILE A CA 1
ATOM 2561 C C . ILE A 1 333 ? -8.651 -4.755 -6.171 1.00 48.81 333 ILE A C 1
ATOM 2563 O O . ILE A 1 333 ? -9.224 -4.844 -5.086 1.00 48.81 333 ILE A O 1
ATOM 2567 N N . GLY A 1 334 ? -8.584 -5.776 -7.018 1.00 40.44 334 GLY A N 1
ATOM 2568 C CA . GLY A 1 334 ? -8.972 -7.136 -6.651 1.00 40.44 334 GLY A CA 1
ATOM 2569 C C . GLY A 1 334 ? -8.003 -7.704 -5.612 1.00 40.44 334 GLY A C 1
ATOM 2570 O O . GLY A 1 334 ? -7.223 -8.590 -5.939 1.00 40.44 334 GLY A O 1
ATOM 2571 N N . GLY A 1 335 ? -8.034 -7.140 -4.404 1.00 40.00 335 GLY A N 1
ATOM 2572 C CA . GLY A 1 335 ? -7.032 -7.240 -3.352 1.00 40.00 335 GLY A CA 1
ATOM 2573 C C . GLY A 1 335 ? -7.659 -7.093 -1.961 1.00 40.00 335 GLY A C 1
ATOM 2574 O O . GLY A 1 335 ? -7.207 -6.286 -1.166 1.00 40.00 335 GLY A O 1
ATOM 2575 N N . GLY A 1 336 ? -8.720 -7.857 -1.672 1.00 39.78 336 GLY A N 1
ATOM 2576 C CA . GLY A 1 336 ? -8.703 -8.607 -0.404 1.00 39.78 336 GLY A CA 1
ATOM 2577 C C . GLY A 1 336 ? -7.654 -9.725 -0.520 1.00 39.78 336 GLY A C 1
ATOM 2578 O O . GLY A 1 336 ? -7.041 -9.795 -1.588 1.00 39.78 336 GLY A O 1
ATOM 2579 N N . PRO A 1 337 ? -7.470 -10.624 0.466 1.00 48.28 337 PRO A N 1
ATOM 2580 C CA . PRO A 1 337 ? -6.481 -11.695 0.373 1.00 48.28 337 PRO A CA 1
ATOM 2581 C C . PRO A 1 337 ? -6.696 -12.447 -0.934 1.00 48.28 337 PRO A C 1
ATOM 2583 O O . PRO A 1 337 ? -7.677 -13.162 -1.156 1.00 48.28 337 PRO A O 1
ATOM 2586 N N . SER A 1 338 ? -5.822 -12.120 -1.874 1.00 66.81 338 SER A N 1
ATOM 2587 C CA . SER A 1 338 ? -5.995 -12.455 -3.271 1.00 66.81 338 SER A CA 1
ATOM 2588 C C . SER A 1 338 ? -5.330 -13.799 -3.479 1.00 66.81 338 SER A C 1
ATOM 2590 O O . SER A 1 338 ? -4.535 -14.271 -2.661 1.00 66.81 338 SER A O 1
ATOM 2592 N N . LEU A 1 339 ? -5.737 -14.491 -4.537 1.00 82.75 339 LEU A N 1
ATOM 2593 C CA . LEU A 1 339 ? -5.162 -15.788 -4.845 1.00 82.75 339 LEU A CA 1
ATOM 2594 C C . LEU A 1 339 ? -3.635 -15.697 -4.838 1.00 82.75 339 LEU A C 1
ATOM 2596 O O . LEU A 1 339 ? -3.086 -14.768 -5.411 1.00 82.75 339 LEU A O 1
ATOM 2600 N N . PHE A 1 340 ? -2.947 -16.659 -4.239 1.00 90.06 340 PHE A N 1
ATOM 2601 C CA . PHE A 1 340 ? -1.488 -16.608 -4.134 1.00 90.06 340 PHE A CA 1
ATOM 2602 C C . PHE A 1 340 ? -0.865 -17.972 -4.380 1.00 90.06 340 PHE A C 1
ATOM 2604 O O . PHE A 1 340 ? -1.509 -19.008 -4.176 1.00 90.06 340 PHE A O 1
ATOM 2611 N N . PHE A 1 341 ? 0.395 -17.992 -4.805 1.00 97.19 341 PHE A N 1
ATOM 2612 C CA . PHE A 1 341 ? 1.168 -19.217 -4.893 1.00 97.19 341 PHE A CA 1
ATOM 2613 C C . PHE A 1 341 ? 1.492 -19.709 -3.487 1.00 97.19 341 PHE A C 1
ATOM 2615 O O . PHE A 1 341 ? 2.244 -19.093 -2.736 1.00 97.19 341 PHE A O 1
ATOM 2622 N N . TYR A 1 342 ? 0.938 -20.864 -3.138 1.00 95.12 342 TYR A N 1
ATOM 2623 C CA . TYR A 1 342 ? 1.162 -21.510 -1.854 1.00 95.12 342 TYR A CA 1
ATOM 2624 C C . TYR A 1 342 ? 2.292 -22.538 -1.905 1.00 95.12 342 TYR A C 1
ATOM 2626 O O . TYR A 1 342 ? 3.080 -22.642 -0.963 1.00 95.12 342 TYR A O 1
ATOM 2634 N N . GLN A 1 343 ? 2.371 -23.314 -2.988 1.00 96.25 343 GLN A N 1
ATOM 2635 C CA . GLN A 1 343 ? 3.468 -24.251 -3.219 1.00 96.25 343 GLN A CA 1
ATOM 2636 C C . GLN A 1 343 ? 3.980 -24.159 -4.649 1.00 96.25 343 GLN A C 1
ATOM 2638 O O . GLN A 1 343 ? 3.214 -24.012 -5.598 1.00 96.25 343 GLN A O 1
ATOM 2643 N N . TYR A 1 344 ? 5.283 -24.335 -4.789 1.00 98.12 344 TYR A N 1
ATOM 2644 C CA . TYR A 1 344 ? 5.978 -24.470 -6.060 1.00 98.12 344 TYR A CA 1
ATOM 2645 C C . TYR A 1 344 ? 6.929 -25.650 -5.966 1.00 98.12 344 TYR A C 1
ATOM 2647 O O . TYR A 1 344 ? 7.595 -25.814 -4.945 1.00 98.12 344 TYR A O 1
ATOM 2655 N N . ALA A 1 345 ? 7.031 -26.454 -7.019 1.00 97.94 345 ALA A N 1
ATOM 2656 C CA . ALA A 1 345 ? 8.054 -27.486 -7.082 1.00 97.94 345 ALA A CA 1
ATOM 2657 C C . ALA A 1 345 ? 8.750 -27.532 -8.434 1.00 97.94 345 ALA A C 1
ATOM 2659 O O . ALA A 1 345 ? 8.108 -27.590 -9.483 1.00 97.94 345 ALA A O 1
ATOM 2660 N N . GLU A 1 346 ? 10.072 -27.640 -8.359 1.00 97.31 346 GLU A N 1
ATOM 2661 C CA . GLU A 1 346 ? 10.952 -28.059 -9.439 1.00 97.31 346 GLU A CA 1
ATOM 2662 C C . GLU A 1 346 ? 11.707 -29.295 -8.948 1.00 97.31 346 GLU A C 1
ATOM 2664 O O . GLU A 1 346 ? 12.680 -29.210 -8.206 1.00 97.31 346 GLU A O 1
ATOM 2669 N N . GLY A 1 347 ? 11.151 -30.473 -9.231 1.00 95.25 347 GLY A N 1
ATOM 2670 C CA . GLY A 1 347 ? 11.618 -31.752 -8.704 1.00 95.25 347 GLY A CA 1
ATOM 2671 C C . GLY A 1 347 ? 12.331 -32.623 -9.736 1.00 95.25 347 GLY A C 1
ATOM 2672 O O . GLY A 1 347 ? 12.857 -32.179 -10.754 1.00 95.25 347 GLY A O 1
ATOM 2673 N N . SER A 1 348 ? 12.379 -33.932 -9.486 1.00 95.25 348 SER A N 1
ATOM 2674 C CA . SER A 1 348 ? 13.008 -34.872 -10.417 1.00 95.25 348 SER A CA 1
ATOM 2675 C C . SER A 1 348 ? 12.240 -34.957 -11.732 1.00 95.25 348 SER A C 1
ATOM 2677 O O . SER A 1 348 ? 11.046 -35.252 -11.756 1.00 95.25 348 SER A O 1
ATOM 2679 N N . SER A 1 349 ? 12.960 -34.826 -12.850 1.00 95.38 349 SER A N 1
ATOM 2680 C CA . SER A 1 349 ? 12.417 -34.974 -14.205 1.00 95.38 349 SER A CA 1
ATOM 2681 C C . SER A 1 349 ? 11.250 -34.018 -14.479 1.00 95.38 349 SER A C 1
ATOM 2683 O O . SER A 1 349 ? 11.468 -32.875 -14.861 1.00 95.38 349 SER A O 1
ATOM 2685 N N . TYR A 1 350 ? 10.018 -34.501 -14.322 1.00 97.19 350 TYR A N 1
ATOM 2686 C CA . TYR A 1 350 ? 8.787 -33.774 -14.616 1.00 97.19 350 TYR A CA 1
ATOM 2687 C C . TYR A 1 350 ? 7.945 -33.520 -13.365 1.00 97.19 350 TYR A C 1
ATOM 2689 O O . TYR A 1 350 ? 6.811 -33.079 -13.494 1.00 97.19 350 TYR A O 1
ATOM 2697 N N . ASN A 1 351 ? 8.464 -33.788 -12.163 1.00 97.44 351 ASN A N 1
ATOM 2698 C CA . ASN A 1 351 ? 7.778 -33.472 -10.910 1.00 97.44 351 ASN A CA 1
ATOM 2699 C C . ASN A 1 351 ? 7.762 -31.957 -10.693 1.00 97.44 351 ASN A C 1
ATOM 2701 O O . ASN A 1 351 ? 8.589 -31.417 -9.966 1.00 97.44 351 ASN A O 1
ATOM 2705 N N . LYS A 1 352 ? 6.850 -31.279 -11.390 1.00 98.19 352 LYS A N 1
ATOM 2706 C CA . LYS A 1 352 ? 6.736 -29.824 -11.433 1.00 98.19 352 LYS A CA 1
ATOM 2707 C C . LYS A 1 352 ? 5.288 -29.412 -11.270 1.00 98.19 352 LYS A C 1
ATOM 2709 O O . LYS A 1 352 ? 4.422 -29.981 -11.947 1.00 98.19 352 LYS A O 1
ATOM 2714 N N . PHE A 1 353 ? 5.034 -28.445 -10.395 1.00 98.38 353 PHE A N 1
ATOM 2715 C CA . PHE A 1 353 ? 3.695 -27.903 -10.190 1.00 98.38 353 PHE A CA 1
ATOM 2716 C C . PHE A 1 353 ? 3.705 -26.507 -9.550 1.00 98.38 353 PHE A C 1
ATOM 2718 O O . PHE A 1 353 ? 4.682 -26.109 -8.914 1.00 98.38 353 PHE A O 1
ATOM 2725 N N . LEU A 1 354 ? 2.575 -25.816 -9.696 1.00 98.44 354 LEU A N 1
ATOM 2726 C CA . LEU A 1 354 ? 2.176 -24.613 -8.967 1.00 98.44 354 LEU A CA 1
ATOM 2727 C C . LEU A 1 354 ? 0.882 -24.934 -8.203 1.00 98.44 354 LEU A C 1
ATOM 2729 O O . LEU A 1 354 ? -0.068 -25.436 -8.802 1.00 98.44 354 LEU A O 1
ATOM 2733 N N . GLU A 1 355 ? 0.832 -24.666 -6.900 1.00 97.31 355 GLU A N 1
ATOM 2734 C CA . GLU A 1 355 ? -0.400 -24.668 -6.100 1.00 97.31 355 GLU A CA 1
ATOM 2735 C C . GLU A 1 355 ? -0.777 -23.224 -5.793 1.00 97.31 355 GLU A C 1
ATOM 2737 O O . GLU A 1 355 ? -0.005 -22.506 -5.160 1.00 97.31 355 GLU A O 1
ATOM 2742 N N . ILE A 1 356 ? -1.976 -22.828 -6.201 1.00 96.56 356 ILE A N 1
ATOM 2743 C CA . ILE A 1 356 ? -2.577 -21.532 -5.895 1.00 96.56 356 ILE A CA 1
ATOM 2744 C C . ILE A 1 356 ? -3.613 -21.740 -4.795 1.00 96.56 356 ILE A C 1
ATOM 2746 O O . ILE A 1 356 ? -4.353 -22.725 -4.842 1.00 96.56 356 ILE A O 1
ATOM 2750 N N . ARG A 1 357 ? -3.693 -20.841 -3.814 1.00 89.25 357 ARG A N 1
ATOM 2751 C CA . ARG A 1 357 ? -4.724 -20.882 -2.769 1.00 89.25 357 ARG A CA 1
ATOM 2752 C C . ARG A 1 357 ? -5.672 -19.711 -2.845 1.00 89.25 357 ARG A C 1
ATOM 2754 O O . ARG A 1 357 ? -5.262 -18.606 -3.168 1.00 89.25 357 ARG A O 1
ATOM 2761 N N . ASN A 1 358 ? -6.923 -19.992 -2.495 1.00 87.12 358 ASN A N 1
ATOM 2762 C CA . ASN A 1 358 ? -7.935 -18.992 -2.221 1.00 87.12 358 ASN A CA 1
ATOM 2763 C C . ASN A 1 358 ? -8.088 -18.846 -0.700 1.00 87.12 358 ASN A C 1
ATOM 2765 O O . ASN A 1 358 ? -8.709 -19.711 -0.081 1.00 87.12 358 ASN A O 1
ATOM 2769 N N . PRO A 1 359 ? -7.508 -17.806 -0.087 1.00 69.69 359 PRO A N 1
ATOM 2770 C CA . PRO A 1 359 ? -7.630 -17.562 1.351 1.00 69.69 359 PRO A CA 1
ATOM 2771 C C . PRO A 1 359 ? -8.997 -16.987 1.756 1.00 69.69 359 PRO A C 1
ATOM 2773 O O . PRO A 1 359 ? -9.308 -16.968 2.945 1.00 69.69 359 PRO A O 1
ATOM 2776 N N . THR A 1 360 ? -9.814 -16.534 0.798 1.00 63.59 360 THR A N 1
ATOM 2777 C CA . THR A 1 360 ? -11.109 -15.895 1.073 1.00 63.59 360 THR A CA 1
ATOM 2778 C C . THR A 1 360 ? -12.173 -16.898 1.530 1.00 63.59 360 THR A C 1
ATOM 2780 O O . THR A 1 360 ? -12.040 -18.118 1.378 1.00 63.59 360 THR A O 1
ATOM 2783 N N . ASP A 1 361 ? -13.277 -16.375 2.059 1.00 68.00 361 ASP A N 1
ATOM 2784 C CA . ASP A 1 361 ? -14.456 -17.138 2.473 1.00 68.00 361 ASP A CA 1
ATOM 2785 C C . ASP A 1 361 ? -15.488 -17.347 1.343 1.00 68.00 361 ASP A C 1
ATOM 2787 O O . ASP A 1 361 ? -16.571 -17.895 1.577 1.00 68.00 361 ASP A O 1
ATOM 2791 N N . SER A 1 362 ? -15.140 -16.985 0.102 1.00 66.19 362 SER A N 1
ATOM 2792 C CA . SER A 1 362 ? -16.001 -17.113 -1.076 1.00 66.19 362 SER A CA 1
ATOM 2793 C C . SER A 1 362 ? -15.305 -17.846 -2.229 1.00 66.19 362 SER A C 1
ATOM 2795 O O . SER A 1 362 ? -14.088 -17.987 -2.259 1.00 66.19 362 SER A O 1
ATOM 2797 N N . GLU A 1 363 ? -16.078 -18.402 -3.167 1.00 79.94 363 GLU A N 1
ATOM 2798 C CA . GLU A 1 363 ? -15.510 -19.009 -4.379 1.00 79.94 363 GLU A CA 1
ATOM 2799 C C . GLU A 1 363 ? -14.990 -17.921 -5.328 1.00 79.94 363 GLU A C 1
ATOM 2801 O O . GLU A 1 363 ? -15.693 -16.948 -5.596 1.00 79.94 363 GLU A O 1
ATOM 2806 N N . VAL A 1 364 ? -13.791 -18.123 -5.880 1.00 81.25 364 VAL A N 1
ATOM 2807 C CA . VAL A 1 364 ? -13.178 -17.231 -6.872 1.00 81.25 364 VAL A CA 1
ATOM 2808 C C . VAL A 1 364 ? -13.266 -17.852 -8.268 1.00 81.25 364 VAL A C 1
ATOM 2810 O O . VAL A 1 364 ? -12.851 -18.994 -8.473 1.00 81.25 364 VAL A O 1
ATOM 2813 N N . ASP A 1 365 ? -13.786 -17.092 -9.235 1.00 86.62 365 ASP A N 1
ATOM 2814 C CA . ASP A 1 365 ? -13.760 -17.423 -10.668 1.00 86.62 365 ASP A CA 1
ATOM 2815 C C . ASP A 1 365 ? -12.424 -16.990 -11.289 1.00 86.62 365 ASP A C 1
ATOM 2817 O O . ASP A 1 365 ? -12.016 -15.835 -11.166 1.00 86.62 365 ASP A O 1
ATOM 2821 N N . LEU A 1 366 ? -11.750 -17.910 -11.984 1.00 91.31 366 LEU A N 1
ATOM 2822 C CA . LEU A 1 366 ? -10.444 -17.675 -12.601 1.00 91.31 366 LEU A CA 1
ATOM 2823 C C . LEU A 1 366 ? -10.520 -17.081 -14.014 1.00 91.31 366 LEU A C 1
ATOM 2825 O O . LEU A 1 366 ? -9.483 -16.896 -14.650 1.00 91.31 366 LEU A O 1
ATOM 2829 N N . SER A 1 367 ? -11.713 -16.766 -14.526 1.00 85.38 367 SER A N 1
ATOM 2830 C CA . SER A 1 367 ? -11.897 -16.215 -15.877 1.00 85.38 367 SER A CA 1
ATOM 2831 C C . SER A 1 367 ? -11.175 -14.879 -16.123 1.00 85.38 367 SER A C 1
ATOM 2833 O O . SER A 1 367 ? -10.802 -14.593 -17.262 1.00 85.38 367 SER A O 1
ATOM 2835 N N . GLY A 1 368 ? -10.938 -14.091 -15.067 1.00 83.12 368 GLY A N 1
ATOM 2836 C CA . GLY A 1 368 ? -10.159 -12.846 -15.086 1.00 83.12 368 GLY A CA 1
ATOM 2837 C C . GLY A 1 368 ? -8.686 -13.005 -14.698 1.00 83.12 368 GLY A C 1
ATOM 2838 O O . GLY A 1 368 ? -7.981 -12.006 -14.611 1.00 83.12 368 GLY A O 1
ATOM 2839 N N . TYR A 1 369 ? -8.217 -14.227 -14.442 1.00 92.94 369 TYR A N 1
ATOM 2840 C CA . TYR A 1 369 ? -6.863 -14.489 -13.958 1.00 92.94 369 TYR A CA 1
ATOM 2841 C C . TYR A 1 369 ? -5.987 -15.144 -15.030 1.00 92.94 369 TYR A C 1
ATOM 2843 O O . TYR A 1 369 ? -6.458 -15.809 -15.960 1.00 92.94 369 TYR A O 1
ATOM 2851 N N . ALA A 1 370 ? -4.675 -14.990 -14.877 1.00 96.94 370 ALA A N 1
ATOM 2852 C CA . ALA A 1 370 ? -3.672 -15.665 -15.691 1.00 96.94 370 ALA A CA 1
ATOM 2853 C C . ALA A 1 370 ? -2.421 -15.994 -14.864 1.00 96.94 370 ALA A C 1
ATOM 2855 O O . ALA A 1 370 ? -2.213 -15.443 -13.785 1.00 96.94 370 ALA A O 1
ATOM 2856 N N . PHE A 1 371 ? -1.588 -16.897 -15.384 1.00 97.88 371 PHE A N 1
ATOM 2857 C CA . PHE A 1 371 ? -0.297 -17.269 -14.800 1.00 97.88 371 PHE A CA 1
ATOM 2858 C C . PHE A 1 371 ? 0.846 -17.096 -15.822 1.00 97.88 371 PHE A C 1
ATOM 2860 O O . PHE A 1 371 ? 1.418 -18.076 -16.315 1.00 97.88 371 PHE A O 1
ATOM 2867 N N . PRO A 1 372 ? 1.118 -15.859 -16.271 1.00 97.56 372 PRO A N 1
ATOM 2868 C CA . PRO A 1 372 ? 2.148 -15.611 -17.267 1.00 97.56 372 PRO A CA 1
ATOM 2869 C C . PRO A 1 372 ? 3.552 -15.883 -16.707 1.00 97.56 372 PRO A C 1
ATOM 2871 O O . PRO A 1 372 ? 3.752 -15.949 -15.492 1.00 97.56 372 PRO A O 1
ATOM 2874 N N . ASN A 1 373 ? 4.526 -16.064 -17.598 1.00 97.50 373 ASN A N 1
ATOM 2875 C CA . ASN A 1 373 ? 5.895 -16.369 -17.196 1.00 97.50 373 ASN A CA 1
ATOM 2876 C C . ASN A 1 373 ? 6.944 -15.691 -18.081 1.00 97.50 373 ASN A C 1
ATOM 2878 O O . ASN A 1 373 ? 6.712 -15.484 -19.275 1.00 97.50 373 ASN A O 1
ATOM 2882 N N . GLN A 1 374 ? 8.094 -15.412 -17.468 1.00 96.00 374 GLN A N 1
ATOM 2883 C CA . GLN A 1 374 ? 9.350 -15.071 -18.137 1.00 96.00 374 GLN A CA 1
ATOM 2884 C C . GLN A 1 374 ? 10.190 -16.340 -18.271 1.00 96.00 374 GLN A C 1
ATOM 2886 O O . GLN A 1 374 ? 10.207 -17.170 -17.358 1.00 96.00 374 GLN A O 1
ATOM 2891 N N . ASN A 1 375 ? 10.844 -16.533 -19.410 1.00 94.19 375 ASN A N 1
ATOM 2892 C CA . ASN A 1 375 ? 11.569 -17.755 -19.730 1.00 94.19 375 ASN A CA 1
ATOM 2893 C C . ASN A 1 375 ? 13.080 -17.484 -19.777 1.00 94.19 375 ASN A C 1
ATOM 2895 O O . ASN A 1 375 ? 13.595 -17.024 -20.795 1.00 94.19 375 ASN A O 1
ATOM 2899 N N . ASN A 1 376 ? 13.807 -17.910 -18.740 1.00 91.06 376 ASN A N 1
ATOM 2900 C CA . ASN A 1 376 ? 15.223 -17.582 -18.494 1.00 91.06 376 ASN A CA 1
ATOM 2901 C C . ASN A 1 376 ? 15.460 -16.063 -18.353 1.00 91.06 376 ASN A C 1
ATOM 2903 O O . ASN A 1 376 ? 16.262 -15.476 -19.079 1.00 91.06 376 ASN A O 1
ATOM 2907 N N . GLY A 1 377 ? 14.758 -15.430 -17.410 1.00 86.31 377 GLY A N 1
ATOM 2908 C CA . GLY A 1 377 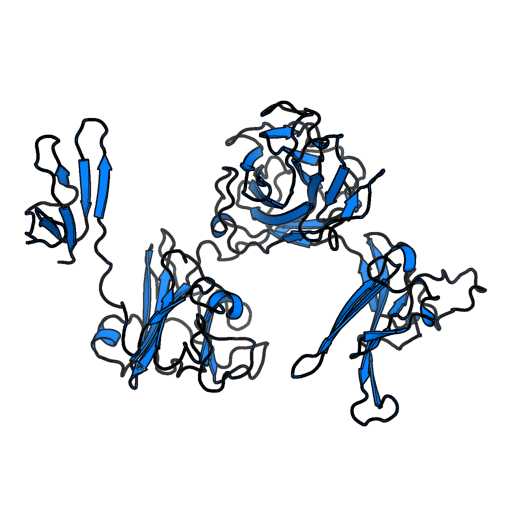? 14.832 -13.983 -17.170 1.00 86.31 377 GLY A CA 1
ATOM 2909 C C . GLY A 1 377 ? 14.065 -13.129 -18.183 1.00 86.31 377 GLY A C 1
ATOM 2910 O O . GLY A 1 377 ? 13.375 -13.642 -19.058 1.00 86.31 377 GLY A O 1
ATOM 2911 N N . VAL A 1 378 ? 14.151 -11.808 -18.016 1.00 85.06 378 VAL A N 1
ATOM 2912 C CA . VAL A 1 378 ? 13.360 -10.838 -18.786 1.00 85.06 378 VAL A CA 1
ATOM 2913 C C . VAL A 1 378 ? 14.027 -10.445 -20.102 1.00 85.06 378 VAL A C 1
ATOM 2915 O O . VAL A 1 378 ? 15.108 -9.852 -20.106 1.00 85.06 378 VAL A O 1
ATOM 2918 N N . ASP A 1 379 ? 13.327 -10.687 -21.212 1.00 81.25 379 ASP A N 1
ATOM 2919 C CA . ASP A 1 379 ? 13.663 -10.134 -22.531 1.00 81.25 379 ASP A CA 1
ATOM 2920 C C . ASP A 1 379 ? 13.091 -8.710 -22.727 1.00 81.25 379 ASP A C 1
ATOM 2922 O O . ASP A 1 379 ? 13.720 -7.868 -23.376 1.00 81.25 379 ASP A O 1
ATOM 2926 N N . ASP A 1 380 ? 11.910 -8.430 -22.158 1.00 80.06 380 ASP A N 1
ATOM 2927 C CA . ASP A 1 380 ? 11.203 -7.143 -22.211 1.00 80.06 380 ASP A CA 1
ATOM 2928 C C . ASP A 1 380 ? 10.466 -6.868 -20.889 1.00 80.06 380 ASP A C 1
ATOM 2930 O O . ASP A 1 380 ? 9.593 -7.629 -20.489 1.00 80.06 380 ASP A O 1
ATOM 2934 N N . VAL A 1 381 ? 10.794 -5.768 -20.206 1.00 71.62 381 VAL A N 1
ATOM 2935 C CA . VAL A 1 381 ? 10.193 -5.409 -18.905 1.00 71.62 381 VAL A CA 1
ATOM 2936 C C . VAL A 1 381 ? 8.729 -4.970 -19.012 1.00 71.62 381 VAL A C 1
ATOM 2938 O O . VAL A 1 381 ? 8.030 -4.927 -18.005 1.00 71.62 381 VAL A O 1
ATOM 2941 N N . GLU A 1 382 ? 8.248 -4.635 -20.213 1.00 75.62 382 GLU A N 1
ATOM 2942 C CA . GLU A 1 382 ? 6.858 -4.221 -20.430 1.00 75.62 382 GLU A CA 1
ATOM 2943 C C . GLU A 1 382 ? 5.927 -5.402 -20.756 1.00 75.62 382 GLU A C 1
ATOM 2945 O O . GLU A 1 382 ? 4.719 -5.206 -20.913 1.00 75.62 382 GLU A O 1
ATOM 2950 N N . SER A 1 383 ? 6.446 -6.632 -20.889 1.00 82.50 383 SER A N 1
ATOM 2951 C CA . SER A 1 383 ? 5.612 -7.793 -21.211 1.00 82.50 383 SER A CA 1
ATOM 2952 C C . SER A 1 383 ? 6.160 -9.132 -20.712 1.00 82.50 383 SER A C 1
ATOM 2954 O O . SER A 1 383 ? 7.343 -9.299 -20.448 1.00 82.50 383 SER A O 1
ATOM 2956 N N . PHE A 1 384 ? 5.273 -10.122 -20.594 1.00 92.75 384 PHE A N 1
ATOM 2957 C CA . PHE A 1 384 ? 5.669 -11.509 -20.352 1.00 92.75 384 PHE A CA 1
ATOM 2958 C C . PHE A 1 384 ? 5.922 -12.252 -21.665 1.00 92.75 384 PHE A C 1
ATOM 2960 O O . PHE A 1 384 ? 5.109 -12.152 -22.597 1.00 92.75 384 PHE A O 1
ATOM 2967 N N . ASP A 1 385 ? 6.962 -13.089 -21.695 1.00 95.00 385 ASP A N 1
ATOM 2968 C CA . ASP A 1 385 ? 7.267 -13.971 -22.831 1.00 95.00 385 ASP A CA 1
ATOM 2969 C C . ASP A 1 385 ? 6.068 -14.839 -23.226 1.00 95.00 385 ASP A C 1
ATOM 2971 O O . ASP A 1 385 ? 5.732 -14.995 -24.410 1.00 95.00 385 ASP A O 1
ATOM 2975 N N . TYR A 1 386 ? 5.383 -15.385 -22.218 1.00 96.81 386 TYR A N 1
ATOM 2976 C CA . TYR A 1 386 ? 4.215 -16.232 -22.405 1.00 96.81 386 TYR A CA 1
ATOM 2977 C C . TYR A 1 386 ? 3.073 -15.817 -21.484 1.00 96.81 386 TYR A C 1
ATOM 2979 O O . TYR A 1 386 ? 3.217 -15.700 -20.270 1.00 96.81 386 TYR A O 1
ATOM 2987 N N . TRP A 1 387 ? 1.892 -15.655 -22.083 1.00 96.94 387 TRP A N 1
ATOM 2988 C CA . TRP A 1 387 ? 0.644 -15.425 -21.363 1.00 96.94 387 TRP A CA 1
ATOM 2989 C C . TRP A 1 387 ? -0.151 -16.727 -21.272 1.00 96.94 387 TRP A C 1
ATOM 2991 O O . TRP A 1 387 ? -0.643 -17.221 -22.292 1.00 96.94 387 TRP A O 1
ATOM 3001 N N . ASN A 1 388 ? -0.288 -17.277 -20.064 1.00 97.62 388 ASN A N 1
ATOM 3002 C CA . ASN A 1 388 ? -0.994 -18.535 -19.825 1.00 97.62 388 ASN A CA 1
ATOM 3003 C C . ASN A 1 388 ? -2.323 -18.282 -19.103 1.00 97.62 388 ASN A C 1
ATOM 3005 O O . ASN A 1 388 ? -2.346 -17.712 -18.017 1.00 97.62 388 ASN A O 1
ATOM 3009 N N . SER A 1 389 ? -3.433 -18.729 -19.691 1.00 95.75 389 SER A N 1
ATOM 3010 C CA . SER A 1 389 ? -4.777 -18.573 -19.118 1.00 95.75 389 SER A CA 1
ATOM 3011 C C . SER A 1 389 ? -5.265 -19.850 -18.436 1.00 95.75 389 SER A C 1
ATOM 3013 O O . SER A 1 389 ? -4.876 -20.962 -18.812 1.00 95.75 389 SER A O 1
ATOM 3015 N N . PHE A 1 390 ? -6.165 -19.698 -17.464 1.00 96.69 390 PHE A N 1
ATOM 3016 C CA . PHE A 1 390 ? -6.883 -20.825 -16.873 1.00 96.69 390 PHE A CA 1
ATOM 3017 C C . PHE A 1 390 ? -7.932 -21.403 -17.847 1.00 96.69 390 PHE A C 1
ATOM 3019 O O . PHE A 1 390 ? -8.425 -20.684 -18.723 1.00 96.69 390 PHE A O 1
ATOM 3026 N N . PRO A 1 391 ? -8.276 -22.704 -17.740 1.00 96.25 391 PRO A N 1
ATOM 3027 C CA . PRO A 1 391 ? -9.364 -23.299 -18.513 1.00 96.25 391 PRO A CA 1
ATOM 3028 C C . PRO A 1 391 ? -10.710 -22.603 -18.257 1.00 96.25 391 PRO A C 1
ATOM 3030 O O . PRO A 1 391 ? -10.975 -22.129 -17.155 1.00 96.25 391 PRO A O 1
ATOM 3033 N N . GLU A 1 392 ? -11.587 -22.578 -19.263 1.00 95.06 392 GLU A N 1
ATOM 3034 C CA . GLU A 1 392 ? -12.922 -21.978 -19.139 1.00 95.06 392 GLU A CA 1
ATOM 3035 C C . GLU A 1 392 ? -13.722 -22.623 -17.993 1.00 95.06 392 GLU A C 1
ATOM 3037 O O . GLU A 1 392 ? -13.875 -23.846 -17.944 1.00 95.06 392 GLU A O 1
ATOM 3042 N N . GLY A 1 393 ? -14.249 -21.787 -17.092 1.00 91.00 393 GLY A N 1
ATOM 3043 C CA . GLY A 1 393 ? -15.036 -22.215 -15.933 1.00 91.00 393 GLY A CA 1
ATOM 3044 C C . GLY A 1 393 ? -14.215 -22.733 -14.750 1.00 91.00 393 GLY A C 1
ATOM 3045 O O . GLY A 1 393 ? -14.790 -23.356 -13.861 1.00 91.00 393 GLY A O 1
ATOM 3046 N N . ALA A 1 394 ? -12.897 -22.521 -14.740 1.00 95.19 394 ALA A N 1
ATOM 3047 C CA . ALA A 1 394 ? -12.069 -22.833 -13.584 1.00 95.19 394 ALA A CA 1
ATOM 3048 C C . ALA A 1 394 ? -12.421 -21.919 -12.398 1.00 95.19 394 ALA A C 1
ATOM 3050 O O . ALA A 1 394 ? -12.468 -20.698 -12.538 1.00 95.19 394 ALA A O 1
ATOM 3051 N N . THR A 1 395 ? -12.644 -22.520 -11.230 1.00 91.69 395 THR A N 1
ATOM 3052 C CA . THR A 1 395 ? -12.919 -21.814 -9.974 1.00 91.69 395 THR A CA 1
ATOM 3053 C C . THR A 1 395 ? -12.061 -22.375 -8.845 1.00 91.69 395 THR A C 1
ATOM 3055 O O . THR A 1 395 ? -11.556 -23.499 -8.929 1.00 91.69 395 THR A O 1
ATOM 3058 N N . ILE A 1 396 ? -11.899 -21.597 -7.775 1.00 90.56 396 ILE A N 1
ATOM 3059 C CA . ILE A 1 396 ? -11.303 -22.047 -6.515 1.00 90.56 396 ILE A CA 1
ATOM 3060 C C . ILE A 1 396 ? -12.302 -21.771 -5.398 1.00 90.56 396 ILE A C 1
ATOM 3062 O O . ILE A 1 396 ? -12.613 -20.617 -5.113 1.00 90.56 396 ILE A O 1
ATOM 3066 N N . ALA A 1 397 ? -12.801 -22.820 -4.744 1.00 83.25 397 ALA A N 1
ATOM 3067 C CA . ALA A 1 397 ? -13.707 -22.677 -3.605 1.00 83.25 397 ALA A CA 1
ATOM 3068 C C . ALA A 1 397 ? -13.078 -21.847 -2.466 1.00 83.25 397 ALA A C 1
ATOM 3070 O O . ALA A 1 397 ? -11.855 -21.734 -2.383 1.00 83.25 397 ALA A O 1
ATOM 3071 N N . ALA A 1 398 ? -13.914 -21.312 -1.574 1.00 76.69 398 ALA A N 1
ATOM 3072 C CA . ALA A 1 398 ? -13.490 -20.650 -0.338 1.00 76.69 398 ALA A CA 1
ATOM 3073 C C . ALA A 1 398 ? -12.500 -21.515 0.463 1.00 76.69 398 ALA A C 1
ATOM 3075 O O . ALA A 1 398 ? -12.751 -22.709 0.660 1.00 76.69 398 ALA A O 1
ATOM 3076 N N . GLY A 1 399 ? -11.375 -20.943 0.901 1.00 73.50 399 GLY A N 1
ATOM 3077 C CA . GLY A 1 399 ? -10.292 -21.680 1.573 1.00 73.50 399 GLY A CA 1
ATOM 3078 C C . GLY A 1 399 ? -9.622 -22.770 0.715 1.00 73.50 399 GLY A C 1
ATOM 3079 O O . GLY A 1 399 ? -8.871 -23.600 1.234 1.00 73.50 399 GLY A O 1
ATOM 3080 N N . GLY A 1 400 ? -9.952 -22.835 -0.576 1.00 85.62 400 GLY A N 1
ATOM 3081 C CA . GLY A 1 400 ? -9.584 -23.907 -1.490 1.00 85.62 400 GLY A CA 1
ATOM 3082 C C . GLY A 1 400 ? -8.203 -23.737 -2.118 1.00 85.62 400 GLY A C 1
ATOM 3083 O O . GLY A 1 400 ? -7.446 -22.811 -1.820 1.00 85.62 400 GLY A O 1
ATOM 3084 N N . LYS A 1 401 ? -7.876 -24.659 -3.026 1.00 92.75 401 LYS A N 1
ATOM 3085 C CA . LYS A 1 401 ? -6.629 -24.651 -3.795 1.00 92.75 401 LYS A CA 1
ATOM 3086 C C . LYS A 1 401 ? -6.860 -25.051 -5.248 1.00 92.75 401 LYS A C 1
ATOM 3088 O O . LYS A 1 401 ? -7.851 -25.714 -5.539 1.00 92.75 401 LYS A O 1
ATOM 3093 N N . TYR A 1 402 ? -5.925 -24.677 -6.112 1.00 96.50 402 TYR A N 1
ATOM 3094 C CA . TYR A 1 402 ? -5.893 -25.033 -7.526 1.00 96.50 402 TYR A CA 1
ATOM 3095 C C . TYR A 1 402 ? -4.476 -25.429 -7.933 1.00 96.50 402 TYR A C 1
ATOM 3097 O O . TYR A 1 402 ? -3.533 -24.663 -7.732 1.00 96.50 402 TYR A O 1
ATOM 3105 N N . ILE A 1 403 ? -4.310 -26.627 -8.489 1.00 97.69 403 ILE A N 1
ATOM 3106 C CA . ILE A 1 403 ? -3.003 -27.208 -8.804 1.00 97.69 403 ILE A CA 1
ATOM 3107 C C . ILE A 1 403 ? -2.799 -27.273 -10.320 1.00 97.69 403 ILE A C 1
ATOM 3109 O O . ILE A 1 403 ? -3.536 -27.946 -11.045 1.00 97.69 403 ILE A O 1
ATOM 3113 N N . ILE A 1 404 ? -1.736 -26.620 -10.790 1.00 98.44 404 ILE A N 1
ATOM 3114 C CA . ILE A 1 404 ? -1.239 -26.701 -12.165 1.00 98.44 404 ILE A CA 1
ATOM 3115 C C . ILE A 1 404 ? -0.021 -27.624 -12.171 1.00 98.44 404 ILE A C 1
ATOM 3117 O O . ILE A 1 404 ? 0.984 -27.299 -11.549 1.00 98.44 404 ILE A O 1
ATOM 3121 N N . ALA A 1 405 ? -0.072 -28.755 -12.874 1.00 98.38 405 ALA A N 1
ATOM 3122 C CA . ALA A 1 405 ? 1.006 -29.749 -12.866 1.00 98.38 405 ALA A CA 1
ATOM 3123 C C . ALA A 1 405 ? 1.493 -30.138 -14.264 1.00 98.38 405 ALA A C 1
ATOM 3125 O O . ALA A 1 405 ? 0.750 -30.089 -15.246 1.00 98.38 405 ALA A O 1
ATOM 3126 N N . HIS A 1 406 ? 2.737 -30.610 -14.352 1.00 98.56 406 HIS A N 1
ATOM 3127 C CA . HIS A 1 406 ? 3.242 -31.197 -15.588 1.00 98.56 406 HIS A CA 1
ATOM 3128 C C . HIS A 1 406 ? 2.533 -32.538 -15.887 1.00 98.56 406 HIS A C 1
ATOM 3130 O O . HIS A 1 406 ? 2.423 -33.381 -14.996 1.00 98.56 406 HIS A O 1
ATOM 3136 N N . PRO A 1 407 ? 2.090 -32.805 -17.134 1.00 98.12 407 PRO A N 1
ATOM 3137 C CA . PRO A 1 407 ? 1.337 -34.023 -17.473 1.00 98.12 407 PRO A CA 1
ATOM 3138 C C . PRO A 1 407 ? 2.115 -35.333 -17.271 1.00 98.12 407 PRO A C 1
ATOM 3140 O O . PRO A 1 407 ? 1.509 -36.377 -17.045 1.00 98.12 407 PRO A O 1
ATOM 3143 N N . ASP A 1 408 ? 3.445 -35.275 -17.357 1.00 98.25 408 ASP A N 1
ATOM 3144 C CA . ASP A 1 408 ? 4.349 -36.416 -17.138 1.00 98.25 408 ASP A CA 1
ATOM 3145 C C . ASP A 1 408 ? 4.962 -36.458 -15.719 1.00 98.25 408 ASP A C 1
ATOM 3147 O O . ASP A 1 408 ? 5.945 -37.169 -15.502 1.00 98.25 408 ASP A O 1
ATOM 3151 N N . ALA A 1 409 ? 4.435 -35.675 -14.768 1.00 97.56 409 ALA A N 1
ATOM 3152 C CA . ALA A 1 409 ? 4.843 -35.736 -13.362 1.00 97.56 409 ALA A CA 1
ATOM 3153 C C . ALA A 1 409 ? 4.520 -37.104 -12.729 1.00 97.56 409 ALA A C 1
ATOM 3155 O O . ALA A 1 409 ? 3.806 -37.928 -13.312 1.00 97.56 409 ALA A O 1
ATOM 3156 N N . ASP A 1 410 ? 5.022 -37.347 -11.513 1.00 95.44 410 ASP A N 1
ATOM 3157 C CA . ASP A 1 410 ? 4.619 -38.506 -10.716 1.00 95.44 410 ASP A CA 1
ATOM 3158 C C . ASP A 1 410 ? 3.079 -38.636 -10.695 1.00 95.44 410 ASP A C 1
ATOM 3160 O O . ASP A 1 410 ? 2.382 -37.635 -10.480 1.00 95.44 410 ASP A O 1
ATOM 3164 N N . PRO A 1 411 ? 2.514 -39.842 -10.903 1.00 92.88 411 PRO A N 1
ATOM 3165 C CA . PRO A 1 411 ? 1.068 -40.041 -10.919 1.00 92.88 411 PRO A CA 1
ATOM 3166 C C . PRO A 1 411 ? 0.332 -39.504 -9.686 1.00 92.88 411 PRO A C 1
ATOM 3168 O O . PRO A 1 411 ? -0.841 -39.161 -9.802 1.00 92.88 411 PRO A O 1
ATOM 3171 N N . ALA A 1 412 ? 0.986 -39.413 -8.523 1.00 89.94 412 ALA A N 1
ATOM 3172 C CA . ALA A 1 412 ? 0.402 -38.826 -7.320 1.00 89.94 412 ALA A CA 1
ATOM 3173 C C . ALA A 1 412 ? 0.214 -37.300 -7.419 1.00 89.94 412 ALA A C 1
ATOM 3175 O O . ALA A 1 412 ? -0.735 -36.785 -6.838 1.00 89.94 412 ALA A O 1
ATOM 3176 N N . ILE A 1 413 ? 1.073 -36.592 -8.164 1.00 94.56 413 ILE A N 1
ATOM 3177 C CA . ILE A 1 413 ? 0.911 -35.159 -8.470 1.00 94.56 413 ILE A CA 1
ATOM 3178 C C . ILE A 1 413 ? -0.217 -34.992 -9.493 1.00 94.56 413 ILE A C 1
ATOM 3180 O O . ILE A 1 413 ? -1.137 -34.206 -9.290 1.00 94.56 413 ILE A O 1
ATOM 3184 N N . VAL A 1 414 ? -0.180 -35.774 -10.578 1.00 95.69 414 VAL A N 1
ATOM 3185 C CA . VAL A 1 414 ? -1.179 -35.693 -11.659 1.00 95.69 414 VAL A CA 1
ATOM 3186 C C . VAL A 1 414 ? -2.588 -36.008 -11.149 1.00 95.69 414 VAL A C 1
ATOM 3188 O O . VAL A 1 414 ? -3.553 -35.404 -11.604 1.00 95.69 414 VAL A O 1
ATOM 3191 N N . ALA A 1 415 ? -2.723 -36.930 -10.191 1.00 90.81 415 ALA A N 1
ATOM 3192 C CA . ALA A 1 415 ? -4.013 -37.330 -9.631 1.00 90.81 415 ALA A CA 1
ATOM 3193 C C . ALA A 1 415 ? -4.750 -36.214 -8.870 1.00 90.81 415 ALA A C 1
ATOM 3195 O O . ALA A 1 415 ? -5.962 -36.324 -8.697 1.00 90.81 415 ALA A O 1
ATOM 3196 N N . VAL A 1 416 ? -4.038 -35.179 -8.415 1.00 92.38 416 VAL A N 1
ATOM 3197 C CA . VAL A 1 416 ? -4.602 -34.046 -7.662 1.00 92.38 416 VAL A CA 1
ATOM 3198 C C . VAL A 1 416 ? -4.524 -32.725 -8.431 1.00 92.38 416 VAL A C 1
ATOM 3200 O O . VAL A 1 416 ? -4.840 -31.685 -7.870 1.00 92.38 416 VAL A O 1
ATOM 3203 N N . ALA A 1 417 ? -4.082 -32.753 -9.690 1.00 95.94 417 ALA A N 1
ATOM 3204 C CA . ALA A 1 417 ? -3.973 -31.565 -10.522 1.00 95.94 417 ALA A CA 1
ATOM 3205 C C . ALA A 1 417 ? -5.332 -31.168 -11.114 1.00 95.94 417 ALA A C 1
ATOM 3207 O O . ALA A 1 417 ? -6.021 -31.995 -11.716 1.00 95.94 417 ALA A O 1
ATOM 3208 N N . ASP A 1 418 ? -5.664 -29.885 -11.020 1.00 97.31 418 ASP A N 1
ATOM 3209 C CA . ASP A 1 418 ? -6.846 -29.287 -11.644 1.00 97.31 418 ASP A CA 1
ATOM 3210 C C . ASP A 1 418 ? -6.574 -28.917 -13.110 1.00 97.31 418 ASP A C 1
ATOM 3212 O O . ASP A 1 418 ? -7.457 -28.977 -13.968 1.00 97.31 418 ASP A O 1
ATOM 3216 N N . HIS A 1 419 ? -5.318 -28.583 -13.427 1.00 95.94 419 HIS A N 1
ATOM 3217 C CA . HIS A 1 419 ? -4.868 -28.216 -14.766 1.00 95.94 419 HIS A CA 1
ATOM 3218 C C . HIS A 1 419 ? -3.524 -28.870 -15.089 1.00 95.94 419 HIS A C 1
ATOM 3220 O O . HIS A 1 419 ? -2.578 -28.811 -14.309 1.00 95.94 419 HIS A O 1
ATOM 3226 N N . LEU A 1 420 ? -3.410 -29.465 -16.277 1.00 98.06 420 LEU A N 1
ATOM 3227 C CA . LEU A 1 420 ? -2.133 -29.954 -16.790 1.00 98.06 420 LEU A CA 1
ATOM 3228 C C . LEU A 1 420 ? -1.495 -28.935 -17.736 1.00 98.06 420 LEU A C 1
ATOM 3230 O O . LEU A 1 420 ? -2.075 -28.604 -18.770 1.00 98.06 420 LEU A O 1
ATOM 3234 N N . HIS A 1 421 ? -0.276 -28.501 -17.418 1.00 97.62 421 HIS A N 1
ATOM 3235 C CA . HIS A 1 421 ? 0.493 -27.536 -18.199 1.00 97.62 421 HIS A CA 1
ATOM 3236 C C . HIS A 1 421 ? 1.934 -28.020 -18.393 1.00 97.62 421 HIS A C 1
ATOM 3238 O O . HIS A 1 421 ? 2.599 -28.441 -17.453 1.00 97.62 421 HIS A O 1
ATOM 3244 N N . LYS A 1 422 ? 2.428 -27.996 -19.635 1.00 96.62 422 LYS A N 1
ATOM 3245 C CA . LYS A 1 422 ? 3.729 -28.594 -19.978 1.00 96.62 422 LYS A CA 1
ATOM 3246 C C . LYS A 1 422 ? 4.920 -27.685 -19.669 1.00 96.62 422 LYS A C 1
ATOM 3248 O O . LYS A 1 422 ? 5.997 -28.180 -19.356 1.00 96.62 422 LYS A O 1
ATOM 3253 N N . TYR A 1 423 ? 4.755 -26.378 -19.816 1.00 95.62 423 TYR A N 1
ATOM 3254 C CA . TYR A 1 423 ? 5.857 -25.425 -19.745 1.00 95.62 423 TYR A CA 1
ATOM 3255 C C . TYR A 1 423 ? 5.924 -24.837 -18.337 1.00 95.62 423 TYR A C 1
ATOM 3257 O O . TYR A 1 423 ? 5.528 -23.706 -18.118 1.00 95.62 423 TYR A O 1
ATOM 3265 N N . LEU A 1 424 ? 6.338 -25.658 -17.369 1.00 97.19 424 LEU A N 1
ATOM 3266 C CA . LEU A 1 424 ? 6.590 -25.231 -15.989 1.00 97.19 424 LEU A CA 1
ATOM 3267 C C . LEU A 1 424 ? 8.092 -25.061 -15.752 1.00 97.19 424 LEU A C 1
ATOM 3269 O O . LEU A 1 424 ? 8.890 -25.784 -16.362 1.00 97.19 424 LEU A O 1
ATOM 3273 N N . SER A 1 425 ? 8.432 -24.162 -14.825 1.00 96.81 425 SER A N 1
ATOM 3274 C CA . SER A 1 425 ? 9.808 -23.739 -14.544 1.00 96.81 425 SER A CA 1
ATOM 3275 C C . SER A 1 425 ? 10.770 -24.905 -14.321 1.00 96.81 425 SER A C 1
ATOM 3277 O O . SER A 1 425 ? 10.420 -25.955 -13.776 1.00 96.81 425 SER A O 1
ATOM 3279 N N . ASN A 1 426 ? 11.998 -24.748 -14.791 1.00 95.50 426 ASN A N 1
ATOM 3280 C CA . ASN A 1 426 ? 13.179 -25.586 -14.544 1.00 95.50 426 ASN A CA 1
ATOM 3281 C C . ASN A 1 426 ? 14.173 -24.944 -13.562 1.00 95.50 426 ASN A C 1
ATOM 3283 O O . ASN A 1 426 ? 15.309 -25.414 -13.458 1.00 95.50 426 ASN A O 1
ATOM 3287 N N . GLY A 1 427 ? 13.722 -23.923 -12.833 1.00 96.44 427 GLY A N 1
ATOM 3288 C CA . GLY A 1 427 ? 14.461 -23.253 -11.773 1.00 96.44 427 GLY A CA 1
ATOM 3289 C C . GLY A 1 427 ? 14.697 -21.777 -12.066 1.00 96.44 427 GLY A C 1
ATOM 3290 O O . GLY A 1 427 ? 14.697 -20.986 -11.127 1.00 96.44 427 GLY A O 1
ATOM 3291 N N . ASP A 1 428 ? 14.841 -21.412 -13.339 1.00 96.62 428 ASP A N 1
ATOM 3292 C CA . ASP A 1 428 ? 15.197 -20.081 -13.845 1.00 96.62 428 ASP A CA 1
ATOM 3293 C C . ASP A 1 428 ? 14.108 -19.424 -14.721 1.00 96.62 428 ASP A C 1
ATOM 3295 O O . ASP A 1 428 ? 14.314 -18.340 -15.265 1.00 96.62 428 ASP A O 1
ATOM 3299 N N . ASP A 1 429 ? 12.908 -20.013 -14.783 1.00 96.94 429 ASP A N 1
ATOM 3300 C CA . ASP A 1 429 ? 11.717 -19.362 -15.347 1.00 96.94 429 ASP A CA 1
ATOM 3301 C C . ASP A 1 429 ? 10.854 -18.769 -14.226 1.00 96.94 429 ASP A C 1
ATOM 3303 O O . ASP A 1 429 ? 10.421 -19.504 -13.326 1.00 96.94 429 ASP A O 1
ATOM 3307 N N . ALA A 1 430 ? 10.582 -17.463 -14.293 1.00 97.00 430 ALA A N 1
ATOM 3308 C CA . ALA A 1 430 ? 9.763 -16.760 -13.309 1.00 97.00 430 ALA A CA 1
ATOM 3309 C C . ALA A 1 430 ? 8.280 -16.836 -13.687 1.00 97.00 430 ALA A C 1
ATOM 3311 O O . ALA A 1 430 ? 7.929 -16.642 -14.850 1.00 97.00 430 ALA A O 1
ATOM 3312 N N . PHE A 1 431 ? 7.405 -17.075 -12.715 1.00 98.31 431 PHE A N 1
ATOM 3313 C CA . PHE A 1 431 ? 5.951 -17.089 -12.894 1.00 98.31 431 PHE A CA 1
ATOM 3314 C C . PHE A 1 431 ? 5.307 -15.972 -12.084 1.00 98.31 431 PHE A C 1
ATOM 3316 O O . PHE A 1 431 ? 5.650 -15.778 -10.921 1.00 98.31 431 PHE A O 1
ATOM 3323 N N . ALA A 1 432 ? 4.325 -15.300 -12.677 1.00 96.25 432 ALA A N 1
ATOM 3324 C CA . ALA A 1 432 ? 3.422 -14.406 -11.968 1.00 96.25 432 ALA A CA 1
ATOM 3325 C C . ALA A 1 432 ? 2.018 -15.010 -11.907 1.00 96.25 432 ALA A C 1
ATOM 3327 O O . ALA A 1 432 ? 1.623 -15.781 -12.780 1.00 96.25 432 ALA A O 1
ATOM 3328 N N . LEU A 1 433 ? 1.251 -14.622 -10.898 1.00 96.06 433 LEU A N 1
ATOM 3329 C CA . LEU A 1 433 ? -0.200 -14.725 -10.862 1.00 96.06 433 LEU A CA 1
ATOM 3330 C C . LEU A 1 433 ? -0.746 -13.316 -11.052 1.00 96.06 433 LEU A C 1
ATOM 3332 O O . LEU A 1 433 ? -0.332 -12.397 -10.350 1.00 96.06 433 LEU A O 1
ATOM 3336 N N . VAL A 1 434 ? -1.632 -13.129 -12.025 1.00 87.19 434 VAL A N 1
ATOM 3337 C CA . VAL A 1 434 ? -2.140 -11.801 -12.390 1.00 87.19 434 VAL A CA 1
ATOM 3338 C C . VAL A 1 434 ? -3.656 -11.815 -12.517 1.00 87.19 434 VAL A C 1
ATOM 3340 O O . VAL A 1 434 ? -4.245 -12.848 -12.850 1.00 87.19 434 VAL A O 1
ATOM 3343 N N . HIS A 1 435 ? -4.275 -10.658 -12.301 1.00 82.50 435 HIS A N 1
ATOM 3344 C CA . HIS A 1 435 ? -5.685 -10.417 -12.596 1.00 82.50 435 HIS A CA 1
ATOM 3345 C C . HIS A 1 435 ? -5.819 -9.310 -13.641 1.00 82.50 435 HIS A C 1
ATOM 3347 O O . HIS A 1 435 ? -5.245 -8.231 -13.495 1.00 82.50 435 HIS A O 1
ATOM 3353 N N . GLY A 1 436 ? -6.569 -9.587 -14.703 1.00 80.06 436 GLY A N 1
ATOM 3354 C CA . GLY A 1 436 ? -6.769 -8.699 -15.838 1.00 80.06 436 GLY A CA 1
ATOM 3355 C C . GLY A 1 436 ? -6.537 -9.388 -17.180 1.00 80.06 436 GLY A C 1
ATOM 3356 O O . GLY A 1 436 ? -6.697 -10.598 -17.350 1.00 80.06 436 GLY A O 1
ATOM 3357 N N . THR A 1 437 ? -6.185 -8.581 -18.169 1.00 83.56 437 THR A N 1
ATOM 3358 C CA . THR A 1 437 ? -5.941 -8.988 -19.555 1.00 83.56 437 THR A CA 1
ATOM 3359 C C . THR A 1 437 ? -4.467 -8.852 -19.900 1.00 83.56 437 THR A C 1
ATOM 3361 O O . THR A 1 437 ? -3.721 -8.212 -19.172 1.00 83.56 437 THR A O 1
ATOM 3364 N N . LYS A 1 438 ? -4.030 -9.406 -21.035 1.00 85.50 438 LYS A N 1
ATOM 3365 C CA . LYS A 1 438 ? -2.630 -9.288 -21.464 1.00 85.50 438 LYS A CA 1
ATOM 3366 C C . LYS A 1 438 ? -2.183 -7.828 -21.624 1.00 85.50 438 LYS A C 1
ATOM 3368 O O . LYS A 1 438 ? -1.010 -7.526 -21.444 1.00 85.50 438 LYS A O 1
ATOM 3373 N N . GLU A 1 439 ? -3.105 -6.949 -21.998 1.00 81.69 439 GLU A N 1
ATOM 3374 C CA . GLU A 1 439 ? -2.846 -5.534 -22.250 1.00 81.69 439 GLU A CA 1
ATOM 3375 C C . GLU A 1 439 ? -2.963 -4.649 -20.998 1.00 81.69 439 GLU A C 1
ATOM 3377 O O . GLU A 1 439 ? -2.485 -3.519 -21.027 1.00 81.69 439 GLU A O 1
ATOM 3382 N N . ASP A 1 440 ? -3.618 -5.134 -19.941 1.00 74.19 440 ASP A N 1
ATOM 3383 C CA . ASP A 1 440 ? -3.900 -4.381 -18.714 1.00 74.19 440 ASP A CA 1
ATOM 3384 C C . ASP A 1 440 ? -4.183 -5.357 -17.564 1.00 74.19 440 ASP A C 1
ATOM 3386 O O . ASP A 1 440 ? -5.216 -6.041 -17.568 1.00 74.19 440 ASP A O 1
ATOM 3390 N N . TYR A 1 441 ? -3.242 -5.472 -16.627 1.00 77.88 441 TYR A N 1
ATOM 3391 C CA . TYR A 1 441 ? -3.288 -6.422 -15.518 1.00 77.88 441 TYR A CA 1
ATOM 3392 C C . TYR A 1 441 ? -2.594 -5.888 -14.266 1.00 77.88 441 TYR A C 1
ATOM 3394 O O . TYR A 1 441 ? -1.707 -5.039 -14.329 1.00 77.88 441 TYR A O 1
ATOM 3402 N N . VAL A 1 442 ? -2.956 -6.476 -13.127 1.00 75.31 442 VAL A N 1
ATOM 3403 C CA . VAL A 1 442 ? -2.270 -6.311 -11.843 1.00 75.31 442 VAL A CA 1
ATOM 3404 C C . VAL A 1 442 ? -1.558 -7.614 -11.494 1.00 75.31 442 VAL A C 1
ATOM 3406 O O . VAL A 1 442 ? -2.148 -8.693 -11.602 1.00 75.31 442 VAL A O 1
ATOM 3409 N N . VAL A 1 443 ? -0.290 -7.520 -11.087 1.00 80.44 443 VAL A N 1
ATOM 3410 C CA . VAL A 1 443 ? 0.475 -8.655 -10.553 1.00 80.44 443 VAL A CA 1
ATOM 3411 C C . VAL A 1 443 ? 0.095 -8.870 -9.095 1.00 80.44 443 VAL A C 1
ATOM 3413 O O . VAL A 1 443 ? 0.147 -7.937 -8.302 1.00 80.44 443 VAL A O 1
ATOM 3416 N N . ILE A 1 444 ? -0.285 -10.099 -8.765 1.00 82.38 444 ILE A N 1
ATOM 3417 C CA . ILE A 1 444 ? -0.739 -10.498 -7.433 1.00 82.38 444 ILE A CA 1
ATOM 3418 C C . ILE A 1 444 ? 0.382 -11.184 -6.654 1.00 82.38 444 ILE A C 1
ATOM 3420 O O . ILE A 1 444 ? 0.642 -10.849 -5.505 1.00 82.38 444 ILE A O 1
ATOM 3424 N N . ASP A 1 445 ? 1.043 -12.160 -7.273 1.00 91.94 445 ASP A N 1
ATOM 3425 C CA . ASP A 1 445 ? 2.094 -12.942 -6.625 1.00 91.94 445 ASP A CA 1
ATOM 3426 C C . ASP A 1 445 ? 3.128 -13.394 -7.650 1.00 91.94 445 ASP A C 1
ATOM 3428 O O . ASP A 1 445 ? 2.801 -13.551 -8.831 1.00 91.94 445 ASP A O 1
ATOM 3432 N N . VAL A 1 446 ? 4.362 -13.627 -7.209 1.00 94.88 446 VAL A N 1
ATOM 3433 C CA . VAL A 1 446 ? 5.456 -14.058 -8.087 1.00 94.88 446 VAL A CA 1
ATOM 3434 C C . VAL A 1 446 ? 6.306 -15.168 -7.474 1.00 94.88 446 VAL A C 1
ATOM 3436 O O . VAL A 1 446 ? 6.507 -15.251 -6.263 1.00 94.88 446 VAL A O 1
ATOM 3439 N N . ILE A 1 447 ? 6.843 -16.024 -8.343 1.00 98.00 447 ILE A N 1
ATOM 3440 C CA . ILE A 1 447 ? 7.939 -16.944 -8.041 1.00 98.00 447 ILE A CA 1
ATOM 3441 C C . ILE A 1 447 ? 9.050 -16.686 -9.051 1.00 98.00 447 ILE A C 1
ATOM 3443 O O . ILE A 1 447 ? 8.856 -16.911 -10.244 1.00 98.00 447 ILE A O 1
ATOM 3447 N N . GLY A 1 448 ? 10.212 -16.257 -8.567 1.00 96.81 448 GLY A N 1
ATOM 3448 C CA . GLY A 1 448 ? 11.291 -15.736 -9.405 1.00 96.81 448 GLY A CA 1
ATOM 3449 C C . GLY A 1 448 ? 11.129 -14.247 -9.721 1.00 96.81 448 GLY A C 1
ATOM 3450 O O . GLY A 1 448 ? 10.050 -13.672 -9.580 1.00 96.81 448 GLY A O 1
ATOM 3451 N N . ASP A 1 449 ? 12.223 -13.618 -10.142 1.00 92.81 449 ASP A N 1
ATOM 3452 C CA . ASP A 1 449 ? 12.240 -12.199 -10.492 1.00 92.81 449 ASP A CA 1
ATOM 3453 C C . ASP A 1 449 ? 11.666 -11.986 -11.901 1.00 92.81 449 ASP A C 1
ATOM 3455 O O . ASP A 1 449 ? 12.300 -12.325 -12.901 1.00 92.81 449 ASP A O 1
ATOM 3459 N N . ILE A 1 450 ? 10.454 -11.432 -11.973 1.00 90.94 450 ILE A N 1
ATOM 3460 C CA . ILE A 1 450 ? 9.739 -11.172 -13.232 1.00 90.94 450 ILE A CA 1
ATOM 3461 C C . ILE A 1 450 ? 10.197 -9.898 -13.957 1.00 90.94 450 ILE A C 1
ATOM 3463 O O . ILE A 1 450 ? 9.738 -9.661 -15.074 1.00 90.94 450 ILE A O 1
ATOM 3467 N N . ASN A 1 451 ? 11.070 -9.096 -13.334 1.00 86.38 451 ASN A N 1
ATOM 3468 C CA . ASN A 1 451 ? 11.628 -7.848 -13.873 1.00 86.38 451 ASN A CA 1
ATOM 3469 C C . ASN A 1 451 ? 13.162 -7.904 -14.024 1.00 86.38 451 ASN A C 1
ATOM 3471 O O . ASN A 1 451 ? 13.775 -6.951 -14.510 1.00 86.38 451 ASN A O 1
ATOM 3475 N N . GLY A 1 452 ? 13.782 -9.007 -13.600 1.00 84.62 452 GLY A N 1
ATOM 3476 C CA . GLY A 1 452 ? 15.226 -9.164 -13.511 1.00 84.62 452 GLY A CA 1
ATOM 3477 C C . GLY A 1 452 ? 15.853 -10.062 -14.579 1.00 84.62 452 GLY A C 1
ATOM 3478 O O . GLY A 1 452 ? 15.172 -10.727 -15.365 1.00 84.62 452 GLY A O 1
ATOM 3479 N N . PRO A 1 453 ? 17.195 -10.093 -14.623 1.00 88.50 453 PRO A N 1
ATOM 3480 C CA . PRO A 1 453 ? 17.927 -10.974 -15.520 1.00 88.50 453 PRO A CA 1
ATOM 3481 C C . PRO A 1 453 ? 17.795 -12.446 -15.106 1.00 88.50 453 PRO A C 1
ATOM 3483 O O . PRO A 1 453 ? 17.448 -12.775 -13.972 1.00 88.50 453 PRO A O 1
ATOM 3486 N N . ASP A 1 454 ? 18.161 -13.334 -16.030 1.00 92.38 454 ASP A N 1
ATOM 3487 C CA . ASP A 1 454 ? 18.281 -14.772 -15.788 1.00 92.38 454 ASP A CA 1
ATOM 3488 C C . ASP A 1 454 ? 19.191 -15.065 -14.572 1.00 92.38 454 ASP A C 1
ATOM 3490 O O . ASP A 1 454 ? 20.365 -14.668 -14.584 1.00 92.38 454 ASP A O 1
ATOM 3494 N N . PRO A 1 455 ? 18.722 -15.792 -13.534 1.00 93.81 455 PRO A N 1
ATOM 3495 C CA . PRO A 1 455 ? 19.580 -16.232 -12.431 1.00 93.81 455 PRO A CA 1
ATOM 3496 C C . PRO A 1 455 ? 20.585 -17.323 -12.863 1.00 93.81 455 PRO A C 1
ATOM 3498 O O . PRO A 1 455 ? 21.431 -17.746 -12.071 1.00 93.81 455 PRO A O 1
ATOM 3501 N N . GLY A 1 456 ? 20.468 -17.838 -14.091 1.00 94.38 456 GLY A N 1
ATOM 3502 C CA . GLY A 1 456 ? 21.317 -18.834 -14.746 1.00 94.38 456 GLY A CA 1
ATOM 3503 C C . GLY A 1 456 ? 21.111 -20.276 -14.275 1.00 94.38 456 GLY A C 1
ATOM 3504 O O . GLY A 1 456 ? 21.615 -21.212 -14.897 1.00 94.38 456 GLY A O 1
ATOM 3505 N N . SER A 1 457 ? 20.445 -20.480 -13.140 1.00 93.12 457 SER A N 1
ATOM 3506 C CA . SER A 1 457 ? 20.082 -21.809 -12.641 1.00 93.12 457 SER A CA 1
ATOM 3507 C C . SER A 1 457 ? 18.840 -21.750 -11.761 1.00 93.12 457 SER A C 1
ATOM 3509 O O . SER A 1 457 ? 17.952 -22.581 -11.900 1.00 93.12 457 SER A O 1
ATOM 3511 N N . GLY A 1 458 ? 18.800 -20.803 -10.830 1.00 96.69 458 GLY A N 1
ATOM 3512 C CA . GLY A 1 458 ? 17.638 -20.540 -9.995 1.00 96.69 458 GLY A CA 1
ATOM 3513 C C . GLY A 1 458 ? 17.943 -19.482 -8.948 1.00 96.69 458 GLY A C 1
ATOM 3514 O O . GLY A 1 458 ? 19.110 -19.281 -8.594 1.00 96.69 458 GLY A O 1
ATOM 3515 N N . TRP A 1 459 ? 16.901 -18.816 -8.467 1.00 97.88 459 TRP A N 1
ATOM 3516 C CA . TRP A 1 459 ? 17.001 -17.742 -7.487 1.00 97.88 459 TRP A CA 1
ATOM 3517 C C . TRP A 1 459 ? 17.352 -18.275 -6.101 1.00 97.88 459 TRP A C 1
ATOM 3519 O O . TRP A 1 459 ? 16.993 -19.395 -5.732 1.00 97.88 459 TRP A O 1
ATOM 3529 N N . GLU A 1 460 ? 18.077 -17.467 -5.331 1.00 98.06 460 GLU A N 1
ATOM 3530 C CA . GLU A 1 460 ? 18.277 -17.714 -3.906 1.00 98.06 460 GLU A CA 1
ATOM 3531 C C . GLU A 1 460 ? 16.954 -17.533 -3.155 1.00 98.06 460 GLU A C 1
ATOM 3533 O O . GLU A 1 460 ? 16.204 -16.604 -3.441 1.00 98.06 460 GLU A O 1
ATOM 3538 N N . VAL A 1 461 ? 16.660 -18.435 -2.217 1.00 98.50 461 VAL A N 1
ATOM 3539 C CA . VAL A 1 461 ? 15.455 -18.365 -1.377 1.00 98.50 461 VAL A CA 1
ATOM 3540 C C . VAL A 1 461 ? 15.837 -18.748 0.041 1.00 98.50 461 VAL A C 1
ATOM 3542 O O . VAL A 1 461 ? 16.460 -19.791 0.249 1.00 98.50 461 VAL A O 1
ATOM 3545 N N . ALA A 1 462 ? 15.480 -17.920 1.022 1.00 96.50 462 ALA A N 1
ATOM 3546 C CA . ALA A 1 462 ? 15.778 -18.157 2.435 1.00 96.50 462 ALA A CA 1
ATOM 3547 C C . ALA A 1 462 ? 17.269 -18.453 2.726 1.00 96.50 462 ALA A C 1
ATOM 3549 O O . ALA A 1 462 ? 17.594 -19.231 3.630 1.00 96.50 462 ALA A O 1
ATOM 3550 N N . GLY A 1 463 ? 18.182 -17.851 1.956 1.00 95.88 463 GLY A N 1
ATOM 3551 C CA . GLY A 1 463 ? 19.631 -18.061 2.067 1.00 95.88 463 GLY A CA 1
ATOM 3552 C C . GLY A 1 463 ? 20.156 -19.340 1.399 1.00 95.88 463 GLY A C 1
ATOM 3553 O O . GLY A 1 463 ? 21.324 -19.700 1.568 1.00 95.88 463 GLY A O 1
ATOM 3554 N N . ILE A 1 464 ? 19.307 -20.070 0.666 1.00 97.81 464 ILE A N 1
ATOM 3555 C CA . ILE A 1 464 ? 19.686 -21.260 -0.101 1.00 97.81 464 ILE A CA 1
ATOM 3556 C C . ILE A 1 464 ? 19.902 -20.858 -1.556 1.00 97.81 464 ILE A C 1
ATOM 3558 O O . ILE A 1 464 ? 18.961 -20.512 -2.269 1.00 97.81 464 ILE A O 1
ATOM 3562 N N . SER A 1 465 ? 21.156 -20.938 -1.998 1.00 97.44 465 SER A N 1
ATOM 3563 C CA . SER A 1 465 ? 21.541 -20.677 -3.387 1.00 97.44 465 SER A CA 1
ATOM 3564 C C . SER A 1 465 ? 20.787 -21.604 -4.349 1.00 97.44 465 SER A C 1
ATOM 3566 O O . SER A 1 465 ? 20.780 -22.820 -4.156 1.00 97.44 465 SER A O 1
ATOM 3568 N N . SER A 1 466 ? 20.164 -21.023 -5.380 1.00 97.19 466 SER A N 1
ATOM 3569 C CA . SER A 1 466 ? 19.281 -21.723 -6.326 1.00 97.19 466 SER A CA 1
ATOM 3570 C C . SER A 1 466 ? 18.128 -22.497 -5.673 1.00 97.19 466 SER A C 1
ATOM 3572 O O . SER A 1 466 ? 17.768 -23.578 -6.132 1.00 97.19 466 SER A O 1
ATOM 3574 N N . GLY A 1 467 ? 17.516 -21.929 -4.633 1.00 97.75 467 GLY A N 1
ATOM 3575 C CA . GLY A 1 467 ? 16.368 -22.494 -3.922 1.00 97.75 467 GLY A CA 1
ATOM 3576 C C . GLY A 1 467 ? 15.111 -22.729 -4.775 1.00 97.75 467 GLY A C 1
ATOM 3577 O O . GLY A 1 467 ? 14.246 -23.488 -4.354 1.00 97.75 467 GLY A O 1
ATOM 3578 N N . THR A 1 468 ? 14.999 -22.148 -5.975 1.00 98.31 468 THR A N 1
ATOM 3579 C CA . THR A 1 468 ? 13.914 -22.453 -6.935 1.00 98.31 468 THR A CA 1
ATOM 3580 C C . THR A 1 468 ? 14.180 -23.677 -7.820 1.00 98.31 468 THR A C 1
ATOM 3582 O O . THR A 1 468 ? 13.297 -24.084 -8.576 1.00 98.31 468 THR A O 1
ATOM 3585 N N . LYS A 1 469 ? 15.371 -24.279 -7.751 1.00 97.88 469 LYS A N 1
ATOM 3586 C CA . LYS A 1 469 ? 15.765 -25.446 -8.550 1.00 97.88 469 LYS A CA 1
ATOM 3587 C C . LYS A 1 469 ? 15.953 -26.669 -7.671 1.00 97.88 469 LYS A C 1
ATOM 3589 O O . LYS A 1 469 ? 16.576 -26.565 -6.625 1.00 97.88 469 LYS A O 1
ATOM 3594 N N . ASP A 1 470 ? 15.511 -27.841 -8.124 1.00 97.62 470 ASP A N 1
ATOM 3595 C CA . ASP A 1 470 ? 15.651 -29.102 -7.388 1.00 97.62 470 ASP A CA 1
ATOM 3596 C C . ASP A 1 470 ? 15.069 -29.036 -5.953 1.00 97.62 470 ASP A C 1
ATOM 3598 O O . ASP A 1 470 ? 15.546 -29.712 -5.040 1.00 97.62 470 ASP A O 1
ATOM 3602 N N . HIS A 1 471 ? 14.021 -28.236 -5.751 1.00 98.06 471 HIS A N 1
ATOM 3603 C CA . HIS A 1 471 ? 13.428 -27.927 -4.450 1.00 98.06 4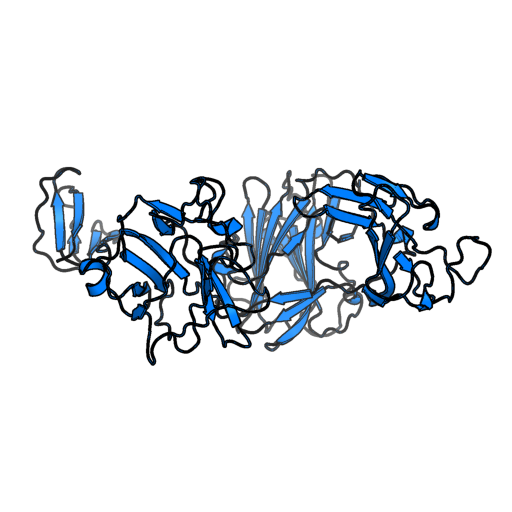71 HIS A CA 1
ATOM 3604 C C . HIS A 1 471 ? 11.903 -27.794 -4.538 1.00 98.06 471 HIS A C 1
ATOM 3606 O O . HIS A 1 471 ? 11.311 -27.648 -5.610 1.00 98.06 471 HIS A O 1
ATOM 3612 N N . THR A 1 472 ? 11.249 -27.865 -3.378 1.00 97.94 472 THR A N 1
ATOM 3613 C CA . THR A 1 472 ? 9.843 -27.473 -3.218 1.00 97.94 472 THR A CA 1
ATOM 3614 C C . THR A 1 472 ? 9.765 -26.291 -2.267 1.00 97.94 472 THR A C 1
ATOM 3616 O O . THR A 1 472 ? 10.293 -26.350 -1.161 1.00 97.94 472 THR A O 1
ATOM 3619 N N . LEU A 1 473 ? 9.101 -25.223 -2.687 1.00 98.44 473 LEU A N 1
ATOM 3620 C CA . LEU A 1 473 ? 8.822 -24.054 -1.868 1.00 98.44 473 LEU A CA 1
ATOM 3621 C C . LEU A 1 473 ? 7.401 -24.162 -1.328 1.00 98.44 473 LEU A C 1
ATOM 3623 O O . LEU A 1 473 ? 6.477 -24.477 -2.076 1.00 98.44 473 LEU A O 1
ATOM 3627 N N . ILE A 1 474 ? 7.229 -23.905 -0.033 1.00 96.62 474 ILE A N 1
ATOM 3628 C CA . ILE A 1 474 ? 5.917 -23.823 0.616 1.00 96.62 474 ILE A CA 1
ATOM 3629 C C . ILE A 1 474 ? 5.825 -22.498 1.364 1.00 96.62 474 ILE A C 1
ATOM 3631 O O . ILE A 1 474 ? 6.712 -22.193 2.159 1.00 96.62 474 ILE A O 1
ATOM 3635 N N . ARG A 1 475 ? 4.750 -21.734 1.167 1.00 93.50 475 ARG A N 1
ATOM 3636 C CA . ARG A 1 475 ? 4.479 -20.531 1.962 1.00 93.50 475 ARG A CA 1
ATOM 3637 C C . ARG A 1 475 ? 4.416 -20.859 3.452 1.00 93.50 475 ARG A C 1
ATOM 3639 O O . ARG A 1 475 ? 3.806 -21.854 3.867 1.00 93.50 475 ARG A O 1
ATOM 3646 N N . LYS A 1 476 ? 5.038 -20.019 4.282 1.00 81.31 476 LYS A N 1
ATOM 3647 C CA . LYS A 1 476 ? 4.921 -20.118 5.741 1.00 81.31 476 LYS A CA 1
ATOM 3648 C C . LYS A 1 476 ? 3.446 -19.984 6.159 1.00 81.31 476 LYS A C 1
ATOM 3650 O O . LYS A 1 476 ? 2.696 -19.259 5.517 1.00 81.31 476 LYS A O 1
ATOM 3655 N N . PRO A 1 477 ? 3.011 -20.626 7.261 1.00 73.44 477 PRO A N 1
ATOM 3656 C CA . PRO A 1 477 ? 1.615 -20.562 7.709 1.00 73.44 477 PRO A CA 1
ATOM 3657 C C . PRO A 1 477 ? 1.093 -19.159 8.046 1.00 73.44 477 PRO A C 1
ATOM 3659 O O . PRO A 1 477 ? -0.113 -18.987 8.147 1.00 73.44 477 PRO A O 1
ATOM 3662 N N . THR A 1 478 ? 1.991 -18.200 8.277 1.00 71.44 478 THR A N 1
ATOM 3663 C CA . THR A 1 478 ? 1.671 -16.791 8.544 1.00 71.44 478 THR A CA 1
ATOM 3664 C C . THR A 1 478 ? 1.451 -15.976 7.271 1.00 71.44 478 THR A C 1
ATOM 3666 O O . THR A 1 478 ? 1.187 -14.790 7.377 1.00 71.44 478 THR A O 1
ATOM 3669 N N . ILE A 1 479 ? 1.621 -16.578 6.090 1.00 75.44 479 ILE A N 1
ATOM 3670 C CA . ILE A 1 479 ? 1.421 -15.915 4.802 1.00 75.44 479 ILE A CA 1
ATOM 3671 C C . ILE A 1 479 ? 0.061 -16.334 4.256 1.00 75.44 479 ILE A C 1
ATOM 3673 O O . ILE A 1 479 ? -0.200 -17.523 4.043 1.00 75.44 479 ILE A O 1
ATOM 3677 N N . SER A 1 480 ? -0.797 -15.342 4.070 1.00 68.31 480 SER A N 1
ATOM 3678 C CA . SER A 1 480 ? -2.219 -15.468 3.740 1.00 68.31 480 SER A CA 1
ATOM 3679 C C . SER A 1 480 ? -2.590 -14.776 2.422 1.00 68.31 480 SER A C 1
ATOM 3681 O O . SER A 1 480 ? -3.729 -14.924 1.990 1.00 68.31 480 SER A O 1
ATOM 3683 N N . GLY A 1 481 ? -1.641 -14.096 1.767 1.00 69.50 481 GLY A N 1
ATOM 3684 C CA . GLY A 1 481 ? -1.831 -13.351 0.519 1.00 69.50 481 GLY A CA 1
ATOM 3685 C C . GLY A 1 481 ? -0.596 -13.380 -0.387 1.00 69.50 481 GLY A C 1
ATOM 3686 O O . GLY A 1 481 ? 0.445 -13.944 -0.030 1.00 69.50 481 GLY A O 1
ATOM 3687 N N . GLY A 1 482 ? -0.747 -12.823 -1.590 1.00 76.50 482 GLY A N 1
ATOM 3688 C CA . GLY A 1 482 ? 0.301 -12.768 -2.611 1.00 76.50 482 GLY A CA 1
ATOM 3689 C C . GLY A 1 482 ? 1.340 -11.681 -2.340 1.00 76.50 482 GLY A C 1
ATOM 3690 O O . GLY A 1 482 ? 1.070 -10.717 -1.628 1.00 76.50 482 GLY A O 1
ATOM 3691 N N . ASN A 1 483 ? 2.535 -11.831 -2.913 1.00 78.38 483 ASN A N 1
ATOM 3692 C CA . ASN A 1 483 ? 3.575 -10.812 -2.860 1.00 78.38 483 ASN A CA 1
ATOM 3693 C C . ASN A 1 483 ? 4.168 -10.592 -4.267 1.00 78.38 483 ASN A C 1
ATOM 3695 O O . ASN A 1 483 ? 4.837 -11.487 -4.788 1.00 78.38 483 ASN A O 1
ATOM 3699 N N . PRO A 1 484 ? 3.955 -9.422 -4.899 1.00 81.62 484 PRO A N 1
ATOM 3700 C CA . PRO A 1 484 ? 4.489 -9.136 -6.229 1.00 81.62 484 PRO A CA 1
ATOM 3701 C C . PRO A 1 484 ? 5.989 -8.777 -6.227 1.00 81.62 484 PRO A C 1
ATOM 3703 O O . PRO A 1 484 ? 6.587 -8.682 -7.299 1.00 81.62 484 PRO A O 1
ATOM 3706 N N . ASP A 1 485 ? 6.607 -8.578 -5.057 1.00 79.88 485 ASP A N 1
ATOM 3707 C CA . ASP A 1 485 ? 8.044 -8.343 -4.899 1.00 79.88 485 ASP A CA 1
ATOM 3708 C C . ASP A 1 485 ? 8.761 -9.655 -4.550 1.00 79.88 485 ASP A C 1
ATOM 3710 O O . ASP A 1 485 ? 8.768 -10.125 -3.406 1.00 79.88 485 ASP A O 1
ATOM 3714 N N . TRP A 1 486 ? 9.412 -10.248 -5.554 1.00 92.31 486 TRP A N 1
ATOM 3715 C CA . TRP A 1 486 ? 10.154 -11.491 -5.370 1.00 92.31 486 TRP A CA 1
ATOM 3716 C C . TRP A 1 486 ? 11.296 -11.360 -4.361 1.00 92.31 486 TRP A C 1
ATOM 3718 O O . TRP A 1 486 ? 11.535 -12.303 -3.612 1.00 92.31 486 TRP A O 1
ATOM 3728 N N . ALA A 1 487 ? 12.004 -10.228 -4.311 1.00 85.62 487 ALA A N 1
ATOM 3729 C CA . ALA A 1 487 ? 13.141 -10.069 -3.408 1.00 85.62 487 ALA A CA 1
ATOM 3730 C C . ALA A 1 487 ? 12.677 -10.049 -1.946 1.00 85.62 487 ALA A C 1
ATOM 3732 O O . ALA A 1 487 ? 13.267 -10.730 -1.101 1.00 85.62 487 ALA A O 1
ATOM 3733 N N . ALA A 1 488 ? 11.584 -9.331 -1.665 1.00 76.31 488 ALA A N 1
ATOM 3734 C CA . ALA A 1 488 ? 10.942 -9.342 -0.354 1.00 76.31 488 ALA A CA 1
ATOM 3735 C C . ALA A 1 488 ? 10.415 -10.742 0.001 1.00 76.31 488 ALA A C 1
ATOM 3737 O O . ALA A 1 488 ? 10.654 -11.236 1.102 1.00 76.31 488 ALA A O 1
ATOM 3738 N N . SER A 1 489 ? 9.756 -11.409 -0.950 1.00 88.69 489 SER A N 1
ATOM 3739 C CA . SER A 1 489 ? 9.160 -12.727 -0.743 1.00 88.69 489 SER A CA 1
ATOM 3740 C C . SER A 1 489 ? 10.197 -13.835 -0.519 1.00 88.69 489 SER A C 1
ATOM 3742 O O . SER A 1 489 ? 10.074 -14.658 0.395 1.00 88.69 489 SER A O 1
ATOM 3744 N N . ALA A 1 490 ? 11.246 -13.864 -1.342 1.00 96.31 490 ALA A N 1
ATOM 3745 C CA . ALA A 1 490 ? 12.312 -14.857 -1.290 1.00 96.31 490 ALA A CA 1
ATOM 3746 C C . ALA A 1 490 ? 13.129 -14.749 0.001 1.00 96.31 490 ALA A C 1
ATOM 3748 O O . ALA A 1 490 ? 13.502 -15.786 0.563 1.00 96.31 490 ALA A O 1
ATOM 3749 N N . GLY A 1 491 ? 13.355 -13.524 0.487 1.00 92.31 491 GLY A N 1
ATOM 3750 C CA . GLY A 1 491 ? 14.155 -13.232 1.672 1.00 92.31 491 GLY A CA 1
ATOM 3751 C C . GLY A 1 491 ? 15.627 -13.625 1.527 1.00 92.31 491 GLY A C 1
ATOM 3752 O O . GLY A 1 491 ? 16.045 -14.321 0.600 1.00 92.31 491 GLY A O 1
ATOM 3753 N N . THR A 1 492 ? 16.439 -13.198 2.488 1.00 89.50 492 THR A N 1
ATOM 3754 C CA . THR A 1 492 ? 17.880 -13.497 2.519 1.00 89.50 492 THR A CA 1
ATOM 3755 C C . THR A 1 492 ? 18.215 -14.675 3.431 1.00 89.50 492 THR A C 1
ATOM 3757 O O . THR A 1 492 ? 19.318 -15.217 3.387 1.00 89.50 492 THR A O 1
ATOM 3760 N N . ASN A 1 493 ? 17.283 -15.078 4.294 1.00 88.44 493 ASN A N 1
ATOM 3761 C CA . ASN A 1 493 ? 17.452 -16.148 5.265 1.00 88.44 493 ASN A CA 1
ATOM 3762 C C . ASN A 1 493 ? 16.090 -16.742 5.679 1.00 88.44 493 ASN A C 1
ATOM 3764 O O . ASN A 1 493 ? 15.024 -16.339 5.225 1.00 88.44 493 ASN A O 1
ATOM 3768 N N . THR A 1 494 ? 16.099 -17.751 6.546 1.00 87.56 494 THR A N 1
ATOM 3769 C CA . THR A 1 494 ? 14.863 -18.429 6.964 1.00 87.56 494 THR A CA 1
ATOM 3770 C C . THR A 1 494 ? 13.946 -17.587 7.850 1.00 87.56 494 THR A C 1
ATOM 3772 O O . THR A 1 494 ? 12.805 -17.992 8.061 1.00 87.56 494 THR A O 1
ATOM 3775 N N . GLU A 1 495 ? 14.413 -16.480 8.427 1.00 80.69 495 GLU A N 1
ATOM 3776 C CA . GLU A 1 495 ? 13.603 -15.609 9.288 1.00 80.69 495 GLU A CA 1
ATOM 3777 C C . GLU A 1 495 ? 12.787 -14.628 8.445 1.00 80.69 495 GLU A C 1
ATOM 3779 O O . GLU A 1 495 ? 11.566 -14.595 8.602 1.00 80.69 495 GLU A O 1
ATOM 3784 N N . ASP A 1 496 ? 13.439 -13.926 7.514 1.00 80.00 496 ASP A N 1
ATOM 3785 C CA . ASP A 1 496 ? 12.826 -12.895 6.664 1.00 80.00 496 ASP A CA 1
ATOM 3786 C C . ASP A 1 496 ? 12.105 -13.440 5.418 1.00 80.00 496 ASP A C 1
ATOM 3788 O O . ASP A 1 496 ? 11.224 -12.770 4.897 1.00 80.00 496 ASP A O 1
ATOM 3792 N N . SER A 1 497 ? 12.417 -14.660 4.968 1.00 89.56 497 SER A N 1
ATOM 3793 C CA . SER A 1 497 ? 11.735 -15.281 3.826 1.00 89.56 497 SER A CA 1
ATOM 3794 C C . SER A 1 497 ? 10.273 -15.611 4.121 1.00 89.56 497 SER A C 1
ATOM 3796 O O . SER A 1 497 ? 9.937 -16.082 5.207 1.00 89.56 497 SER A O 1
ATOM 3798 N N . GLU A 1 498 ? 9.399 -15.494 3.129 1.00 90.75 498 GLU A N 1
ATOM 3799 C CA . GLU A 1 498 ? 8.016 -15.978 3.207 1.00 90.75 498 GLU A CA 1
ATOM 3800 C C . GLU A 1 498 ? 7.913 -17.497 2.960 1.00 90.75 498 GLU A C 1
ATOM 3802 O O . GLU A 1 498 ? 6.874 -18.115 3.221 1.00 90.75 498 GLU A O 1
ATOM 3807 N N . TRP A 1 499 ? 9.003 -18.125 2.506 1.00 97.69 499 TRP A N 1
ATOM 3808 C CA . TRP A 1 499 ? 9.034 -19.510 2.054 1.00 97.69 499 TRP A CA 1
ATOM 3809 C C . TRP A 1 499 ? 9.748 -20.446 3.032 1.00 97.69 499 TRP A C 1
ATOM 3811 O O . TRP A 1 499 ? 10.747 -20.129 3.677 1.00 97.69 499 TRP A O 1
ATOM 3821 N N . ILE A 1 500 ? 9.241 -21.671 3.094 1.00 95.25 500 ILE A N 1
ATOM 3822 C CA . ILE A 1 500 ? 9.926 -22.842 3.622 1.00 95.25 500 ILE A CA 1
ATOM 3823 C C . ILE A 1 500 ? 10.452 -23.617 2.415 1.00 95.25 500 ILE A C 1
ATOM 3825 O O . ILE A 1 500 ? 9.670 -24.137 1.618 1.00 95.25 500 ILE A O 1
ATOM 3829 N N . VAL A 1 501 ? 11.774 -23.708 2.299 1.00 97.50 501 VAL A N 1
ATOM 3830 C CA . VAL A 1 501 ? 12.444 -24.473 1.242 1.00 97.50 501 VAL A CA 1
ATOM 3831 C C . VAL A 1 501 ? 12.602 -25.922 1.702 1.00 97.50 501 VAL A C 1
ATOM 3833 O O . VAL A 1 501 ? 13.281 -26.205 2.691 1.00 97.50 501 VAL A O 1
ATOM 3836 N N . LEU A 1 502 ? 11.952 -26.847 1.005 1.00 95.75 502 LEU A N 1
ATOM 3837 C CA . LEU A 1 502 ? 12.029 -28.285 1.241 1.00 95.75 502 LEU A CA 1
ATOM 3838 C C . LEU A 1 502 ? 12.949 -28.964 0.230 1.00 95.75 502 LEU A C 1
ATOM 3840 O O . LEU A 1 502 ? 13.161 -28.472 -0.879 1.00 95.75 502 LEU A O 1
ATOM 3844 N N . ASP A 1 503 ? 13.462 -30.131 0.614 1.00 96.81 503 ASP A N 1
ATOM 3845 C CA . ASP A 1 503 ? 14.274 -30.979 -0.254 1.00 96.81 503 ASP A CA 1
ATOM 3846 C C . ASP A 1 503 ? 13.534 -31.372 -1.543 1.00 96.81 503 ASP A C 1
ATOM 3848 O O . ASP A 1 503 ? 12.301 -31.423 -1.608 1.00 96.81 503 ASP A O 1
ATOM 3852 N N . LYS A 1 504 ? 14.319 -31.715 -2.566 1.00 96.56 504 LYS A N 1
ATOM 3853 C CA . LYS A 1 504 ? 13.831 -32.254 -3.833 1.00 96.56 504 LYS A CA 1
ATOM 3854 C C . LYS A 1 504 ? 12.822 -33.385 -3.632 1.00 96.56 504 LYS A C 1
ATOM 3856 O O . LYS A 1 504 ? 13.068 -34.329 -2.883 1.00 96.56 504 LYS A O 1
ATOM 3861 N N . ASP A 1 505 ? 11.735 -33.322 -4.393 1.00 93.81 505 ASP A N 1
ATOM 3862 C CA . ASP A 1 505 ? 10.644 -34.298 -4.389 1.00 93.81 505 ASP A CA 1
ATOM 3863 C C . ASP A 1 505 ? 9.897 -34.456 -3.047 1.00 93.81 505 ASP A C 1
ATOM 3865 O O . ASP A 1 505 ? 9.366 -35.527 -2.736 1.00 93.81 505 ASP A O 1
ATOM 3869 N N . VAL A 1 506 ? 9.833 -33.385 -2.246 1.00 91.25 506 VAL A N 1
ATOM 3870 C CA . VAL A 1 506 ? 9.061 -33.332 -0.996 1.00 91.25 506 VAL A CA 1
ATOM 3871 C C . VAL A 1 506 ? 7.956 -32.281 -1.097 1.00 91.25 506 VAL A C 1
ATOM 3873 O O . VAL A 1 506 ? 8.218 -31.092 -0.996 1.00 91.25 506 VAL A O 1
ATOM 3876 N N . TRP A 1 507 ? 6.700 -32.717 -1.213 1.00 87.94 507 TRP A N 1
ATOM 3877 C CA . TRP A 1 507 ? 5.536 -31.831 -1.368 1.00 87.94 507 TRP A CA 1
ATOM 3878 C C . TRP A 1 507 ? 4.345 -32.242 -0.495 1.00 87.94 507 TRP A C 1
ATOM 3880 O O . TRP A 1 507 ? 4.226 -33.392 -0.064 1.00 87.94 507 TRP A O 1
ATOM 3890 N N . GLN A 1 508 ? 3.425 -31.302 -0.258 1.00 82.31 508 GLN A N 1
ATOM 3891 C CA . GLN A 1 508 ? 2.209 -31.510 0.537 1.00 82.31 508 GLN A CA 1
ATOM 3892 C C . GLN A 1 508 ? 0.953 -31.304 -0.322 1.00 82.31 508 GLN A C 1
ATOM 3894 O O . GLN A 1 508 ? 0.182 -30.377 -0.095 1.00 82.31 508 GLN A O 1
ATOM 3899 N N . LEU A 1 509 ? 0.749 -32.165 -1.326 1.00 74.38 509 LEU A N 1
ATOM 3900 C CA . LEU A 1 509 ? -0.355 -32.025 -2.290 1.00 74.38 509 LEU A CA 1
ATOM 3901 C C . LEU A 1 509 ? -1.640 -32.807 -1.928 1.00 74.38 509 LEU A C 1
ATOM 3903 O O . LEU A 1 509 ? -2.691 -32.556 -2.518 1.00 74.38 509 LEU A O 1
ATOM 3907 N N . GLY A 1 510 ? -1.589 -33.720 -0.948 1.00 61.72 510 GLY A N 1
ATOM 3908 C CA . GLY A 1 510 ? -2.732 -34.538 -0.496 1.00 61.72 510 GLY A CA 1
ATOM 3909 C C . GLY A 1 510 ? -3.712 -33.810 0.438 1.00 61.72 510 GLY A C 1
ATOM 3910 O O . GLY A 1 510 ? -3.373 -32.747 0.947 1.00 61.72 510 GLY A O 1
ATOM 3911 N N . GLU A 1 511 ? -4.913 -34.390 0.601 1.00 52.22 511 GLU A N 1
ATOM 3912 C CA . GLU A 1 511 ? -6.128 -33.869 1.272 1.00 52.22 511 GLU A CA 1
ATOM 3913 C C . GLU A 1 511 ? -5.881 -32.940 2.469 1.00 52.22 511 GLU A C 1
ATOM 3915 O O . GLU A 1 511 ? -4.942 -33.140 3.245 1.00 52.22 511 GLU A O 1
ATOM 3920 N N . SER A 1 512 ? -6.748 -31.925 2.605 1.00 51.28 512 SER A N 1
ATOM 3921 C CA . SER A 1 512 ? -6.745 -30.971 3.717 1.00 51.28 512 SER A CA 1
ATOM 3922 C C . SER A 1 512 ? -6.429 -31.684 5.028 1.00 51.28 512 SER A C 1
ATOM 3924 O O . SER A 1 512 ? -7.006 -32.726 5.348 1.00 51.28 512 SER A O 1
ATOM 3926 N N . LYS A 1 513 ? -5.472 -31.139 5.793 1.00 62.50 513 LYS A N 1
ATOM 3927 C CA . LYS A 1 513 ? -5.245 -31.633 7.151 1.00 62.50 513 LYS A CA 1
ATOM 3928 C C . LYS A 1 513 ? -6.595 -31.527 7.863 1.00 62.50 513 LYS A C 1
ATOM 3930 O O . LYS A 1 513 ? -7.114 -30.414 7.932 1.00 62.50 513 LYS A O 1
ATOM 3935 N N . PRO A 1 514 ? -7.159 -32.639 8.349 1.00 69.38 514 PRO A N 1
ATOM 3936 C CA . PRO A 1 514 ? -8.471 -32.622 8.966 1.00 69.38 514 PRO A CA 1
ATOM 3937 C C . PRO A 1 514 ? -8.425 -31.657 10.143 1.00 69.38 514 PRO A C 1
ATOM 3939 O O . PRO A 1 514 ? -7.535 -31.734 11.001 1.00 69.38 514 PRO A O 1
ATOM 3942 N N . THR A 1 515 ? -9.343 -30.703 10.151 1.00 81.94 515 THR A N 1
ATOM 3943 C CA . THR A 1 515 ? -9.389 -29.703 11.210 1.00 81.94 515 THR A CA 1
ATOM 3944 C C . THR A 1 515 ? -9.945 -30.312 12.496 1.00 81.94 515 THR A C 1
ATOM 3946 O O . THR A 1 515 ? -10.713 -31.276 12.485 1.00 81.94 515 THR A O 1
ATOM 3949 N N . ILE A 1 516 ? -9.521 -29.764 13.637 1.00 91.44 516 ILE A N 1
ATOM 3950 C CA . ILE A 1 516 ? -10.128 -30.023 14.942 1.00 91.44 516 ILE A CA 1
ATOM 3951 C C . ILE A 1 516 ? -10.214 -28.705 15.708 1.00 91.44 516 ILE A C 1
ATOM 3953 O O . ILE A 1 516 ? -9.216 -28.000 15.846 1.00 91.44 516 ILE A O 1
ATOM 3957 N N . SER A 1 517 ? -11.397 -28.363 16.205 1.00 89.88 517 SER A N 1
ATOM 3958 C CA . SER A 1 517 ? -11.642 -27.165 17.004 1.00 89.88 517 SER A CA 1
ATOM 3959 C C . SER A 1 517 ? -12.380 -27.508 18.294 1.00 89.88 517 SER A C 1
ATOM 3961 O O . SER A 1 517 ? -13.055 -28.534 18.405 1.00 89.88 517 SER A O 1
ATOM 3963 N N . LEU A 1 518 ? -12.185 -26.663 19.306 1.00 90.75 518 LEU A N 1
ATOM 3964 C CA . LEU A 1 518 ? -12.661 -26.868 20.670 1.00 90.75 518 LEU A CA 1
ATOM 3965 C C . LEU A 1 518 ? -13.386 -25.608 21.140 1.00 90.75 518 LEU A C 1
ATOM 3967 O O . LEU A 1 518 ? -12.807 -24.524 21.126 1.00 90.75 518 LEU A O 1
ATOM 3971 N N . VAL A 1 519 ? -14.619 -25.756 21.617 1.00 92.06 519 VAL A N 1
ATOM 3972 C CA . VAL A 1 519 ? -15.379 -24.683 22.270 1.00 92.06 519 VAL A CA 1
ATOM 3973 C C . VAL A 1 519 ? -15.660 -25.088 23.709 1.00 92.06 519 VAL A C 1
ATOM 3975 O O . VAL A 1 519 ? -16.279 -26.119 23.963 1.00 92.06 519 VAL A O 1
ATOM 3978 N N . ASN A 1 520 ? -15.215 -24.275 24.667 1.00 91.94 520 ASN A N 1
ATOM 3979 C CA . ASN A 1 520 ? -15.652 -24.401 26.054 1.00 91.94 520 ASN A CA 1
ATOM 3980 C C . ASN A 1 520 ? -17.032 -23.748 26.191 1.00 91.94 520 ASN A C 1
ATOM 3982 O O . ASN A 1 520 ? -17.161 -22.539 26.014 1.00 91.94 520 ASN A O 1
ATOM 3986 N N . ASN A 1 521 ? -18.052 -24.538 26.523 1.00 91.50 521 ASN A N 1
ATOM 3987 C CA . ASN A 1 521 ? -19.441 -24.077 26.533 1.00 91.50 521 ASN A CA 1
ATOM 3988 C C . ASN A 1 521 ? -19.811 -23.270 27.796 1.00 91.50 521 ASN A C 1
ATOM 3990 O O . ASN A 1 521 ? -20.945 -22.817 27.933 1.00 91.50 521 ASN A O 1
ATOM 3994 N N . GLY A 1 522 ? -18.885 -23.099 28.749 1.00 89.31 522 GLY A N 1
ATOM 3995 C CA . GLY A 1 522 ? -19.105 -22.317 29.973 1.00 89.31 522 GLY A CA 1
ATOM 3996 C C . GLY A 1 522 ? -19.942 -23.016 31.054 1.00 89.31 522 GLY A C 1
ATOM 3997 O O . GLY A 1 522 ? -20.057 -22.502 32.165 1.00 89.31 522 GLY A O 1
ATOM 3998 N N . ASP A 1 523 ? -20.475 -24.207 30.774 1.00 91.69 523 ASP A N 1
ATOM 3999 C CA . ASP A 1 523 ? -21.207 -25.068 31.715 1.00 91.69 523 ASP A CA 1
ATOM 4000 C C . ASP A 1 523 ? -20.382 -26.277 32.204 1.00 91.69 523 ASP A C 1
ATOM 4002 O O . ASP A 1 523 ? -20.885 -27.147 32.916 1.00 91.69 523 ASP A O 1
ATOM 4006 N N . GLY A 1 524 ? -19.096 -26.313 31.842 1.00 87.31 524 GLY A N 1
ATOM 4007 C CA . GLY A 1 524 ? -18.175 -27.412 32.130 1.00 87.31 524 GLY A CA 1
ATOM 4008 C C . GLY A 1 524 ? -18.073 -28.456 31.016 1.00 87.31 524 GLY A C 1
ATOM 4009 O O . GLY A 1 524 ? -17.240 -29.352 31.129 1.00 87.31 524 GLY A O 1
ATOM 4010 N N . THR A 1 525 ? -18.862 -28.353 29.943 1.00 93.94 525 THR A N 1
ATOM 4011 C CA . THR A 1 525 ? -18.722 -29.204 28.752 1.00 93.94 525 THR A CA 1
ATOM 4012 C C . THR A 1 525 ? -17.823 -28.566 27.689 1.00 93.94 525 THR A C 1
ATOM 4014 O O . THR A 1 525 ? -17.643 -27.344 27.646 1.00 93.94 525 THR A O 1
ATOM 4017 N N . VAL A 1 526 ? -17.250 -29.403 26.818 1.00 93.75 526 VAL A N 1
ATOM 4018 C CA . VAL A 1 526 ? -16.425 -28.970 25.679 1.00 93.75 526 VAL A CA 1
ATOM 4019 C C . VAL A 1 526 ? -16.994 -29.549 24.390 1.00 93.75 526 VAL A C 1
ATOM 4021 O O . VAL A 1 526 ? -17.158 -30.762 24.285 1.00 93.75 526 VAL A O 1
ATOM 4024 N N . THR A 1 527 ? -17.270 -28.703 23.403 1.00 94.50 527 THR A N 1
ATOM 4025 C CA . THR A 1 527 ? -17.651 -29.127 22.049 1.00 94.50 527 THR A CA 1
ATOM 4026 C C . THR A 1 527 ? -16.395 -29.305 21.205 1.00 94.50 527 THR A C 1
ATOM 4028 O O . THR A 1 527 ? -15.598 -28.377 21.095 1.00 94.50 527 THR A O 1
ATOM 4031 N N . VAL A 1 528 ? -16.217 -30.486 20.618 1.00 94.81 528 VAL A N 1
ATOM 4032 C CA . VAL A 1 528 ? -15.132 -30.823 19.692 1.00 94.81 528 VAL A CA 1
ATOM 4033 C C . VAL A 1 528 ? -15.717 -30.945 18.292 1.00 94.81 528 VAL A C 1
ATOM 4035 O O . VAL A 1 528 ? -16.504 -31.856 18.038 1.00 94.81 528 VAL A O 1
ATOM 4038 N N . THR A 1 529 ? -15.323 -30.073 17.375 1.00 93.38 529 THR A N 1
ATOM 4039 C CA . THR A 1 529 ? -15.681 -30.188 15.955 1.00 93.38 529 THR A CA 1
ATOM 4040 C C . THR A 1 529 ? -14.464 -30.703 15.208 1.00 93.38 529 THR A C 1
ATOM 4042 O O . THR A 1 529 ? -13.377 -30.161 15.377 1.00 93.38 529 THR A O 1
ATOM 4045 N N . PHE A 1 530 ? -14.613 -31.764 14.424 1.00 91.62 530 PHE A N 1
ATOM 4046 C CA . PHE A 1 530 ? -13.520 -32.362 13.658 1.00 91.62 530 PHE A CA 1
ATOM 4047 C C . PHE A 1 530 ? -13.956 -32.797 12.256 1.00 91.62 530 PHE A C 1
ATOM 4049 O O . PHE A 1 530 ? -15.128 -33.105 12.033 1.00 91.62 530 PHE A O 1
ATOM 4056 N N . GLU A 1 531 ? -13.002 -32.846 11.331 1.00 84.06 531 GLU A N 1
ATOM 4057 C CA . GLU A 1 531 ? -13.152 -33.457 10.005 1.00 84.06 531 GLU A CA 1
ATOM 4058 C C . GLU A 1 531 ? -12.580 -34.883 9.996 1.00 84.06 531 GLU A C 1
ATOM 4060 O O . GLU A 1 531 ? -11.622 -35.190 10.708 1.00 84.06 531 GLU A O 1
ATOM 4065 N N . GLY A 1 532 ? -13.167 -35.776 9.197 1.00 87.06 532 GLY A N 1
ATOM 4066 C CA . GLY A 1 532 ? -12.776 -37.187 9.164 1.00 87.06 532 GLY A CA 1
ATOM 4067 C C . GLY A 1 532 ? -13.100 -37.921 10.471 1.00 87.06 532 GLY A C 1
ATOM 4068 O O . GLY A 1 532 ? -14.218 -37.838 10.980 1.00 87.06 532 GLY A O 1
ATOM 4069 N N . LYS A 1 533 ? -12.126 -38.658 11.019 1.00 90.62 533 LYS A N 1
ATOM 4070 C CA . LYS A 1 533 ? -12.279 -39.457 12.247 1.00 90.62 533 LYS A CA 1
ATOM 4071 C C . LYS A 1 533 ? -11.552 -38.818 13.422 1.00 90.62 533 LYS A C 1
ATOM 4073 O O . LYS A 1 533 ? -10.404 -38.392 13.307 1.00 90.62 533 LYS A O 1
ATOM 4078 N N . LEU A 1 534 ? -12.181 -38.846 14.593 1.00 94.06 534 LEU A N 1
ATOM 4079 C CA . LEU A 1 534 ? -11.523 -38.496 15.847 1.00 94.06 534 LEU A CA 1
ATOM 4080 C C . LEU A 1 534 ? -10.765 -39.708 16.396 1.00 94.06 534 LEU A C 1
ATOM 4082 O O . LEU A 1 534 ? -11.324 -40.792 16.540 1.00 94.06 534 LEU A O 1
ATOM 4086 N N . GLN A 1 535 ? -9.502 -39.517 16.769 1.00 95.38 535 GLN A N 1
ATOM 4087 C CA . GLN A 1 535 ? -8.713 -40.495 17.514 1.00 95.38 535 GLN A CA 1
ATOM 4088 C C . GLN A 1 535 ? -8.311 -39.948 18.877 1.00 95.38 535 GLN A C 1
ATOM 4090 O O . GLN A 1 535 ? -7.974 -38.771 19.000 1.00 95.38 535 GLN A O 1
ATOM 4095 N N . THR A 1 536 ? -8.277 -40.815 19.892 1.00 94.81 536 THR A N 1
ATOM 4096 C CA . THR A 1 536 ? -7.813 -40.462 21.241 1.00 94.81 536 THR A CA 1
ATOM 4097 C C . THR A 1 536 ? -6.680 -41.353 21.737 1.00 94.81 536 THR A C 1
ATOM 4099 O O . THR A 1 536 ? -6.515 -42.491 21.292 1.00 94.81 536 THR A O 1
ATOM 4102 N N . ALA A 1 537 ? -5.873 -40.826 22.659 1.00 95.38 537 ALA A N 1
ATOM 4103 C CA . ALA A 1 537 ? -4.792 -41.553 23.313 1.00 95.38 537 ALA A CA 1
ATOM 4104 C C . ALA A 1 537 ? -4.592 -41.112 24.776 1.00 95.38 537 ALA A C 1
ATOM 4106 O O . ALA A 1 537 ? -4.846 -39.955 25.122 1.00 95.38 537 ALA A O 1
ATOM 4107 N N . PRO A 1 538 ? -4.063 -41.996 25.645 1.00 91.56 538 PRO A N 1
ATOM 4108 C CA . PRO A 1 538 ? -3.693 -41.630 27.013 1.00 91.56 538 PRO A CA 1
ATOM 4109 C C . PRO A 1 538 ? -2.397 -40.802 27.083 1.00 91.56 538 PRO A C 1
ATOM 4111 O O . PRO A 1 538 ? -2.125 -40.178 28.105 1.00 91.56 538 PRO A O 1
ATOM 4114 N N . THR A 1 539 ? -1.575 -40.807 26.025 1.00 90.19 539 THR A N 1
ATOM 4115 C CA . THR A 1 539 ? -0.339 -40.015 25.920 1.00 90.19 539 THR A CA 1
ATOM 4116 C C . THR A 1 539 ? -0.193 -39.434 24.517 1.00 90.19 539 THR A C 1
ATOM 4118 O O . THR A 1 539 ? -0.723 -40.003 23.564 1.00 90.19 539 THR A O 1
ATOM 4121 N N . VAL A 1 540 ? 0.594 -38.364 24.369 1.00 86.00 540 VAL A N 1
ATOM 4122 C CA . VAL A 1 540 ? 0.881 -37.731 23.066 1.00 86.00 540 VAL A CA 1
ATOM 4123 C C . VAL A 1 540 ? 1.499 -38.695 22.037 1.00 86.00 540 VAL A C 1
ATOM 4125 O O . VAL A 1 540 ? 1.326 -38.521 20.837 1.00 86.00 540 VAL A O 1
ATOM 4128 N N . ASN A 1 541 ? 2.168 -39.760 22.496 1.00 88.56 541 ASN A N 1
ATOM 4129 C CA . ASN A 1 541 ? 2.810 -40.758 21.634 1.00 88.56 541 ASN A CA 1
ATOM 4130 C C . ASN A 1 541 ? 1.926 -41.995 21.373 1.00 88.56 541 ASN A C 1
ATOM 4132 O O . ASN A 1 541 ? 2.395 -42.979 20.802 1.00 88.56 541 ASN A O 1
ATOM 4136 N N . GLY A 1 542 ? 0.655 -41.969 21.788 1.00 89.56 542 GLY A N 1
ATOM 4137 C CA . GLY A 1 542 ? -0.277 -43.083 21.629 1.00 89.56 542 GLY A CA 1
ATOM 4138 C C . GLY A 1 542 ? -0.279 -44.079 22.805 1.00 89.56 542 GLY A C 1
ATOM 4139 O O . GLY A 1 542 ? 0.183 -43.752 23.905 1.00 89.56 542 GLY A O 1
ATOM 4140 N N . PRO A 1 543 ? -0.817 -45.299 22.609 1.00 92.19 543 PRO A N 1
ATOM 4141 C CA . PRO A 1 543 ? -1.455 -45.774 21.378 1.00 92.19 543 PRO A CA 1
ATOM 4142 C C . PRO A 1 543 ? -2.743 -44.996 21.072 1.00 92.19 543 PRO A C 1
ATOM 4144 O O . PRO A 1 543 ? -3.529 -44.727 21.977 1.00 92.19 543 PRO A O 1
ATOM 4147 N N . TRP A 1 544 ? -2.929 -44.639 19.801 1.00 93.94 544 TRP A N 1
ATOM 4148 C CA . TRP A 1 544 ? -4.109 -43.929 19.302 1.00 93.94 544 TRP A CA 1
ATOM 4149 C C . TRP A 1 544 ? -5.226 -44.915 18.950 1.00 93.94 544 TRP A C 1
ATOM 4151 O O . TRP A 1 544 ? -4.946 -45.984 18.403 1.00 93.94 544 TRP A O 1
ATOM 4161 N N . GLN A 1 545 ? -6.470 -44.566 19.272 1.00 95.75 545 GLN A N 1
ATOM 4162 C CA . GLN A 1 545 ? -7.661 -45.369 18.987 1.00 95.75 545 GLN A CA 1
ATOM 4163 C C . GLN A 1 545 ? -8.766 -44.499 18.398 1.00 95.75 545 GLN A C 1
ATOM 4165 O O . GLN A 1 545 ? -8.973 -43.382 18.873 1.00 95.75 545 GLN A O 1
ATOM 4170 N N . ASP A 1 546 ? -9.473 -45.026 17.400 1.00 94.25 546 ASP A N 1
ATOM 4171 C CA . ASP A 1 546 ? -10.641 -44.373 16.807 1.00 94.25 546 ASP A CA 1
ATOM 4172 C C . ASP A 1 546 ? -11.749 -44.203 17.850 1.00 94.25 546 ASP A C 1
ATOM 4174 O O . ASP A 1 546 ? -12.025 -45.102 18.652 1.00 94.25 546 ASP A O 1
ATOM 4178 N N . VAL A 1 547 ? -12.382 -43.037 17.826 1.00 92.81 547 VAL A N 1
ATOM 4179 C CA . VAL A 1 547 ? -13.581 -42.726 18.595 1.00 92.81 547 VAL A CA 1
ATOM 4180 C C . VAL A 1 547 ? -14.778 -42.889 17.669 1.00 92.81 547 VAL A C 1
ATOM 4182 O O . VAL A 1 547 ? -14.868 -42.226 16.641 1.00 92.81 547 VAL A O 1
ATOM 4185 N N . ASP A 1 548 ? -15.703 -43.766 18.048 1.00 92.56 548 ASP A N 1
ATOM 4186 C CA . ASP A 1 548 ? -16.970 -43.969 17.341 1.00 92.56 548 ASP A CA 1
ATOM 4187 C C . ASP A 1 548 ? -17.949 -42.838 17.700 1.00 92.56 548 ASP A C 1
ATOM 4189 O O . ASP A 1 548 ? -18.788 -42.971 18.595 1.00 92.56 548 ASP A O 1
ATOM 4193 N N . ALA A 1 549 ? -17.747 -41.674 17.083 1.00 88.81 549 ALA A N 1
ATOM 4194 C CA . ALA A 1 549 ? -18.546 -40.472 17.286 1.00 88.81 549 ALA A CA 1
ATOM 4195 C C . ALA A 1 549 ? -18.618 -39.630 16.007 1.00 88.81 549 ALA A C 1
ATOM 4197 O O . ALA A 1 549 ? -17.673 -39.595 15.222 1.00 88.81 549 ALA A O 1
ATOM 4198 N N . GLU A 1 550 ? -19.723 -38.906 15.843 1.00 92.56 550 GLU A N 1
ATOM 4199 C CA . GLU A 1 550 ? -19.887 -37.908 14.784 1.00 92.56 550 GLU A CA 1
ATOM 4200 C C . GLU A 1 550 ? -19.450 -36.519 15.270 1.00 92.56 550 GLU A C 1
ATOM 4202 O O . GLU A 1 550 ? -19.490 -36.213 16.466 1.00 92.56 550 GLU A O 1
ATOM 4207 N N . SER A 1 551 ? -19.035 -35.677 14.326 1.00 91.75 551 SER A N 1
ATOM 4208 C CA . SER A 1 551 ? -18.719 -34.270 14.564 1.00 91.75 551 SER A CA 1
ATOM 4209 C C . SER A 1 551 ? -19.993 -33.413 14.461 1.00 91.75 551 SER A C 1
ATOM 4211 O O . SER A 1 551 ? -20.748 -33.582 13.499 1.00 91.75 551 SER A O 1
ATOM 4213 N N . PRO A 1 552 ? -20.251 -32.479 15.399 1.00 93.69 552 PRO A N 1
ATOM 4214 C CA . PRO A 1 552 ? -19.468 -32.192 16.601 1.00 93.69 552 PRO A CA 1
ATOM 4215 C C . PRO A 1 552 ? -19.768 -33.153 17.770 1.00 93.69 552 PRO A C 1
ATOM 4217 O O . PRO A 1 552 ? -20.913 -33.540 18.010 1.00 93.69 552 PRO A O 1
ATOM 4220 N N . LEU A 1 553 ? -18.743 -33.459 18.569 1.00 95.25 553 LEU A N 1
ATOM 4221 C CA . LEU A 1 553 ? -18.827 -34.279 19.780 1.00 95.25 553 LEU A CA 1
ATOM 4222 C C . LEU A 1 553 ? -18.781 -33.406 21.041 1.00 95.25 553 LEU A C 1
ATOM 4224 O O . LEU A 1 553 ? -17.841 -32.642 21.236 1.00 95.25 553 LEU A O 1
ATOM 4228 N N . ILE A 1 554 ? -19.746 -33.566 21.952 1.00 94.38 554 ILE A N 1
ATOM 4229 C CA . ILE A 1 554 ? -19.742 -32.875 23.253 1.00 94.38 554 ILE A CA 1
ATOM 4230 C C . ILE A 1 554 ? -19.123 -33.777 24.326 1.00 94.38 554 ILE A C 1
ATOM 4232 O O . ILE A 1 554 ? -19.699 -34.802 24.701 1.00 94.38 554 ILE A O 1
ATOM 4236 N N . LEU A 1 555 ? -17.975 -33.364 24.862 1.00 93.00 555 LEU A N 1
ATOM 4237 C CA . LEU A 1 555 ? -17.298 -34.009 25.983 1.00 93.00 555 LEU A CA 1
ATOM 4238 C C . LEU A 1 555 ? -17.861 -33.515 27.318 1.00 93.00 555 LEU A C 1
ATOM 4240 O O . LEU A 1 555 ? -18.060 -32.316 27.536 1.00 93.00 555 LEU A O 1
ATOM 4244 N N . GLN A 1 556 ? -18.101 -34.462 28.223 1.00 93.38 556 GLN A N 1
ATOM 4245 C CA . GLN A 1 556 ? -18.622 -34.201 29.563 1.00 93.38 556 GLN A CA 1
ATOM 4246 C C . GLN A 1 556 ? -17.475 -33.984 30.567 1.00 93.38 556 GLN A C 1
ATOM 4248 O O . GLN A 1 556 ? -16.422 -34.613 30.433 1.00 93.38 556 GLN A O 1
ATOM 4253 N N . PRO A 1 557 ? -17.664 -33.146 31.604 1.00 88.06 557 PRO A N 1
ATOM 4254 C CA . PRO A 1 557 ? -16.614 -32.815 32.576 1.00 88.06 557 PRO A CA 1
ATOM 4255 C C . PRO A 1 557 ? -16.128 -34.000 33.423 1.00 88.06 557 PRO A C 1
ATOM 4257 O O . PRO A 1 557 ? -15.080 -33.908 34.059 1.00 88.06 557 PRO A O 1
ATOM 4260 N N . ASP A 1 558 ? -16.885 -35.096 33.482 1.00 90.19 558 ASP A N 1
ATOM 4261 C CA . ASP A 1 558 ? -16.540 -36.304 34.235 1.00 90.19 558 ASP A CA 1
ATOM 4262 C C . ASP A 1 558 ? -15.691 -37.305 33.432 1.00 90.19 558 ASP A C 1
ATOM 4264 O O . ASP A 1 558 ? -15.284 -38.342 33.967 1.00 90.19 558 ASP A O 1
ATOM 4268 N N . GLN A 1 559 ? -15.389 -36.998 32.166 1.00 85.00 559 GLN A N 1
ATOM 4269 C CA . GLN A 1 559 ? -14.556 -37.843 31.321 1.00 85.00 559 GLN A CA 1
ATOM 4270 C C . GLN A 1 559 ? -13.057 -37.696 31.638 1.00 85.00 559 GLN A C 1
ATOM 4272 O O . GLN A 1 559 ? -12.588 -36.625 32.028 1.00 85.00 559 GLN A O 1
ATOM 4277 N N . PRO A 1 560 ? -12.269 -38.777 31.484 1.00 84.56 560 PRO A N 1
ATOM 4278 C CA . PRO A 1 560 ? -10.828 -38.722 31.692 1.00 84.56 560 PRO A CA 1
ATOM 4279 C C . PRO A 1 560 ? -10.152 -37.805 30.666 1.00 84.56 560 PRO A C 1
ATOM 4281 O O . PRO A 1 560 ? -10.500 -37.809 29.486 1.00 84.56 560 PRO A O 1
ATOM 4284 N N . ALA A 1 561 ? -9.129 -37.070 31.109 1.00 86.25 561 ALA A N 1
ATOM 4285 C CA . ALA A 1 561 ? -8.287 -36.286 30.214 1.00 86.25 561 ALA A CA 1
ATOM 4286 C C . ALA A 1 561 ? -7.588 -37.205 29.199 1.00 86.25 561 ALA A C 1
ATOM 4288 O O . ALA A 1 561 ? -6.958 -38.199 29.572 1.00 86.25 561 ALA A O 1
ATOM 4289 N N . THR A 1 562 ? -7.696 -36.860 27.920 1.00 90.31 562 THR A N 1
ATOM 4290 C CA . THR A 1 562 ? -7.099 -37.598 26.803 1.00 90.31 562 THR A CA 1
ATOM 4291 C C . THR A 1 562 ? -6.475 -36.624 25.811 1.00 90.31 562 THR A C 1
ATOM 4293 O O . THR A 1 562 ? -6.778 -35.432 25.813 1.00 90.31 562 THR A O 1
ATOM 4296 N N . PHE A 1 563 ? -5.579 -37.131 24.971 1.00 92.69 563 PHE A N 1
ATOM 4297 C CA . PHE A 1 563 ? -5.113 -36.422 23.784 1.00 92.69 563 PHE A CA 1
ATOM 4298 C C . PHE A 1 563 ? -6.039 -36.776 22.623 1.00 92.69 563 PHE A C 1
ATOM 4300 O O . PHE A 1 563 ? -6.354 -37.954 22.465 1.00 92.69 563 PHE A O 1
ATOM 4307 N N . GLY A 1 564 ? -6.454 -35.788 21.830 1.00 91.88 564 GLY A N 1
ATOM 4308 C CA . GLY A 1 564 ? -7.311 -35.967 20.657 1.00 91.88 564 GLY A CA 1
ATOM 4309 C C . GLY A 1 564 ? -6.625 -35.492 19.377 1.00 91.88 564 GLY A C 1
ATOM 4310 O O . GLY A 1 564 ? -5.856 -34.532 19.416 1.00 91.88 564 GLY A O 1
ATOM 4311 N N . ARG A 1 565 ? -6.894 -36.157 18.252 1.00 92.00 565 ARG A N 1
ATOM 4312 C CA . ARG A 1 565 ? -6.502 -35.701 16.910 1.00 92.00 565 ARG A CA 1
ATOM 4313 C C . ARG A 1 565 ? -7.581 -36.045 15.891 1.00 92.00 565 ARG A C 1
ATOM 4315 O O . ARG A 1 565 ? -8.203 -37.099 16.015 1.00 92.00 565 ARG A O 1
ATOM 4322 N N . ALA A 1 566 ? -7.751 -35.200 14.884 1.00 90.81 566 ALA A N 1
ATOM 4323 C CA . ALA A 1 566 ? -8.512 -35.545 13.693 1.00 90.81 566 ALA A CA 1
ATOM 4324 C C . ALA A 1 566 ? -7.589 -36.235 12.675 1.00 90.81 566 ALA A C 1
ATOM 4326 O O . ALA A 1 566 ? -6.409 -35.890 12.564 1.00 90.81 566 ALA A O 1
ATOM 4327 N N . VAL A 1 567 ? -8.099 -37.247 11.979 1.00 86.56 567 VAL A N 1
ATOM 4328 C CA . VAL A 1 567 ? -7.402 -37.960 10.899 1.00 86.56 567 VAL A CA 1
ATOM 4329 C C . VAL A 1 567 ? -8.332 -38.076 9.693 1.00 86.56 567 VAL A C 1
ATOM 4331 O O . VAL A 1 567 ? -9.538 -38.240 9.870 1.00 86.56 567 VAL A O 1
ATOM 4334 N N . SER A 1 568 ? -7.783 -37.966 8.480 1.00 78.19 568 SER A N 1
ATOM 4335 C CA . SER A 1 568 ? -8.550 -38.162 7.248 1.00 78.19 568 SER A CA 1
ATOM 4336 C C . SER A 1 568 ? -9.090 -39.597 7.188 1.00 78.19 568 SER A C 1
ATOM 4338 O O . SER A 1 568 ? -8.545 -40.495 7.843 1.00 78.19 568 SER A O 1
ATOM 4340 N N . GLU A 1 569 ? -10.216 -39.793 6.495 1.00 59.19 569 GLU A N 1
ATOM 4341 C CA . GLU A 1 569 ? -10.947 -41.071 6.507 1.00 59.19 569 GLU A CA 1
ATOM 4342 C C . GLU A 1 569 ? -10.232 -42.246 5.842 1.00 59.19 569 GLU A C 1
ATOM 4344 O O . GLU A 1 569 ? -9.572 -42.063 4.796 1.00 59.19 569 GLU A O 1
#

Foldseek 3Di:
DKQLQLLLAQFDDPPVPDPSRDLADADWDADQVGDTDCVRLVCQDEDPPTQKYKDWDADPVGIDIDIDHHCVSRVVDAAQDKMFDKDKDFDDPPVDPTPDIDIPWADHRRRNTGDIDHRHWAEFEAAADPQADFAADDDVLNQWPFDKDWFFLRQWDWDDPDADSDDDRQAWIWIKGWHHHQWWIKIKIDTFHQDFDDPFADQQAEPTPQLFGWKKKKFWQLVLPLDFQDDPDAQGAIWMAHQRGYIYRVGSVCFPEDPPGQKYKHKDADPGGIMMMIIGTCVRRVNADQQGKIFIKMKTFDHPPPTTNIITISWADHRRSNTGYIYTHYYHPVDNQHWAFFKFAAFPDFQTKTKIWAQAQAKAWQQQKWKAKADQADPDQQAGPDTGGDPPRDMAGHRGMAMEGAPPHDVVSVVLHPHHDHDGDQAFMKIFMWGHDRNDIDTWAIDHDRRGGGPVGHDQAQQRHSLSHQWMKGFDPPDRHHDNDNDQQRDNHPVRHRIDIGGHPDDDRDDDQKDWDWDDPVPQKIWIFIDAWKWKAQDPVDPIDTDPDDPGDIGHNPDDDIDMGHDHD

pLDDT: mean 86.74, std 11.74, range [38.03, 98.69]

Radius of gyration: 29.13 Å; chains: 1; bounding box: 62×88×59 Å

Secondary structure (DSSP, 8-state):
-EETT----SS---SS--TTS---EE--EE-TTS-EE-GGGT---BSTTSSEEEEEEEETTEEEEEEEE-GGGGT-PPTT-EEEE--EEEE--SSSS--EEEESSSBTTBGGGSEEEE-PPPEEEE-B-SPP--SS---GGGGTTPPPEEE-TTTSEE--SS------TTSSEEEEEEEE-SSEEEEEEEEE-S-----SSPTT-BSSSTTTSSEEEEEEETT----TT--SSTT-EEEEEETTS-EE-GGGT-PPBSTTSSEEEEEEEETTEEEEEEEEEGGGGT-PPTT-EEEEEEEEEEE-SSSEEEEEESSSBTTBGGG-EEEEE----S-SS--EEEEEEE-STT-EEEEEE--SSS-EEGGGEE--EESSS-S-TTS-SB--BPPTT-EE-TT-EEEEE-TTS-HHHHTT-SEE-S---SSS-EEEEEEEETTEEEEEEEES-SSS---TT---BTTBTTTTSSEEEEE-TT--S--S-HHHHH-SSTTT-SEEEEPTT----SS-PPPEEEEE-SSS-EEEEESSEEEEESSTT---EE---PSSEEE-TTSPP-EEEEE--

Sequence (569 aa):
FIDGDNSNFPTRDTSGTNPDVVGSGGQFVITVNNAYRENEAGNPGYGEGEAWFALTSVTDTGYDAEFRISLDTIGNPKPGDVIGFTVAINEDDDDGPRDKQIVWVGNAHTEITYGNLLLGGRSYTAPKTDAPKIDGIINYEEYEGAERIYINPHNGVYDIPSGDDTWAWNDHSFFAWVTHDDEAVYVAVDVRDDKIVTDSAEAGSEDGQTWVDDSVEIFFDVDDSNDAGRGVQGFEGQYVITANGAWRDNEANNPQFGEADDWFGAFSLTDGGYQIEFKVKKSALSDPAQGANLGFNIAINDDDGSGRKAQLNWSGRPHAEFTYGSLILGESIGGGPSLFFYQYAEGSSYNKFLEIRNPTDSEVDLSGYAFPNQNNGVDDVESFDYWNSFPEGATIAAGGKYIIAHPDADPAIVAVADHLHKYLSNGDDAFALVHGTKEDYVVIDVIGDINGPDPGSGWEVAGISSGTKDHTLIRKPTISGGNPDWAASAGTNTEDSEWIVLDKDVWQLGESKPTISLVNNGDGTVTVTFEGKLQTAPTVNGPWQDVDAESPLILQPDQPATFGRAVSE